Protein AF-A0A7D5UTD3-F1 (afdb_monomer_lite)

pLDDT: mean 70.59, std 23.89, range [20.5, 98.19]

Secondary structure (DSSP, 8-state):
-EEEEGGGS-HHHHHHHHHHHHTT-SS------HHHHHHHHHHTTB-TTT-EEEE-SS-SSSEEEEEEEEE-TT-TTEEEEEEEEE-GGGTTTTHHHHHHHHHHHHHHHTT-SEEEEEEETT-HHHHHHHHHTT-EEEEEEEEEEE-PPTTSS---SPPEE--HHHHHHHHHHHS-TT--GGGS-----TTTEEEEEETTEEEEEE-TT-SS-SEEEEEEEEE-GGGTTTTHHHHHHHHHHHHSTTSEEEEEEEEEHHHHHHHHTTTTPEEEEEEEEEEEEESS-----SS--------S----------S-----HHHHHHHHHHHHHHHTT------------------EEE-----SS----S------S--EEEEEEEEEEE-TTS-EEEEEEEEEEEEETTEEEEEEEEEEE--S--S--B---S-GGG-SSSS----HHHHHHHTTS-SSSEEEEEE----TT-S--EEEEETEEEGGGBBSB-EEEE----SSTT--S-S-EEEE-EEEESS----S-EEE-HHHHHHHHHHTT-EEETTEEEEEGGGGSSTTSS--EEEEETTEEEEE-SSSS-B--S-HHHHHTT----SSEEE-SEEEGGGGT-TT----B--TTGGGTEEEEEETTTTEEEEEEB-TT-----EEE--SSSPSP--B-B-TT-SS-PPPPP-------------EEEE-------PPP-

Foldseek 3Di:
DDKDQQVVDQLQLVLVQVLQQCVPPPDDRDRDDSVVSVVVCVQLQWDSRLKIFDADPVGRPRGQWIWTKHDDPVQNQEIEREDIGGGPVCPPVCPLLVVVVVSLVSSVVVQHFKYKYKFKPVPVVVVVSCVVSVKDQAAKQWKWKDQADAPNFDLPQDWAFDALCVVLVCLVVPNDPPAFSQLSHDDRPPVFKTKTAGVQKIWIWTDLVDPVALEIETSDIDGHQVCPPVCRSVNVVRNVCNVRNSHMYMYDRRGGCVPPVVSCVVNVIDIDPIIITIIMRGLFDDDDPQDDDDHAFDPPDFCQDDDDDGDDPPPPPVVVVVVVVVVVVPVPDDDDDDDDDDDDAALAAFKEDADPDDDDDDDDDDDDNDPPPFKAFDFFFFAWHAHLLRDIWTTTKIFGWTDHRNDIQGRAIHGYTHDPDHDDIDAGLWAQLRHRGPDGDDGPLRSCVVSSVAQASKKKWAAAADDPSHPDRIDIGRQWDWQLFFAFWWDKFAADADPDPPSGRNGLKGKFFAKDDDFFAFADAKEAACVRCVVVCVVQVWDAFLLFTKHAPVCQDDSVPDGFIWGGHVVDTQTFGRYVHWADPVCQVVVVVRVDPHDRITGTHYGHPVSSVPPPTREIEDEPGSSNQWIWMCGNRRNMIIIGGTPHPRSDTDMDGNHPDDPDDRDGHDHPPPDPDDDDDDDDDDDDDPDDGDIDMYGHRHDPDDDDDD

Structure (mmCIF, N/CA/C/O backbone):
data_AF-A0A7D5UTD3-F1
#
_entry.id   AF-A0A7D5UTD3-F1
#
loop_
_atom_site.group_PDB
_atom_site.id
_atom_site.type_symbol
_atom_site.label_atom_id
_atom_site.label_alt_id
_atom_site.label_comp_id
_atom_site.label_asym_id
_atom_site.label_entity_id
_atom_site.label_seq_id
_atom_site.pdbx_PDB_ins_code
_atom_site.Cartn_x
_atom_site.Cartn_y
_atom_site.Cartn_z
_atom_site.occupancy
_atom_site.B_iso_or_equiv
_atom_site.auth_seq_id
_atom_site.auth_comp_id
_atom_site.auth_asym_id
_atom_site.auth_atom_id
_atom_site.pdbx_PDB_model_num
ATOM 1 N N . MET A 1 1 ? 0.558 29.360 -10.095 1.00 90.25 1 MET A N 1
ATOM 2 C CA . MET A 1 1 ? 0.165 28.690 -8.842 1.00 90.25 1 MET A CA 1
ATOM 3 C C . MET A 1 1 ? 1.395 28.001 -8.309 1.00 90.25 1 MET A C 1
ATOM 5 O O . MET A 1 1 ? 2.032 27.272 -9.061 1.00 90.25 1 MET A O 1
ATOM 9 N N . GLU A 1 2 ? 1.733 28.279 -7.062 1.00 93.62 2 GLU A N 1
ATOM 10 C CA . GLU A 1 2 ? 2.981 27.867 -6.418 1.00 93.62 2 GLU A CA 1
ATOM 11 C C . GLU A 1 2 ? 2.680 27.017 -5.175 1.00 93.62 2 GLU A C 1
ATOM 13 O O . GLU A 1 2 ? 1.534 26.965 -4.721 1.00 93.62 2 GLU A O 1
ATOM 18 N N . SER A 1 3 ? 3.699 26.359 -4.626 1.00 95.38 3 SER A N 1
ATOM 19 C CA . SER A 1 3 ? 3.630 25.571 -3.394 1.00 95.38 3 SER A CA 1
ATOM 20 C C . SER A 1 3 ? 4.857 25.879 -2.544 1.00 95.38 3 SER A C 1
ATOM 22 O O . SER A 1 3 ? 5.957 25.487 -2.931 1.00 95.38 3 SER A O 1
ATOM 24 N N . ARG A 1 4 ? 4.667 26.492 -1.374 1.00 94.81 4 ARG A N 1
ATOM 25 C CA . ARG A 1 4 ? 5.738 26.772 -0.403 1.00 94.81 4 ARG A CA 1
ATOM 26 C C . ARG A 1 4 ? 5.556 25.927 0.869 1.00 94.81 4 ARG A C 1
ATOM 28 O O . ARG A 1 4 ? 4.415 25.571 1.182 1.00 94.81 4 ARG A O 1
ATOM 35 N N . PRO A 1 5 ? 6.624 25.561 1.599 1.00 95.00 5 PRO A N 1
ATOM 36 C CA . PRO A 1 5 ? 6.511 24.863 2.880 1.00 95.00 5 PRO A CA 1
ATOM 37 C C . PRO A 1 5 ? 5.674 25.644 3.903 1.00 95.00 5 PRO A C 1
ATOM 39 O O . PRO A 1 5 ? 5.921 26.824 4.146 1.00 95.00 5 PRO A O 1
ATOM 42 N N . ILE A 1 6 ? 4.724 24.994 4.586 1.00 96.12 6 ILE A N 1
ATOM 43 C CA . ILE A 1 6 ? 3.872 25.684 5.578 1.00 96.12 6 ILE A CA 1
ATOM 44 C C . ILE A 1 6 ? 4.652 26.140 6.829 1.00 96.12 6 ILE A C 1
ATOM 46 O O . ILE A 1 6 ? 4.125 26.878 7.659 1.00 96.12 6 ILE A O 1
ATOM 50 N N . SER A 1 7 ? 5.917 25.731 6.971 1.00 95.94 7 SER A N 1
ATOM 51 C CA . SER A 1 7 ? 6.870 26.282 7.944 1.00 95.94 7 SER A CA 1
ATOM 52 C C . SER A 1 7 ? 7.137 27.780 7.777 1.00 95.94 7 SER A C 1
ATOM 54 O O . SER A 1 7 ? 7.554 28.405 8.746 1.00 95.94 7 SER A O 1
ATOM 56 N N . GLU A 1 8 ? 6.857 28.362 6.608 1.00 94.94 8 GLU A N 1
ATOM 57 C CA . GLU A 1 8 ? 6.901 29.816 6.381 1.00 94.94 8 GLU A CA 1
ATOM 58 C C . GLU A 1 8 ? 5.750 30.565 7.084 1.00 94.94 8 GLU A C 1
ATOM 60 O O . GLU A 1 8 ? 5.822 31.778 7.263 1.00 94.94 8 GLU A O 1
ATOM 65 N N . LEU A 1 9 ? 4.697 29.856 7.521 1.00 96.12 9 LEU A N 1
ATOM 66 C CA . LEU A 1 9 ? 3.532 30.440 8.186 1.00 96.12 9 LEU A CA 1
ATOM 67 C C . LEU A 1 9 ? 3.548 30.225 9.711 1.00 96.12 9 LEU A C 1
ATOM 69 O O . LEU A 1 9 ? 3.771 29.121 10.236 1.00 96.12 9 LEU A O 1
ATOM 73 N N . SER A 1 10 ? 3.214 31.293 10.439 1.00 96.62 10 SER A N 1
ATOM 74 C CA . SER A 1 10 ? 2.925 31.237 11.875 1.00 96.62 10 SER A CA 1
ATOM 75 C C . SER A 1 10 ? 1.686 30.381 12.163 1.00 96.62 10 SER A C 1
ATOM 77 O O . SER A 1 10 ? 0.830 30.178 11.302 1.00 96.62 10 SER A O 1
ATOM 79 N N . ASN A 1 11 ? 1.542 29.891 13.398 1.00 96.12 11 ASN A N 1
ATOM 80 C CA . ASN A 1 11 ? 0.364 29.095 13.762 1.00 96.12 11 ASN A CA 1
ATOM 81 C C . ASN A 1 11 ? -0.954 29.886 13.657 1.00 96.12 11 ASN A C 1
ATOM 83 O O . ASN A 1 11 ? -1.991 29.262 13.448 1.00 96.12 11 ASN A O 1
ATOM 87 N N . SER A 1 12 ? -0.919 31.224 13.756 1.00 96.94 12 SER A N 1
ATOM 88 C CA . SER A 1 12 ? -2.099 32.070 13.521 1.00 96.94 12 SER A CA 1
ATOM 89 C C . SER A 1 12 ? -2.500 32.040 12.048 1.00 96.94 12 SER A C 1
ATOM 91 O O . SER A 1 12 ? -3.599 31.604 11.731 1.00 96.94 12 SER A O 1
ATOM 93 N N . GLN A 1 13 ? -1.566 32.329 11.135 1.00 96.62 13 GLN A N 1
ATOM 94 C CA . GLN A 1 13 ? -1.819 32.287 9.688 1.00 96.62 13 GLN A CA 1
ATOM 95 C C . GLN A 1 13 ? -2.272 30.896 9.210 1.00 96.62 13 GLN A C 1
ATOM 97 O O . GLN A 1 13 ? -3.138 30.797 8.344 1.00 96.62 13 GLN A O 1
ATOM 102 N N . ILE A 1 14 ? -1.734 29.813 9.788 1.00 96.69 14 ILE A N 1
ATOM 103 C CA . ILE A 1 14 ? -2.193 28.442 9.495 1.00 96.69 14 ILE A CA 1
ATOM 104 C C . ILE A 1 14 ? -3.623 28.220 10.010 1.00 96.69 14 ILE A C 1
ATOM 106 O O . ILE A 1 14 ? -4.432 27.637 9.293 1.00 96.69 14 ILE A O 1
ATOM 110 N N . ALA A 1 15 ? -3.956 28.685 11.219 1.00 96.31 15 ALA A N 1
ATOM 111 C CA . ALA A 1 15 ? -5.310 28.595 11.767 1.00 96.31 15 ALA A CA 1
ATOM 112 C C . ALA A 1 15 ? -6.318 29.413 10.940 1.00 96.31 15 ALA A C 1
ATOM 114 O O . ALA A 1 15 ? -7.350 28.887 10.536 1.00 96.31 15 ALA A O 1
ATOM 115 N N . GLU A 1 16 ? -5.992 30.661 10.605 1.00 95.62 16 GLU A N 1
ATOM 116 C CA . GLU A 1 16 ? -6.794 31.550 9.757 1.00 95.62 16 GLU A CA 1
ATOM 117 C C . GLU A 1 16 ? -7.046 30.935 8.372 1.00 95.62 16 GLU A C 1
ATOM 119 O O . GLU A 1 16 ? -8.191 30.871 7.920 1.00 95.62 16 GLU A O 1
ATOM 124 N N . LEU A 1 17 ? -6.001 30.408 7.723 1.00 95.50 17 LEU A N 1
ATOM 125 C CA . LEU A 1 17 ? -6.092 29.726 6.429 1.00 95.50 17 LEU A CA 1
ATOM 126 C C . LEU A 1 17 ? -6.899 28.420 6.510 1.00 95.50 17 LEU A C 1
ATOM 128 O O . LEU A 1 17 ? -7.644 28.106 5.575 1.00 95.50 17 LEU A O 1
ATOM 132 N N . PHE A 1 18 ? -6.796 27.677 7.618 1.00 95.31 18 PHE A N 1
ATOM 133 C CA . PHE A 1 18 ? -7.632 26.507 7.884 1.00 95.31 18 PHE A CA 1
ATOM 134 C C . PHE A 1 18 ? -9.104 26.922 7.971 1.00 95.31 18 PHE A C 1
ATOM 136 O O . PHE A 1 18 ? -9.921 26.457 7.176 1.00 95.31 18 PHE A O 1
ATOM 143 N N . ASN A 1 19 ? -9.429 27.858 8.862 1.00 94.12 19 ASN A N 1
ATOM 144 C CA . ASN A 1 19 ? -10.793 28.323 9.116 1.00 94.12 19 ASN A CA 1
ATOM 145 C C . ASN A 1 19 ? -11.432 28.886 7.824 1.00 94.12 19 ASN A C 1
ATOM 147 O O . ASN A 1 19 ? -12.512 28.452 7.428 1.00 94.12 19 ASN A O 1
ATOM 151 N N . LYS A 1 20 ? -10.714 29.746 7.084 1.00 93.38 20 LYS A N 1
ATOM 152 C CA . LYS A 1 20 ? -11.121 30.328 5.782 1.00 93.38 20 LYS A CA 1
ATOM 153 C C . LYS A 1 20 ? -11.277 29.297 4.652 1.00 93.38 20 LYS A C 1
ATOM 155 O O . LYS A 1 20 ? -11.948 29.549 3.651 1.00 93.38 20 LYS A O 1
ATOM 160 N N . SER A 1 21 ? -10.663 28.122 4.784 1.00 92.50 21 SER A N 1
ATOM 161 C CA . SER A 1 21 ? -10.836 27.013 3.836 1.00 92.50 21 SER A CA 1
ATOM 162 C C . SER A 1 21 ? -11.976 26.063 4.211 1.00 92.50 21 SER A C 1
ATOM 164 O O . SER A 1 21 ? -12.419 25.307 3.344 1.00 92.50 21 SER A O 1
ATOM 166 N N . PHE A 1 22 ? -12.452 26.102 5.462 1.00 90.19 22 PHE A N 1
ATOM 167 C CA . PHE A 1 22 ? -13.445 25.183 6.036 1.00 90.19 22 PHE A CA 1
ATOM 168 C C . PHE A 1 22 ? -14.748 25.870 6.512 1.00 90.19 22 PHE A C 1
ATOM 170 O O . PHE A 1 22 ? -15.621 25.193 7.050 1.00 90.19 22 PHE A O 1
ATOM 177 N N . GLU A 1 23 ? -14.920 27.175 6.257 1.00 87.06 23 GLU A N 1
ATOM 178 C CA . GLU A 1 23 ? -16.069 28.022 6.664 1.00 87.06 23 GLU A CA 1
ATOM 179 C C . GLU A 1 23 ? -17.476 27.497 6.300 1.00 87.06 23 GLU A C 1
ATOM 181 O O . GLU A 1 23 ? -18.473 27.916 6.879 1.00 87.06 23 GLU A O 1
ATOM 186 N N . ASP A 1 24 ? -17.563 26.594 5.329 1.00 84.62 24 ASP A N 1
ATOM 187 C CA . ASP A 1 24 ? -18.785 25.992 4.790 1.00 84.62 24 ASP A CA 1
ATOM 188 C C . ASP A 1 24 ? -18.613 24.478 4.549 1.00 84.62 24 ASP A C 1
ATOM 190 O O . ASP A 1 24 ? -19.266 23.882 3.688 1.00 84.62 24 ASP A O 1
ATOM 194 N N . TYR A 1 25 ? -17.688 23.851 5.281 1.00 81.56 25 TYR A N 1
ATOM 195 C CA . TYR A 1 25 ? -17.351 22.441 5.118 1.00 81.56 25 TYR A CA 1
ATOM 196 C C . TYR A 1 25 ? -18.382 21.508 5.766 1.00 81.56 25 TYR A C 1
ATOM 198 O O . TYR A 1 25 ? -18.918 21.785 6.838 1.00 81.56 25 TYR A O 1
ATOM 206 N N . ILE A 1 26 ? -18.626 20.352 5.142 1.00 72.31 26 ILE A N 1
ATOM 207 C CA . ILE A 1 26 ? -19.591 19.374 5.655 1.00 72.31 26 ILE A CA 1
ATOM 208 C C . ILE A 1 26 ? -19.012 18.577 6.835 1.00 72.31 26 ILE A C 1
ATOM 210 O O . ILE A 1 26 ? -18.121 17.743 6.684 1.00 72.31 26 ILE A O 1
ATOM 214 N N . GLY A 1 27 ? -19.530 18.838 8.033 1.00 68.88 27 GLY A N 1
ATOM 215 C CA . GLY A 1 27 ? -19.105 18.198 9.276 1.00 68.88 27 GLY A CA 1
ATOM 216 C C . GLY A 1 27 ? -19.218 19.153 10.462 1.00 68.88 27 GLY A C 1
ATOM 217 O O . GLY A 1 27 ? -19.963 20.128 10.423 1.00 68.88 27 GLY A O 1
ATOM 218 N N . THR A 1 28 ? -18.464 18.884 11.526 1.00 64.50 28 THR A N 1
ATOM 219 C CA . THR A 1 28 ? -18.290 19.845 12.620 1.00 64.50 28 THR A CA 1
ATOM 220 C C . THR A 1 28 ? -17.334 20.947 12.169 1.00 64.50 28 THR A C 1
ATOM 222 O O . THR A 1 28 ? -16.176 20.654 11.872 1.00 64.50 28 THR A O 1
ATOM 225 N N . LEU A 1 29 ? -17.788 22.204 12.147 1.00 67.25 29 LEU A N 1
ATOM 226 C CA . LEU A 1 29 ? -16.881 23.343 11.997 1.00 67.25 29 LEU A CA 1
ATOM 227 C C . LEU A 1 29 ? -15.911 23.385 13.183 1.00 67.25 29 LEU A C 1
ATOM 229 O O . LEU A 1 29 ? -16.330 23.411 14.340 1.00 67.25 29 LEU A O 1
ATOM 233 N N . VAL A 1 30 ? -14.616 23.412 12.880 1.00 69.38 30 VAL A N 1
ATOM 234 C CA . VAL A 1 30 ? -13.547 23.633 13.856 1.00 69.38 30 VAL A CA 1
ATOM 235 C C . VAL A 1 30 ? -12.960 25.008 13.573 1.00 69.38 30 VAL A C 1
ATOM 237 O O . VAL A 1 30 ? -12.442 25.241 12.485 1.00 69.38 30 VAL A O 1
ATOM 240 N N . ASN A 1 31 ? -13.064 25.912 14.545 1.00 86.00 31 ASN A N 1
ATOM 241 C CA . ASN A 1 31 ? -12.474 27.244 14.481 1.00 86.00 31 ASN A CA 1
ATOM 242 C C . ASN A 1 31 ? -11.183 27.245 15.306 1.00 86.00 31 ASN A C 1
ATOM 244 O O . ASN A 1 31 ? -11.232 27.314 16.535 1.00 86.00 31 ASN A O 1
ATOM 248 N N . PHE A 1 32 ? -10.037 27.112 14.642 1.00 90.12 32 PHE A N 1
ATOM 249 C CA . PHE A 1 32 ? -8.741 27.056 15.310 1.00 90.12 32 PHE A CA 1
ATOM 250 C C . PHE A 1 32 ? -8.257 28.435 15.768 1.00 90.12 32 PHE A C 1
ATOM 252 O O . PHE A 1 32 ? -8.382 29.431 15.058 1.00 90.12 32 PHE A O 1
ATOM 259 N N . THR A 1 33 ? -7.619 28.442 16.934 1.00 93.88 33 THR A N 1
ATOM 260 C CA . THR A 1 33 ? -6.698 29.480 17.418 1.00 93.88 33 THR A CA 1
ATOM 261 C C . THR A 1 33 ? -5.251 29.058 17.131 1.00 93.88 33 THR A C 1
ATOM 263 O O . THR A 1 33 ? -4.983 27.883 16.877 1.00 93.88 33 THR A O 1
ATOM 266 N N . ALA A 1 34 ? -4.286 29.977 17.229 1.00 92.69 34 ALA A N 1
ATOM 267 C CA . ALA A 1 34 ? -2.864 29.647 17.056 1.00 92.69 34 ALA A CA 1
ATOM 268 C C . ALA A 1 34 ? -2.359 28.566 18.045 1.00 92.69 34 ALA A C 1
ATOM 270 O O . ALA A 1 34 ? -1.518 27.738 17.693 1.00 92.69 34 ALA A O 1
ATOM 271 N N . GLU A 1 35 ? -2.899 28.546 19.267 1.00 91.12 35 GLU A N 1
ATOM 272 C CA . GLU A 1 35 ? -2.603 27.545 20.298 1.00 91.12 35 GLU A CA 1
ATOM 273 C C . GLU A 1 35 ? -3.209 26.177 19.957 1.00 91.12 35 GLU A C 1
ATOM 275 O O . GLU A 1 35 ? -2.493 25.179 19.868 1.00 91.12 35 GLU A O 1
ATOM 280 N N . SER A 1 36 ? -4.515 26.124 19.676 1.00 89.19 36 SER A N 1
ATOM 281 C CA . SER A 1 36 ? -5.188 24.866 19.324 1.00 89.19 36 SER A CA 1
ATOM 282 C C . SER A 1 36 ? -4.690 24.284 17.995 1.00 89.19 36 SER A C 1
ATOM 284 O O . SER A 1 36 ? -4.641 23.064 17.857 1.00 89.19 36 SER A O 1
ATOM 286 N N . MET A 1 37 ? -4.216 25.118 17.061 1.00 93.44 37 MET A N 1
ATOM 287 C CA . MET A 1 37 ? -3.475 24.678 15.872 1.00 93.44 37 MET A CA 1
ATOM 288 C C . MET A 1 37 ? -2.109 24.066 16.233 1.00 93.44 37 MET A C 1
ATOM 290 O O . MET A 1 37 ? -1.728 23.048 15.660 1.00 93.44 37 MET A O 1
ATOM 294 N N . SER A 1 38 ? -1.388 24.615 17.218 1.00 91.88 38 SER A N 1
ATOM 295 C CA . SER A 1 38 ? -0.137 24.025 17.732 1.00 91.88 38 SER A CA 1
ATOM 296 C C . SER A 1 38 ? -0.364 22.628 18.323 1.00 91.88 38 SER A C 1
ATOM 298 O O . SER A 1 38 ? 0.375 21.681 18.034 1.00 91.88 38 SER A O 1
ATOM 300 N N . ASN A 1 39 ? -1.439 22.480 19.100 1.00 86.62 39 ASN A N 1
ATOM 301 C CA . ASN A 1 39 ? -1.830 21.205 19.696 1.00 86.62 39 ASN A CA 1
ATOM 302 C C . ASN A 1 39 ? -2.300 20.219 18.614 1.00 86.62 39 ASN A C 1
ATOM 304 O O . ASN A 1 39 ? -1.893 19.060 18.624 1.00 86.62 39 ASN A O 1
ATOM 308 N N . TYR A 1 40 ? -3.069 20.681 17.622 1.00 88.62 40 TYR A N 1
ATOM 309 C CA . TYR A 1 40 ? -3.507 19.874 16.480 1.00 88.62 40 TYR A CA 1
ATOM 310 C C . TYR A 1 40 ? -2.331 19.337 15.651 1.00 88.62 40 TYR A C 1
ATOM 312 O O . TYR A 1 40 ? -2.304 18.141 15.354 1.00 88.62 40 TYR A O 1
ATOM 320 N N . ILE A 1 41 ? -1.340 20.186 15.345 1.00 90.12 41 ILE A N 1
ATOM 321 C CA . ILE A 1 41 ? -0.086 19.812 14.669 1.00 90.12 41 ILE A CA 1
ATOM 322 C C . ILE A 1 41 ? 0.635 18.701 15.437 1.00 90.12 41 ILE A C 1
ATOM 324 O O . ILE A 1 41 ? 0.997 17.683 14.847 1.00 90.12 41 ILE A O 1
ATOM 328 N N . THR A 1 42 ? 0.779 18.867 16.753 1.00 86.31 42 THR A N 1
ATOM 329 C CA . THR A 1 42 ? 1.487 17.918 17.623 1.00 86.31 42 THR A CA 1
ATOM 330 C C . THR A 1 42 ? 0.750 16.577 17.721 1.00 86.31 42 THR A C 1
ATOM 332 O O . THR A 1 42 ? 1.337 15.528 17.462 1.00 86.31 42 THR A O 1
ATOM 335 N N . LEU A 1 43 ? -0.553 16.599 18.023 1.00 81.81 43 LEU A N 1
ATOM 336 C CA . LEU A 1 43 ? -1.381 15.399 18.214 1.00 81.81 43 LEU A CA 1
ATOM 337 C C . LEU A 1 43 ? -1.595 14.589 16.925 1.00 81.81 43 LEU A C 1
ATOM 339 O O . LEU A 1 43 ? -1.797 13.379 16.993 1.00 81.81 43 LEU A O 1
ATOM 343 N N . ASN A 1 44 ? -1.551 15.231 15.752 1.00 86.88 44 ASN A N 1
ATOM 344 C CA . ASN A 1 44 ? -1.729 14.567 14.455 1.00 86.88 44 ASN A CA 1
ATOM 345 C C . ASN A 1 44 ? -0.398 14.241 13.751 1.00 86.88 44 ASN A C 1
ATOM 347 O O . ASN A 1 44 ? -0.434 13.811 12.600 1.00 86.88 44 ASN A O 1
ATOM 351 N N . TYR A 1 45 ? 0.753 14.424 14.414 1.00 89.88 45 TYR A N 1
ATOM 352 C CA . TYR A 1 45 ? 2.099 14.199 13.860 1.00 89.88 45 TYR A CA 1
ATOM 353 C C . TYR A 1 45 ? 2.397 15.007 12.573 1.00 89.88 45 TYR A C 1
ATOM 355 O O . TYR A 1 45 ? 3.061 14.515 11.656 1.00 89.88 45 TYR A O 1
ATOM 363 N N . LEU A 1 46 ? 1.882 16.239 12.469 1.00 93.75 46 LEU A N 1
ATOM 364 C CA . LEU A 1 46 ? 1.971 17.053 11.249 1.00 93.75 46 LEU A CA 1
ATOM 365 C C . LEU A 1 46 ? 3.358 17.693 11.100 1.00 93.75 46 LEU A C 1
ATOM 367 O O . LEU A 1 46 ? 3.794 18.491 11.929 1.00 93.75 46 LEU A O 1
ATOM 371 N N . SER A 1 47 ? 4.041 17.396 9.997 1.00 95.25 47 SER A N 1
ATOM 372 C CA . SER A 1 47 ? 5.332 17.990 9.658 1.00 95.25 47 SER A CA 1
ATOM 373 C C . SER A 1 47 ? 5.124 19.279 8.871 1.00 95.25 47 SER A C 1
ATOM 375 O O . SER A 1 47 ? 4.727 19.246 7.703 1.00 95.25 47 SER A O 1
ATOM 377 N N . LYS A 1 48 ? 5.434 20.437 9.474 1.00 94.88 48 LYS A N 1
ATOM 378 C CA . LYS A 1 48 ? 5.370 21.730 8.767 1.00 94.88 48 LYS A CA 1
ATOM 379 C C . LYS A 1 48 ? 6.276 21.786 7.527 1.00 94.88 48 LYS A C 1
ATOM 381 O O . LYS A 1 48 ? 5.921 22.448 6.561 1.00 94.88 48 LYS A O 1
ATOM 386 N N . ALA A 1 49 ? 7.409 21.080 7.547 1.00 93.06 49 ALA A N 1
ATOM 387 C CA . ALA A 1 49 ? 8.351 21.026 6.428 1.00 93.06 49 ALA A CA 1
ATOM 388 C C . ALA A 1 49 ? 7.854 20.151 5.259 1.00 93.06 49 ALA A C 1
ATOM 390 O O . ALA A 1 49 ? 8.234 20.386 4.112 1.00 93.06 49 ALA A O 1
ATOM 391 N N . HIS A 1 50 ? 7.003 19.150 5.528 1.00 94.31 50 HIS A N 1
ATOM 392 C CA . HIS A 1 50 ? 6.342 18.382 4.467 1.00 94.31 50 HIS A CA 1
ATOM 393 C C . HIS A 1 50 ? 5.026 19.007 4.005 1.00 94.31 50 HIS A C 1
ATOM 395 O O . HIS A 1 50 ? 4.637 18.807 2.862 1.00 94.31 50 HIS A O 1
ATOM 401 N N . SER A 1 51 ? 4.366 19.770 4.874 1.00 98.00 51 SER A N 1
ATOM 402 C CA . SER A 1 51 ? 3.106 20.461 4.599 1.00 98.00 51 SER A CA 1
ATOM 403 C C . SER A 1 51 ? 3.279 21.653 3.650 1.00 98.00 51 SER A C 1
ATOM 405 O O . SER A 1 51 ? 4.323 22.299 3.623 1.00 98.00 51 SER A O 1
ATOM 407 N N . HIS A 1 52 ? 2.223 21.977 2.907 1.00 98.19 52 HIS A N 1
ATOM 408 C CA . HIS A 1 52 ? 2.224 22.938 1.806 1.00 98.19 52 HIS A CA 1
ATOM 409 C C . HIS A 1 52 ? 1.243 24.096 2.056 1.00 98.19 52 HIS A C 1
ATOM 411 O O . HIS A 1 52 ? 0.105 23.861 2.469 1.00 98.19 52 HIS A O 1
ATOM 417 N N . ALA A 1 53 ? 1.646 25.318 1.708 1.00 97.94 53 ALA A N 1
ATOM 418 C CA . ALA A 1 53 ? 0.769 26.447 1.397 1.00 97.94 53 ALA A CA 1
ATOM 419 C C . ALA A 1 53 ? 0.766 26.682 -0.123 1.00 97.94 53 ALA A C 1
ATOM 421 O O . ALA A 1 53 ? 1.823 26.680 -0.757 1.00 97.94 53 ALA A O 1
ATOM 422 N N . PHE A 1 54 ? -0.413 26.881 -0.715 1.00 97.44 54 PHE A N 1
ATOM 423 C CA . PHE A 1 54 ? -0.577 27.076 -2.159 1.00 97.44 54 PHE A CA 1
ATOM 424 C C . PHE A 1 54 ? -0.897 28.532 -2.481 1.00 97.44 54 PHE A C 1
ATOM 426 O O . PHE A 1 54 ? -1.822 29.094 -1.899 1.00 97.44 54 PHE A O 1
ATOM 433 N N . TYR A 1 55 ? -0.193 29.118 -3.449 1.00 96.00 55 TYR A N 1
ATOM 434 C CA . TYR A 1 55 ? -0.323 30.537 -3.813 1.00 96.00 55 TYR A CA 1
ATOM 435 C C . TYR A 1 55 ? -0.882 30.719 -5.224 1.00 96.00 55 TYR A C 1
ATOM 437 O O . TYR A 1 55 ? -0.643 29.897 -6.119 1.00 96.00 55 TYR A O 1
ATOM 445 N N . GLY A 1 56 ? -1.652 31.792 -5.425 1.00 90.81 56 GLY A N 1
ATOM 446 C CA . GLY A 1 56 ? -2.200 32.162 -6.728 1.00 90.81 56 GLY A CA 1
ATOM 447 C C . GLY A 1 56 ? -1.111 32.624 -7.698 1.00 90.81 56 GLY A C 1
ATOM 448 O O . GLY A 1 56 ? 0.003 32.937 -7.299 1.00 90.81 56 GLY A O 1
ATOM 449 N N . SER A 1 57 ? -1.421 32.661 -8.997 1.00 85.25 57 SER A N 1
ATOM 450 C CA . SER A 1 57 ? -0.596 33.442 -9.940 1.00 85.25 57 SER A CA 1
ATOM 451 C C . SER A 1 57 ? -0.949 34.932 -9.895 1.00 85.25 57 SER A C 1
ATOM 453 O O . SER A 1 57 ? -0.103 35.762 -10.195 1.00 85.25 57 SER A O 1
ATOM 455 N N . ASP A 1 58 ? -2.181 35.250 -9.492 1.00 82.88 58 ASP A N 1
ATOM 456 C CA . ASP A 1 58 ? -2.748 36.605 -9.487 1.00 82.88 58 ASP A CA 1
ATOM 457 C C . ASP A 1 58 ? -2.586 37.306 -8.120 1.00 82.88 58 ASP A C 1
ATOM 459 O O . ASP A 1 58 ? -2.818 38.503 -7.995 1.00 82.88 58 ASP A O 1
ATOM 463 N N . ASN A 1 59 ? -2.196 36.544 -7.092 1.00 80.88 59 ASN A N 1
ATOM 464 C CA . ASN A 1 59 ? -1.833 37.007 -5.754 1.00 80.88 59 ASN A CA 1
ATOM 465 C C . ASN A 1 59 ? -0.764 36.035 -5.197 1.00 80.88 59 ASN A C 1
ATOM 467 O O . ASN A 1 59 ? -1.118 34.909 -4.825 1.00 80.88 59 ASN A O 1
ATOM 471 N N . PRO A 1 60 ? 0.531 36.410 -5.220 1.00 85.06 60 PRO A N 1
ATOM 472 C CA . PRO A 1 60 ? 1.641 35.547 -4.808 1.00 85.06 60 PRO A CA 1
ATOM 473 C C . PRO A 1 60 ? 1.927 35.587 -3.296 1.00 85.06 60 PRO A C 1
ATOM 475 O O . PRO A 1 60 ? 2.758 34.803 -2.828 1.00 85.06 60 PRO A O 1
ATOM 478 N N . ASP A 1 61 ? 1.250 36.467 -2.551 1.00 87.88 61 ASP A N 1
ATOM 479 C CA . ASP A 1 61 ? 1.518 36.755 -1.136 1.00 87.88 61 ASP A CA 1
ATOM 480 C C . ASP A 1 61 ? 0.420 36.216 -0.203 1.00 87.88 61 ASP A C 1
ATOM 482 O O . ASP A 1 61 ? 0.702 35.848 0.938 1.00 87.88 61 ASP A O 1
ATOM 486 N N . GLU A 1 62 ? -0.825 36.086 -0.683 1.00 92.56 62 GLU A N 1
ATOM 487 C CA . GLU A 1 62 ? -1.911 35.430 0.058 1.00 92.56 62 GLU A CA 1
ATOM 488 C C . GLU A 1 62 ? -2.054 33.941 -0.331 1.00 92.56 62 GLU A C 1
ATOM 490 O O . GLU A 1 62 ? -2.265 33.622 -1.508 1.00 92.56 62 GLU A O 1
ATOM 495 N N . PRO A 1 63 ? -2.003 33.000 0.632 1.00 96.31 63 PRO A N 1
ATOM 496 C CA . PRO A 1 63 ? -2.224 31.589 0.346 1.00 96.31 63 PRO A CA 1
ATOM 497 C C . PRO A 1 63 ? -3.704 31.301 0.039 1.00 96.31 63 PRO A C 1
ATOM 499 O O . PRO A 1 63 ? -4.605 31.578 0.828 1.00 96.31 63 PRO A O 1
ATOM 502 N N . ILE A 1 64 ? -3.956 30.662 -1.104 1.00 96.19 64 ILE A N 1
ATOM 503 C CA . ILE A 1 64 ? -5.288 30.259 -1.585 1.00 96.19 64 ILE A CA 1
ATOM 504 C C . ILE A 1 64 ? -5.710 28.851 -1.128 1.00 96.19 64 ILE A C 1
ATOM 506 O O . ILE A 1 64 ? -6.789 28.370 -1.488 1.00 96.19 64 ILE A O 1
ATOM 510 N N . GLY A 1 65 ? -4.871 28.169 -0.353 1.00 96.06 65 GLY A N 1
ATOM 511 C CA . GLY A 1 65 ? -5.151 26.854 0.213 1.00 96.06 65 GLY A CA 1
ATOM 512 C C . GLY A 1 65 ? -3.919 26.215 0.846 1.00 96.06 65 GLY A C 1
ATOM 513 O O . GLY A 1 65 ? -2.830 26.786 0.825 1.00 96.06 65 GLY A O 1
ATOM 514 N N . PHE A 1 66 ? -4.089 25.012 1.388 1.00 97.75 66 PHE A N 1
ATOM 515 C CA . PHE A 1 66 ? -3.042 24.267 2.084 1.00 97.75 66 PHE A CA 1
ATOM 516 C C . PHE A 1 66 ? -3.231 22.745 1.993 1.00 97.75 66 PHE A C 1
ATOM 518 O O . PHE A 1 66 ? -4.325 22.248 1.705 1.00 97.75 66 PHE A O 1
ATOM 525 N N . ALA A 1 67 ? -2.165 22.008 2.308 1.00 97.94 67 ALA A N 1
ATOM 526 C CA . ALA A 1 67 ? -2.179 20.572 2.580 1.00 97.94 67 ALA A CA 1
ATOM 527 C C . ALA A 1 67 ? -1.260 20.266 3.773 1.00 97.94 67 ALA A C 1
ATOM 529 O O . ALA A 1 67 ? -0.073 20.587 3.731 1.00 97.94 67 ALA A O 1
ATOM 530 N N . LEU A 1 68 ? -1.789 19.657 4.836 1.00 97.75 68 LEU A N 1
ATOM 531 C CA . LEU A 1 68 ? -1.011 19.248 6.009 1.00 97.75 68 LEU A CA 1
ATOM 532 C C . LEU A 1 68 ? -0.611 17.779 5.884 1.00 97.75 68 LEU A C 1
ATOM 534 O O . LEU A 1 68 ? -1.477 16.913 5.751 1.00 97.75 68 LEU A O 1
ATOM 538 N N . ILE A 1 69 ? 0.690 17.505 5.956 1.00 97.19 69 ILE A N 1
ATOM 539 C CA . ILE A 1 69 ? 1.267 16.165 5.821 1.00 97.19 69 ILE A CA 1
ATOM 540 C C . ILE A 1 69 ? 1.739 15.663 7.186 1.00 97.19 69 ILE A C 1
ATOM 542 O O . ILE A 1 69 ? 2.508 16.344 7.866 1.00 97.19 69 ILE A O 1
ATOM 546 N N . ALA A 1 70 ? 1.295 14.470 7.581 1.00 94.81 70 ALA A N 1
ATOM 547 C CA . ALA A 1 70 ? 1.762 13.782 8.780 1.00 94.81 70 ALA A CA 1
ATOM 548 C C . ALA A 1 70 ? 2.841 12.745 8.459 1.00 94.81 70 ALA A C 1
ATOM 550 O O . ALA A 1 70 ? 2.774 12.073 7.428 1.00 94.81 70 ALA A O 1
ATOM 551 N N . ILE A 1 71 ? 3.791 12.580 9.381 1.00 91.00 71 ILE A N 1
ATOM 552 C CA . ILE A 1 71 ? 4.883 11.600 9.297 1.00 91.00 71 ILE A CA 1
ATOM 553 C C . ILE A 1 71 ? 4.926 10.815 10.606 1.00 91.00 71 ILE A C 1
ATOM 555 O O . ILE A 1 71 ? 4.815 11.400 11.682 1.00 91.00 71 ILE A O 1
ATOM 559 N N . ARG A 1 72 ? 5.120 9.497 10.532 1.00 83.00 72 ARG A N 1
ATOM 560 C CA . ARG A 1 72 ? 5.212 8.620 11.705 1.00 83.00 72 ARG A CA 1
ATOM 561 C C . ARG A 1 72 ? 6.557 7.890 11.729 1.00 83.00 72 ARG A C 1
ATOM 563 O O . ARG A 1 72 ? 6.873 7.224 10.745 1.00 83.00 72 ARG A O 1
ATOM 570 N N . PRO A 1 73 ? 7.336 7.943 12.829 1.00 77.06 73 PRO A N 1
ATOM 571 C CA . PRO A 1 73 ? 8.595 7.198 12.936 1.00 77.06 73 PRO A CA 1
ATOM 572 C C . PRO A 1 73 ? 8.433 5.680 12.761 1.00 77.06 73 PRO A C 1
ATOM 574 O O . PRO A 1 73 ? 9.349 5.016 12.289 1.00 77.06 73 PRO A O 1
ATOM 577 N N . ASP A 1 74 ? 7.261 5.135 13.103 1.00 73.19 74 ASP A N 1
ATOM 578 C CA . ASP A 1 74 ? 6.906 3.722 12.929 1.00 73.19 74 ASP A CA 1
ATOM 579 C C . ASP A 1 74 ? 6.384 3.372 11.518 1.00 73.19 74 ASP A C 1
ATOM 581 O O . ASP A 1 74 ? 6.121 2.205 11.234 1.00 73.19 74 ASP A O 1
ATOM 585 N N . LYS A 1 75 ? 6.273 4.358 10.617 1.00 76.94 75 LYS A N 1
ATOM 586 C CA . LYS A 1 75 ? 5.908 4.201 9.198 1.00 76.94 75 LYS A CA 1
ATOM 587 C C . LYS A 1 75 ? 6.851 5.023 8.293 1.00 76.94 75 LYS A C 1
ATOM 589 O O . LYS A 1 75 ? 6.409 5.957 7.630 1.00 76.94 75 LYS A O 1
ATOM 594 N N . PRO A 1 76 ? 8.156 4.690 8.216 1.00 78.12 76 PRO A N 1
ATOM 595 C CA . PRO A 1 76 ? 9.176 5.521 7.556 1.00 78.12 76 PRO A CA 1
ATOM 596 C C . PRO A 1 76 ? 9.049 5.650 6.024 1.00 78.12 76 PRO A C 1
ATOM 598 O O . PRO A 1 76 ? 9.837 6.365 5.412 1.00 78.12 76 PRO A O 1
ATOM 601 N N . THR A 1 77 ? 8.091 4.962 5.394 1.00 77.81 77 THR A N 1
ATOM 602 C CA . THR A 1 77 ? 7.811 5.046 3.948 1.00 77.81 77 THR A CA 1
ATOM 603 C C . THR A 1 77 ? 6.348 5.369 3.629 1.00 77.81 77 THR A C 1
ATOM 605 O O . THR A 1 77 ? 5.944 5.250 2.470 1.00 77.81 77 THR A O 1
ATOM 608 N N . GLU A 1 78 ? 5.539 5.751 4.618 1.00 85.31 78 GLU A N 1
ATOM 609 C CA . GLU A 1 78 ? 4.165 6.228 4.424 1.00 85.31 78 GLU A CA 1
ATOM 610 C C . GLU A 1 78 ? 4.012 7.611 5.054 1.00 85.31 78 GLU A C 1
ATOM 612 O O . GLU A 1 78 ? 4.440 7.842 6.186 1.00 85.31 78 GLU A O 1
ATOM 617 N N . THR A 1 79 ? 3.306 8.503 4.373 1.00 93.00 79 THR A N 1
ATOM 618 C CA . THR A 1 79 ? 2.833 9.754 4.972 1.00 93.00 79 THR A CA 1
ATOM 619 C C . THR A 1 79 ? 1.329 9.874 4.833 1.00 93.00 79 THR A C 1
ATOM 621 O O . THR A 1 79 ? 0.678 9.105 4.118 1.00 93.00 79 THR A O 1
ATOM 624 N N . ARG A 1 80 ? 0.749 10.818 5.575 1.00 95.25 80 ARG A N 1
ATOM 625 C CA . ARG A 1 80 ? -0.696 11.035 5.595 1.00 95.25 80 ARG A CA 1
ATOM 626 C C . ARG A 1 80 ? -1.048 12.441 5.151 1.00 95.25 80 ARG A C 1
ATOM 628 O O . ARG A 1 80 ? -0.560 13.395 5.752 1.00 95.25 80 ARG A O 1
ATOM 635 N N . LEU A 1 81 ? -1.970 12.587 4.201 1.00 96.25 81 LEU A N 1
ATOM 636 C CA . LEU A 1 81 ? -2.615 13.876 3.929 1.00 96.25 81 LEU A CA 1
ATOM 637 C C . LEU A 1 81 ? -3.648 14.149 5.037 1.00 96.25 81 LEU A C 1
ATOM 639 O O . LEU A 1 81 ? -4.820 13.801 4.929 1.00 96.25 81 LEU A O 1
ATOM 643 N N . GLY A 1 82 ? -3.184 14.708 6.156 1.00 92.81 82 GLY A N 1
ATOM 644 C CA . GLY A 1 82 ? -3.958 14.829 7.392 1.00 92.81 82 GLY A CA 1
ATOM 645 C C . GLY A 1 82 ? -5.104 15.839 7.328 1.00 92.81 82 GLY A C 1
ATOM 646 O O . GLY A 1 82 ? -6.121 15.640 7.995 1.00 92.81 82 GLY A O 1
ATOM 647 N N . ALA A 1 83 ? -4.944 16.886 6.514 1.00 92.88 83 ALA A N 1
ATOM 648 C CA . ALA A 1 83 ? -5.988 17.833 6.128 1.00 92.88 83 ALA A CA 1
ATOM 649 C C . ALA A 1 83 ? -5.615 18.532 4.808 1.00 92.88 83 ALA A C 1
ATOM 651 O O . ALA A 1 83 ? -4.438 18.756 4.533 1.00 92.88 83 ALA A O 1
ATOM 652 N N . MET A 1 84 ? -6.610 18.931 4.014 1.00 94.44 84 MET A N 1
ATOM 653 C CA . MET A 1 84 ? -6.422 19.732 2.799 1.00 94.44 84 MET A CA 1
ATOM 654 C C . MET A 1 84 ? -7.584 20.713 2.652 1.00 94.44 84 MET A C 1
ATOM 656 O O . MET A 1 84 ? -8.740 20.313 2.788 1.00 94.44 84 MET A O 1
ATOM 660 N N . GLY A 1 85 ? -7.296 21.980 2.355 1.00 93.94 85 GLY A N 1
ATOM 661 C CA . GLY A 1 85 ? -8.309 23.027 2.225 1.00 93.94 85 GLY A CA 1
ATOM 662 C C . GLY A 1 85 ? -7.970 24.032 1.132 1.00 93.94 85 GLY A C 1
ATOM 663 O O . GLY A 1 85 ? -6.809 24.381 0.949 1.00 93.94 85 GLY A O 1
ATOM 664 N N . ILE A 1 86 ? -8.987 24.497 0.406 1.00 94.50 86 ILE A N 1
ATOM 665 C CA . ILE A 1 86 ? -8.886 25.562 -0.603 1.00 94.50 86 ILE A CA 1
ATOM 666 C C . ILE A 1 86 ? -9.875 26.663 -0.214 1.00 94.50 86 ILE A C 1
ATOM 668 O O . ILE A 1 86 ? -11.061 26.368 -0.011 1.00 94.50 86 ILE A O 1
ATOM 672 N N . VAL A 1 87 ? -9.415 27.917 -0.150 1.00 93.81 87 VAL A N 1
ATOM 673 C CA . VAL A 1 87 ? -10.272 29.059 0.210 1.00 93.81 87 VAL A CA 1
ATOM 674 C C . VAL A 1 87 ? -11.392 29.224 -0.814 1.00 93.81 87 VAL A C 1
ATOM 676 O O . VAL A 1 87 ? -11.197 29.028 -2.017 1.00 93.81 87 VAL A O 1
ATOM 679 N N . LYS A 1 88 ? -12.586 29.588 -0.347 1.00 91.50 88 LYS A N 1
ATOM 680 C CA . LYS A 1 88 ? -13.834 29.565 -1.129 1.00 91.50 88 LYS A CA 1
ATOM 681 C C . LYS A 1 88 ? -13.751 30.279 -2.481 1.00 91.50 88 LYS A C 1
ATOM 683 O O . LYS A 1 88 ? -14.140 29.703 -3.494 1.00 91.50 88 LYS A O 1
ATOM 688 N N . ALA A 1 89 ? -13.142 31.467 -2.515 1.00 90.69 89 ALA A N 1
ATOM 689 C CA . ALA A 1 89 ? -12.929 32.268 -3.727 1.00 90.69 89 ALA A CA 1
ATOM 690 C C . ALA A 1 89 ? -12.025 31.604 -4.795 1.00 90.69 89 ALA A C 1
ATOM 692 O O . ALA A 1 89 ? -12.006 32.039 -5.951 1.00 90.69 89 ALA A O 1
ATOM 693 N N . SER A 1 90 ? -11.293 30.547 -4.431 1.00 91.56 90 SER A N 1
ATOM 694 C CA . SER A 1 90 ? -10.365 29.801 -5.294 1.00 91.56 90 SER A CA 1
ATOM 695 C C . SER A 1 90 ? -10.853 28.389 -5.649 1.00 91.56 90 SER A C 1
ATOM 697 O O . SER A 1 90 ? -10.223 27.692 -6.449 1.00 91.56 90 SER A O 1
ATOM 699 N N . ARG A 1 91 ? -12.001 27.958 -5.110 1.00 89.75 91 ARG A N 1
ATOM 700 C CA . ARG A 1 91 ? -12.652 26.691 -5.482 1.00 89.75 91 ARG A CA 1
ATOM 701 C C . ARG A 1 91 ? -13.241 26.771 -6.899 1.00 89.75 91 ARG A C 1
ATOM 703 O O . ARG A 1 91 ? -13.337 27.840 -7.495 1.00 89.75 91 ARG A O 1
ATOM 710 N N . GLY A 1 92 ? -13.568 25.620 -7.491 1.00 86.19 92 GLY A N 1
ATOM 711 C CA . GLY A 1 92 ? -14.054 25.508 -8.879 1.00 86.19 92 GLY A CA 1
ATOM 712 C C . GLY A 1 92 ? -12.982 25.729 -9.963 1.00 86.19 92 GLY A C 1
ATOM 713 O O . GLY A 1 92 ? -12.981 25.027 -10.968 1.00 86.19 92 GLY A O 1
ATOM 714 N N . LYS A 1 93 ? -11.995 26.603 -9.727 1.00 89.75 93 LYS A N 1
ATOM 715 C CA . LYS A 1 93 ? -10.909 26.995 -10.657 1.00 89.75 93 LYS A CA 1
ATOM 716 C C . LYS A 1 93 ? -9.818 25.923 -10.885 1.00 89.75 93 LYS A C 1
ATOM 718 O O . LYS A 1 93 ? -8.690 26.237 -11.259 1.00 89.75 93 LYS A O 1
ATOM 723 N N . GLY A 1 94 ? -10.106 24.649 -10.607 1.00 90.25 94 GLY A N 1
ATOM 724 C CA . GLY A 1 94 ? -9.153 23.537 -10.758 1.00 90.25 94 GLY A CA 1
ATOM 725 C C . GLY A 1 94 ? -7.953 23.548 -9.794 1.00 90.25 94 GLY A C 1
ATOM 726 O O . GLY A 1 94 ? -6.997 22.810 -10.020 1.00 90.25 94 GLY A O 1
ATOM 727 N N . VAL A 1 95 ? -7.985 24.358 -8.727 1.00 93.00 95 VAL A N 1
ATOM 728 C CA . VAL A 1 95 ? -6.885 24.488 -7.748 1.00 93.00 95 VAL A CA 1
ATOM 729 C C . VAL A 1 95 ? -6.656 23.184 -6.974 1.00 93.00 95 VAL A C 1
ATOM 731 O O . VAL A 1 95 ? -5.525 22.717 -6.906 1.00 93.00 95 VAL A O 1
ATOM 734 N N . GLY A 1 96 ? -7.720 22.553 -6.460 1.00 93.06 96 GLY A N 1
ATOM 735 C CA . GLY A 1 96 ? -7.639 21.304 -5.684 1.00 93.06 96 GLY A CA 1
ATOM 736 C C . GLY A 1 96 ? -6.874 20.170 -6.390 1.00 93.06 96 GLY A C 1
ATOM 737 O O . GLY A 1 96 ? -5.883 19.702 -5.838 1.00 93.06 96 GLY A O 1
ATOM 738 N N . PRO A 1 97 ? -7.240 19.773 -7.627 1.00 91.12 97 PRO A N 1
ATOM 739 C CA . PRO A 1 97 ? -6.501 18.759 -8.385 1.00 91.12 97 PRO A CA 1
ATOM 740 C C . PRO A 1 97 ? -5.020 19.099 -8.616 1.00 91.12 97 PRO A C 1
ATOM 742 O O . PRO A 1 97 ? -4.171 18.214 -8.534 1.00 91.12 97 PRO A O 1
ATOM 745 N N . LYS A 1 98 ? -4.690 20.375 -8.872 1.00 93.62 98 LYS A N 1
ATOM 746 C CA . LYS A 1 98 ? -3.297 20.827 -9.044 1.00 93.62 98 LYS A CA 1
ATOM 747 C C . LYS A 1 98 ? -2.514 20.701 -7.737 1.00 93.62 98 LYS A C 1
ATOM 749 O O . LYS A 1 98 ? -1.431 20.128 -7.730 1.00 93.62 98 LYS A O 1
ATOM 754 N N . ALA A 1 99 ? -3.088 21.189 -6.640 1.00 95.62 99 ALA A N 1
ATOM 755 C CA . ALA A 1 99 ? -2.501 21.137 -5.306 1.00 95.62 99 ALA A CA 1
ATOM 756 C C . ALA A 1 99 ? -2.268 19.688 -4.842 1.00 95.62 99 ALA A C 1
ATOM 758 O O . ALA A 1 99 ? -1.189 19.360 -4.358 1.00 95.62 99 ALA A O 1
ATOM 759 N N . LEU A 1 100 ? -3.239 18.801 -5.079 1.00 93.88 100 LEU A N 1
ATOM 760 C CA . LEU A 1 100 ? -3.133 17.376 -4.771 1.00 93.88 100 LEU A CA 1
ATOM 761 C C . LEU A 1 100 ? -2.014 16.691 -5.574 1.00 93.88 100 LEU A C 1
ATOM 763 O O . LEU A 1 100 ? -1.242 15.922 -5.006 1.00 93.88 100 LEU A O 1
ATOM 767 N N . LYS A 1 101 ? -1.866 17.016 -6.869 1.00 89.19 101 LYS A N 1
ATOM 768 C CA . LYS A 1 101 ? -0.737 16.517 -7.669 1.00 89.19 101 LYS A CA 1
ATOM 769 C C . LYS A 1 101 ? 0.605 16.987 -7.097 1.00 89.19 101 LYS A C 1
ATOM 771 O O . LYS A 1 101 ? 1.508 16.173 -6.968 1.00 89.19 101 LYS A O 1
ATOM 776 N N . MET A 1 102 ? 0.725 18.260 -6.711 1.00 93.38 102 MET A N 1
ATOM 777 C CA . MET A 1 102 ? 1.964 18.803 -6.130 1.00 93.38 102 MET A CA 1
ATOM 778 C C . MET A 1 102 ? 2.343 18.126 -4.803 1.00 93.38 102 MET A C 1
ATOM 780 O O . MET A 1 102 ? 3.529 17.931 -4.551 1.00 93.38 102 MET A O 1
ATOM 784 N N . VAL A 1 103 ? 1.361 17.717 -3.988 1.00 94.94 103 VAL A N 1
ATOM 785 C CA . VAL A 1 103 ? 1.593 16.886 -2.791 1.00 94.94 103 VAL A CA 1
ATOM 786 C C . VAL A 1 103 ? 2.147 15.514 -3.178 1.00 94.94 103 VAL A C 1
ATOM 788 O O . VAL A 1 103 ? 3.198 15.118 -2.681 1.00 94.94 103 VAL A O 1
ATOM 791 N N . PHE A 1 104 ? 1.478 14.789 -4.080 1.00 88.62 104 PHE A N 1
ATOM 792 C CA . PHE A 1 104 ? 1.913 13.442 -4.469 1.00 88.62 104 PHE A CA 1
ATOM 793 C C . PHE A 1 104 ? 3.267 13.446 -5.193 1.00 88.62 104 PHE A C 1
ATOM 795 O O . PHE A 1 104 ? 4.088 12.569 -4.940 1.00 88.62 104 PHE A O 1
ATOM 802 N N . ASP A 1 105 ? 3.540 14.449 -6.033 1.00 84.25 105 ASP A N 1
ATOM 803 C CA . ASP A 1 105 ? 4.850 14.651 -6.661 1.00 84.25 105 ASP A CA 1
ATOM 804 C C . ASP A 1 105 ? 5.949 14.866 -5.601 1.00 84.25 105 ASP A C 1
ATOM 806 O O . ASP A 1 105 ? 7.027 14.279 -5.706 1.00 84.25 105 ASP A O 1
ATOM 810 N N . ALA A 1 106 ? 5.679 15.669 -4.563 1.00 86.94 106 ALA A N 1
ATOM 811 C CA . ALA A 1 106 ? 6.639 15.976 -3.502 1.00 86.94 106 ALA A CA 1
ATOM 812 C C . ALA A 1 106 ? 6.912 14.779 -2.577 1.00 86.94 106 ALA A C 1
ATOM 814 O O . ALA A 1 106 ? 8.073 14.469 -2.309 1.00 86.94 106 ALA A O 1
ATOM 815 N N . GLU A 1 107 ? 5.879 14.067 -2.120 1.00 85.88 107 GLU A N 1
ATOM 816 C CA . GLU A 1 107 ? 6.049 12.881 -1.266 1.00 85.88 107 GLU A CA 1
ATOM 817 C C . GLU A 1 107 ? 6.743 11.735 -2.018 1.00 85.88 107 GLU A C 1
ATOM 819 O O . GLU A 1 107 ? 7.624 11.066 -1.474 1.00 85.88 107 GLU A O 1
ATOM 824 N N . LYS A 1 108 ? 6.449 11.579 -3.312 1.00 79.12 108 LYS A N 1
ATOM 825 C CA . LYS A 1 108 ? 7.162 10.660 -4.206 1.00 79.12 108 LYS A CA 1
ATOM 826 C C . LYS A 1 108 ? 8.629 11.055 -4.403 1.00 79.12 108 LYS A C 1
ATOM 828 O O . LYS A 1 108 ? 9.496 10.185 -4.378 1.00 79.12 108 LYS A O 1
ATOM 833 N N . ALA A 1 109 ? 8.933 12.348 -4.544 1.00 77.50 109 ALA A N 1
ATOM 834 C CA . ALA A 1 109 ? 10.311 12.850 -4.598 1.00 77.50 109 ALA A CA 1
ATOM 835 C C . ALA A 1 109 ? 11.068 12.668 -3.265 1.00 77.50 109 ALA A C 1
ATOM 837 O O . ALA A 1 109 ? 12.283 12.489 -3.268 1.00 77.50 109 ALA A O 1
ATOM 838 N N . ARG A 1 110 ? 10.348 12.639 -2.135 1.00 79.75 110 ARG A N 1
ATOM 839 C CA . ARG A 1 110 ? 10.854 12.276 -0.797 1.00 79.75 110 ARG A CA 1
ATOM 840 C C . ARG A 1 110 ? 11.024 10.759 -0.598 1.00 79.75 110 ARG A C 1
ATOM 842 O O . ARG A 1 110 ? 11.442 10.336 0.474 1.00 79.75 110 ARG A O 1
ATOM 849 N N . GLY A 1 111 ? 10.725 9.940 -1.611 1.00 71.44 111 GLY A N 1
ATOM 850 C CA . GLY A 1 111 ? 10.872 8.483 -1.570 1.00 71.44 111 GLY A CA 1
ATOM 851 C C . GLY A 1 111 ? 9.745 7.743 -0.844 1.00 71.44 111 GLY A C 1
ATOM 852 O O . GLY A 1 111 ? 9.905 6.564 -0.529 1.00 71.44 111 GLY A O 1
ATOM 853 N N . MET A 1 112 ? 8.615 8.402 -0.563 1.00 78.19 112 MET A N 1
ATOM 854 C CA . MET A 1 112 ? 7.474 7.747 0.079 1.00 78.19 112 MET A CA 1
ATOM 855 C C . MET A 1 112 ? 6.821 6.734 -0.868 1.00 78.19 112 MET A C 1
ATOM 857 O O . MET A 1 112 ? 6.760 6.926 -2.082 1.00 78.19 112 MET A O 1
ATOM 861 N N . SER A 1 113 ? 6.329 5.636 -0.295 1.00 68.31 113 SER A N 1
ATOM 862 C CA . SER A 1 113 ? 5.639 4.560 -1.018 1.00 68.31 113 SER A CA 1
ATOM 863 C C . SER A 1 113 ? 4.147 4.840 -1.205 1.00 68.31 113 SER A C 1
ATOM 865 O O . SER A 1 113 ? 3.569 4.460 -2.224 1.00 68.31 113 SER A O 1
ATOM 867 N N . THR A 1 114 ? 3.533 5.499 -0.218 1.00 78.75 114 THR A N 1
ATOM 868 C CA . THR A 1 114 ? 2.084 5.685 -0.098 1.00 78.75 114 THR A CA 1
ATOM 869 C C . THR A 1 114 ? 1.781 7.003 0.612 1.00 78.75 114 THR A C 1
ATOM 871 O O . THR A 1 114 ? 2.401 7.302 1.635 1.00 78.75 114 THR A O 1
ATOM 874 N N . VAL A 1 115 ? 0.794 7.747 0.108 1.00 89.94 115 VAL A N 1
ATOM 875 C CA . VAL A 1 115 ? 0.148 8.869 0.805 1.00 89.94 115 VAL A CA 1
ATOM 876 C C . VAL A 1 115 ? -1.285 8.459 1.153 1.00 89.94 115 VAL A C 1
ATOM 878 O O . VAL A 1 115 ? -2.159 8.431 0.282 1.00 89.94 115 VAL A O 1
ATOM 881 N N . GLY A 1 116 ? -1.518 8.107 2.418 1.00 91.12 116 GLY A N 1
ATOM 882 C CA . GLY A 1 116 ? -2.825 7.680 2.936 1.00 91.12 116 GLY A CA 1
ATOM 883 C C . GLY A 1 116 ? -3.635 8.835 3.531 1.00 91.12 116 GLY A C 1
ATOM 884 O O . GLY A 1 116 ? -3.071 9.834 3.972 1.00 91.12 116 GLY A O 1
ATOM 885 N N . PHE A 1 117 ? -4.962 8.748 3.554 1.00 93.94 117 PHE A N 1
ATOM 886 C CA . PHE A 1 117 ? -5.823 9.742 4.207 1.00 93.94 117 PHE A CA 1
ATOM 887 C C . PHE A 1 117 ? -7.256 9.251 4.418 1.00 93.94 117 PHE A C 1
ATOM 889 O O . PHE A 1 117 ? -7.727 8.294 3.807 1.00 93.94 117 PHE A O 1
ATOM 896 N N . GLU A 1 118 ? -7.977 9.940 5.294 1.00 93.12 118 GLU A N 1
ATOM 897 C CA . GLU A 1 118 ? -9.391 9.717 5.568 1.00 93.12 118 GLU A CA 1
ATOM 898 C C . GLU A 1 118 ? -10.238 10.820 4.904 1.00 93.12 118 GLU A C 1
ATOM 900 O O . GLU A 1 118 ? -9.923 12.007 5.003 1.00 93.12 118 GLU A O 1
ATOM 905 N N . CYS A 1 119 ? -11.314 10.451 4.201 1.00 93.31 119 CYS A N 1
ATOM 906 C CA . CYS A 1 119 ? -12.210 11.401 3.534 1.00 93.31 119 CYS A CA 1
ATOM 907 C C . CYS A 1 119 ? -13.681 11.068 3.794 1.00 93.31 119 CYS A C 1
ATOM 909 O O . CYS A 1 119 ? -14.112 9.933 3.608 1.00 93.31 119 CYS A O 1
ATOM 911 N N . ILE A 1 120 ? -14.471 12.072 4.178 1.00 93.31 120 ILE A N 1
ATOM 912 C CA . ILE A 1 120 ? -15.914 11.954 4.424 1.00 93.31 120 ILE A CA 1
ATOM 913 C C . ILE A 1 120 ? -16.638 11.423 3.176 1.00 93.31 120 ILE A C 1
ATOM 915 O O . ILE A 1 120 ? -16.562 12.036 2.112 1.00 93.31 120 ILE A O 1
ATOM 919 N N . GLN A 1 121 ? -17.380 10.314 3.304 1.00 92.31 121 GLN A N 1
ATOM 920 C CA . GLN A 1 121 ? -18.066 9.655 2.177 1.00 92.31 121 GLN A CA 1
ATOM 921 C C . GLN A 1 121 ? -19.093 10.584 1.515 1.00 92.31 121 GLN A C 1
ATOM 923 O O . GLN A 1 121 ? -19.275 10.562 0.300 1.00 92.31 121 GLN A O 1
ATOM 928 N N . GLN A 1 122 ? -19.737 11.430 2.323 1.00 93.06 122 GLN A N 1
ATOM 929 C CA . GLN A 1 122 ? -20.702 12.441 1.897 1.00 93.06 122 GLN A CA 1
ATOM 930 C C . GLN A 1 122 ? -20.049 13.579 1.086 1.00 93.06 122 GLN A C 1
ATOM 932 O O . GLN A 1 122 ? -20.750 14.307 0.386 1.00 93.06 122 GLN A O 1
ATOM 937 N N . ASN A 1 123 ? -18.716 13.727 1.112 1.00 91.12 123 ASN A N 1
ATOM 938 C CA . ASN A 1 123 ? -17.996 14.734 0.330 1.00 91.12 123 ASN A CA 1
ATOM 939 C C . ASN A 1 123 ? -17.749 14.234 -1.100 1.00 91.12 123 ASN A C 1
ATOM 941 O O . ASN A 1 123 ? -16.611 14.084 -1.544 1.00 91.12 123 ASN A O 1
ATOM 945 N N . ALA A 1 124 ? -18.833 13.966 -1.834 1.00 90.25 124 ALA A N 1
ATOM 946 C CA . ALA A 1 124 ? -18.777 13.457 -3.203 1.00 90.25 124 ALA A CA 1
ATOM 947 C C . ALA A 1 124 ? -17.868 14.281 -4.151 1.00 90.25 124 ALA A C 1
ATOM 949 O O . ALA A 1 124 ? -17.166 13.660 -4.954 1.00 90.25 124 ALA A O 1
ATOM 950 N N . PRO A 1 125 ? -17.784 15.631 -4.062 1.00 90.06 125 PRO A N 1
ATOM 951 C CA . PRO A 1 125 ? -16.807 16.407 -4.828 1.00 90.06 125 PRO A CA 1
ATOM 952 C C . PRO A 1 125 ? -15.349 16.059 -4.494 1.00 90.06 125 PRO A C 1
ATOM 954 O O . PRO A 1 125 ? -14.547 15.881 -5.411 1.00 90.06 125 PRO A O 1
ATOM 957 N N . ALA A 1 126 ? -15.001 15.926 -3.208 1.00 90.19 126 ALA A N 1
ATOM 958 C CA . ALA A 1 126 ? -13.646 15.567 -2.793 1.00 90.19 126 ALA A CA 1
ATOM 959 C C . ALA A 1 126 ? -13.322 14.102 -3.112 1.00 90.19 126 ALA A C 1
ATOM 961 O O . ALA A 1 126 ? -12.282 13.837 -3.704 1.00 90.19 126 ALA A O 1
ATOM 962 N N . VAL A 1 127 ? -14.228 13.158 -2.826 1.00 87.44 127 VAL A N 1
ATOM 963 C CA . VAL A 1 127 ? -14.058 11.738 -3.187 1.00 87.44 127 VAL A CA 1
ATOM 964 C C . VAL A 1 127 ? -13.791 11.599 -4.690 1.00 87.44 127 VAL A C 1
ATOM 966 O O . VAL A 1 127 ? -12.815 10.958 -5.069 1.00 87.44 127 VAL A O 1
ATOM 969 N N . LYS A 1 128 ? -14.570 12.285 -5.543 1.00 85.38 128 LYS A N 1
ATOM 970 C CA . LYS A 1 128 ? -14.349 12.311 -6.999 1.00 85.38 128 LYS A CA 1
ATOM 971 C C . LYS A 1 128 ? -13.007 12.945 -7.387 1.00 85.38 128 LYS A C 1
ATOM 973 O O . LYS A 1 128 ? -12.364 12.466 -8.317 1.00 85.38 128 LYS A O 1
ATOM 978 N N . MET A 1 129 ? -12.569 14.002 -6.698 1.00 88.81 129 MET A N 1
ATOM 979 C CA . MET A 1 129 ? -11.249 14.610 -6.914 1.00 88.81 129 MET A CA 1
ATOM 980 C C . MET A 1 129 ? -10.118 13.623 -6.599 1.00 88.81 129 MET A C 1
ATOM 982 O O . MET A 1 129 ? -9.210 13.469 -7.413 1.00 88.81 129 MET A O 1
ATOM 986 N N . TYR A 1 130 ? -10.192 12.932 -5.460 1.00 86.88 130 TYR A N 1
ATOM 987 C CA . TYR A 1 130 ? -9.183 11.965 -5.034 1.00 86.88 130 TYR A CA 1
ATOM 988 C C . TYR A 1 130 ? -9.134 10.739 -5.958 1.00 86.88 130 TYR A C 1
ATOM 990 O O . TYR A 1 130 ? -8.053 10.370 -6.417 1.00 86.88 130 TYR A O 1
ATOM 998 N N . THR A 1 131 ? -10.277 10.147 -6.324 1.00 79.25 131 THR A N 1
ATOM 999 C CA . THR A 1 131 ? -10.295 9.007 -7.261 1.00 79.25 131 THR A CA 1
ATOM 1000 C C . THR A 1 131 ? -9.803 9.397 -8.655 1.00 79.25 131 THR A C 1
ATOM 1002 O O . THR A 1 131 ? -9.063 8.638 -9.274 1.00 79.25 131 THR A O 1
ATOM 1005 N N . ASN A 1 132 ? -10.129 10.605 -9.137 1.00 77.81 132 ASN A N 1
ATOM 1006 C CA . ASN A 1 132 ? -9.598 11.123 -10.405 1.00 77.81 132 ASN A CA 1
ATOM 1007 C C . ASN A 1 132 ? -8.077 11.370 -10.365 1.00 77.81 132 ASN A C 1
ATOM 1009 O O . ASN A 1 132 ? -7.440 11.379 -11.414 1.00 77.81 132 ASN A O 1
ATOM 1013 N N . ALA A 1 133 ? -7.497 11.564 -9.177 1.00 76.06 133 ALA A N 1
ATOM 1014 C CA . ALA A 1 133 ? -6.055 11.665 -8.954 1.00 76.06 133 ALA A CA 1
ATOM 1015 C C . ALA A 1 133 ? -5.385 10.302 -8.666 1.00 76.06 133 ALA A C 1
ATOM 1017 O O . ALA A 1 133 ? -4.245 10.265 -8.208 1.00 76.06 133 ALA A O 1
ATOM 1018 N N . GLY A 1 134 ? -6.079 9.183 -8.910 1.00 71.81 134 GLY A N 1
ATOM 1019 C CA . GLY A 1 134 ? -5.536 7.834 -8.728 1.00 71.81 134 GLY A CA 1
ATOM 1020 C C . GLY A 1 134 ? -5.491 7.348 -7.276 1.00 71.81 134 GLY A C 1
ATOM 1021 O O . GLY A 1 134 ? -4.686 6.482 -6.956 1.00 71.81 134 GLY A O 1
ATOM 1022 N N . CYS A 1 135 ? -6.311 7.902 -6.377 1.00 78.19 135 CYS A N 1
ATOM 1023 C CA . CYS A 1 135 ? -6.420 7.399 -5.002 1.00 78.19 135 CYS A CA 1
ATOM 1024 C C . CYS A 1 135 ? -7.419 6.235 -4.931 1.00 78.19 135 CYS A C 1
ATOM 1026 O O . CYS A 1 135 ? -8.545 6.345 -5.426 1.00 78.19 135 CYS A O 1
ATOM 1028 N N . ILE A 1 136 ? -7.034 5.143 -4.272 1.00 76.38 136 ILE A N 1
ATOM 1029 C CA . ILE A 1 136 ? -7.859 3.942 -4.094 1.00 76.38 136 ILE A CA 1
ATOM 1030 C C . ILE A 1 136 ? -8.695 4.106 -2.826 1.00 76.38 136 ILE A C 1
ATOM 1032 O O . ILE A 1 136 ? -8.125 4.376 -1.777 1.00 76.38 136 ILE A O 1
ATOM 1036 N N . ILE A 1 137 ? -10.011 3.869 -2.872 1.00 80.12 137 ILE A N 1
ATOM 1037 C CA . ILE A 1 137 ? -10.799 3.647 -1.645 1.00 80.12 137 ILE A CA 1
ATOM 1038 C C . ILE A 1 137 ? -10.459 2.254 -1.113 1.00 80.12 137 ILE A C 1
ATOM 1040 O O . ILE A 1 137 ? -10.833 1.249 -1.724 1.00 80.12 137 ILE A O 1
ATOM 1044 N N . THR A 1 138 ? -9.764 2.187 0.019 1.00 77.88 138 THR A N 1
ATOM 1045 C CA . THR A 1 138 ? -9.295 0.922 0.591 1.00 77.88 138 THR A CA 1
ATOM 1046 C C . THR A 1 138 ? -10.334 0.308 1.533 1.00 77.88 138 THR A C 1
ATOM 1048 O O . THR A 1 138 ? -10.674 -0.869 1.371 1.00 77.88 138 THR A O 1
ATOM 1051 N N . ARG A 1 139 ? -10.944 1.087 2.441 1.00 83.44 139 ARG A N 1
ATOM 1052 C CA . ARG A 1 139 ? -12.027 0.601 3.328 1.00 83.44 139 ARG A CA 1
ATOM 1053 C C . ARG A 1 139 ? -13.023 1.671 3.787 1.00 83.44 139 ARG A C 1
ATOM 1055 O O . ARG A 1 139 ? -12.771 2.870 3.695 1.00 83.44 139 ARG A O 1
ATOM 1062 N N . GLU A 1 140 ? -14.164 1.221 4.318 1.00 90.75 140 GLU A N 1
ATOM 1063 C CA . GLU A 1 140 ? -15.117 2.070 5.046 1.00 90.75 140 GLU A CA 1
ATOM 1064 C C . GLU A 1 140 ? -14.662 2.291 6.495 1.00 90.75 140 GLU A C 1
ATOM 1066 O O . GLU A 1 140 ? -14.455 1.327 7.239 1.00 90.75 140 GLU A O 1
ATOM 1071 N N . LEU A 1 141 ? -14.617 3.554 6.921 1.00 95.00 141 LEU A N 1
ATOM 1072 C CA . LEU A 1 141 ? -14.498 3.942 8.323 1.00 95.00 141 LEU A CA 1
ATOM 1073 C C . LEU A 1 141 ? -15.870 4.399 8.826 1.00 95.00 141 LEU A C 1
ATOM 1075 O O . LEU A 1 141 ? -16.508 5.285 8.244 1.00 95.00 141 LEU A O 1
ATOM 1079 N N . LEU A 1 142 ? -16.350 3.759 9.888 1.00 95.25 142 LEU A N 1
ATOM 1080 C CA . LEU A 1 142 ? -17.709 3.933 10.390 1.00 95.25 142 LEU A CA 1
ATOM 1081 C C . LEU A 1 142 ? -17.705 4.549 11.782 1.00 95.25 142 LEU A C 1
ATOM 1083 O O . LEU A 1 142 ? -16.858 4.234 12.615 1.00 95.25 142 LEU A O 1
ATOM 1087 N N . GLY A 1 143 ? -18.677 5.428 12.016 1.00 95.12 143 GLY A N 1
ATOM 1088 C CA . GLY A 1 143 ? -19.029 5.903 13.344 1.00 95.12 143 GLY A CA 1
ATOM 1089 C C . GLY A 1 143 ? -20.288 5.197 13.827 1.00 95.12 143 GLY A C 1
ATOM 1090 O O . GLY A 1 143 ? -21.075 4.657 13.037 1.00 95.12 143 GLY A O 1
ATOM 1091 N N . TRP A 1 144 ? -20.476 5.200 15.139 1.00 97.25 144 TRP A N 1
ATOM 1092 C CA . TRP A 1 144 ? -21.606 4.550 15.787 1.00 97.25 144 TRP A CA 1
ATOM 1093 C C . TRP A 1 144 ? -22.142 5.404 16.930 1.00 97.25 144 TRP A C 1
ATOM 1095 O O . TRP A 1 144 ? -21.372 6.072 17.611 1.00 97.25 144 TRP A O 1
ATOM 1105 N N . GLN A 1 145 ? -23.449 5.362 17.173 1.00 97.25 145 GLN A N 1
ATOM 1106 C CA . GLN A 1 145 ? -24.088 6.050 18.295 1.00 97.25 145 GLN A CA 1
ATOM 1107 C C . GLN A 1 145 ? -25.126 5.162 18.993 1.00 97.25 145 GLN A C 1
ATOM 1109 O O . GLN A 1 145 ? -25.785 4.346 18.346 1.00 97.25 145 GLN A O 1
ATOM 1114 N N . HIS A 1 146 ? -25.279 5.344 20.301 1.00 96.62 146 HIS A N 1
ATOM 1115 C CA . HIS A 1 146 ? -26.347 4.760 21.113 1.00 96.62 146 HIS A CA 1
ATOM 1116 C C . HIS A 1 146 ? -26.733 5.726 22.234 1.00 96.62 146 HIS A C 1
ATOM 1118 O O . HIS A 1 146 ? -25.873 6.430 22.751 1.00 96.62 146 HIS A O 1
ATOM 1124 N N . THR A 1 147 ? -27.995 5.730 22.644 1.00 95.88 147 THR A N 1
ATOM 1125 C CA . THR A 1 147 ? -28.419 6.334 23.914 1.00 95.88 147 THR A CA 1
ATOM 1126 C C . THR A 1 147 ? -29.071 5.210 24.711 1.00 95.88 147 THR A C 1
ATOM 1128 O O . THR A 1 147 ? -30.141 4.745 24.305 1.00 95.88 147 THR A O 1
ATOM 1131 N N . PRO A 1 148 ? -28.421 4.704 25.775 1.00 93.94 148 PRO A N 1
ATOM 1132 C CA . PRO A 1 148 ? -28.993 3.659 26.610 1.00 93.94 148 PRO A CA 1
ATOM 1133 C C . PRO A 1 148 ? -30.328 4.099 27.216 1.00 93.94 148 PRO A C 1
ATOM 1135 O O . PRO A 1 148 ? -30.617 5.284 27.366 1.00 93.94 148 PRO A O 1
ATOM 1138 N N . ARG A 1 149 ? -31.144 3.132 27.629 1.00 92.06 149 ARG A N 1
ATOM 1139 C CA . ARG A 1 149 ? -32.236 3.394 28.573 1.00 92.06 149 ARG A CA 1
ATOM 1140 C C . ARG A 1 149 ? -31.763 3.075 29.985 1.00 92.06 149 ARG A C 1
ATOM 1142 O O . ARG A 1 149 ? -30.893 2.225 30.180 1.00 92.06 149 ARG A O 1
ATOM 1149 N N . GLN A 1 150 ? -32.358 3.728 30.978 1.00 89.75 150 GLN A N 1
ATOM 1150 C CA . GLN A 1 150 ? -32.093 3.425 32.383 1.00 89.75 150 GLN A CA 1
ATOM 1151 C C . GLN A 1 150 ? -32.361 1.932 32.653 1.00 89.75 150 GLN A C 1
ATOM 1153 O O . GLN A 1 150 ? -33.428 1.419 32.318 1.00 89.75 150 GLN A O 1
ATOM 1158 N N . GLY A 1 151 ? -31.369 1.223 33.200 1.00 88.31 151 GLY A N 1
ATOM 1159 C CA . GLY A 1 151 ? -31.432 -0.226 33.431 1.00 88.31 151 GLY A CA 1
ATOM 1160 C C . GLY A 1 151 ? -31.184 -1.122 32.204 1.00 88.31 151 GLY A C 1
ATOM 1161 O O . GLY A 1 151 ? -31.281 -2.339 32.329 1.00 88.31 151 GLY A O 1
ATOM 1162 N N . GLU A 1 152 ? -30.845 -0.582 31.026 1.00 92.69 152 GLU A N 1
ATOM 1163 C CA . GLU A 1 152 ? -30.547 -1.400 29.832 1.00 92.69 152 GLU A CA 1
ATOM 1164 C C . GLU A 1 152 ? -29.221 -2.178 29.946 1.00 92.69 152 GLU A C 1
ATOM 1166 O O . GLU A 1 152 ? -29.062 -3.253 29.357 1.00 92.69 152 GLU A O 1
ATOM 1171 N N . PHE A 1 153 ? -28.276 -1.659 30.734 1.00 92.12 153 PHE A N 1
ATOM 1172 C CA . PHE A 1 153 ? -26.993 -2.292 31.024 1.00 92.12 153 PHE A CA 1
ATOM 1173 C C . PHE A 1 153 ? -26.717 -2.297 32.537 1.00 92.12 153 PHE A C 1
ATOM 1175 O O . PHE A 1 153 ? -27.095 -1.342 33.216 1.00 92.12 153 PHE A O 1
ATOM 1182 N N . PRO A 1 154 ? -26.064 -3.347 33.073 1.00 80.81 154 PRO A N 1
ATOM 1183 C CA . PRO A 1 154 ? -25.749 -3.438 34.497 1.00 80.81 154 PRO A CA 1
ATOM 1184 C C . PRO A 1 154 ? -24.697 -2.401 34.902 1.00 80.81 154 PRO A C 1
ATOM 1186 O O . PRO A 1 154 ? -23.674 -2.255 34.228 1.00 80.81 154 PRO A O 1
ATOM 1189 N N . ALA A 1 155 ? -24.931 -1.726 36.027 1.00 71.81 155 ALA A N 1
ATOM 1190 C CA . ALA A 1 155 ? -23.976 -0.804 36.650 1.00 71.81 155 ALA A CA 1
ATOM 1191 C C . ALA A 1 155 ? -23.025 -1.521 37.637 1.00 71.81 155 ALA A C 1
ATOM 1193 O O . ALA A 1 155 ? -22.004 -0.976 38.043 1.00 71.81 155 ALA A O 1
ATOM 1194 N N . ASP A 1 156 ? -23.347 -2.765 37.991 1.00 70.31 156 ASP A N 1
ATOM 1195 C CA . ASP A 1 156 ? -22.781 -3.567 39.085 1.00 70.31 156 ASP A CA 1
ATOM 1196 C C . ASP A 1 156 ? -21.309 -3.995 38.891 1.00 70.31 156 ASP A C 1
ATOM 1198 O O . ASP A 1 156 ? -20.679 -4.509 39.813 1.00 70.31 156 ASP A O 1
ATOM 1202 N N . SER A 1 157 ? -20.726 -3.768 37.709 1.00 77.56 157 SER A N 1
ATOM 1203 C CA . SER A 1 157 ? -19.296 -3.978 37.440 1.00 77.56 157 SER A CA 1
ATOM 1204 C C . SER A 1 157 ? -18.561 -2.643 37.331 1.00 77.56 157 SER A C 1
ATOM 1206 O O . SER A 1 157 ? -18.470 -2.098 36.238 1.00 77.56 157 SER A O 1
ATOM 1208 N N . GLU A 1 158 ? -18.000 -2.126 38.426 1.00 85.25 158 GLU A N 1
ATOM 1209 C CA . GLU A 1 158 ? -17.348 -0.808 38.424 1.00 85.25 158 GLU A CA 1
ATOM 1210 C C . GLU A 1 158 ? -16.035 -0.770 37.599 1.00 85.25 158 GLU A C 1
ATOM 1212 O O . GLU A 1 158 ? -15.067 -1.463 37.945 1.00 85.25 158 GLU A O 1
ATOM 1217 N N . PRO A 1 159 ? -15.945 0.064 36.540 1.00 93.62 159 PRO A N 1
ATOM 1218 C CA . PRO A 1 159 ? -14.694 0.343 35.839 1.00 93.62 159 PRO A CA 1
ATOM 1219 C C . PRO A 1 159 ? -13.800 1.251 36.686 1.00 93.62 159 PRO A C 1
ATOM 1221 O O . PRO A 1 159 ? -14.236 2.290 37.178 1.00 93.62 159 PRO A O 1
ATOM 1224 N N . LYS A 1 160 ? -12.526 0.887 36.832 1.00 95.38 160 LYS A N 1
ATOM 1225 C CA . LYS A 1 160 ? -11.559 1.647 37.634 1.00 95.38 160 LYS A CA 1
ATOM 1226 C C . LYS A 1 160 ? -10.813 2.653 36.756 1.00 95.38 160 LYS A C 1
ATOM 1228 O O . LYS A 1 160 ? -10.422 2.269 35.653 1.00 95.38 160 LYS A O 1
ATOM 1233 N N . PRO A 1 161 ? -10.565 3.893 37.213 1.00 96.50 161 PRO A N 1
ATOM 1234 C CA . PRO A 1 161 ? -9.679 4.816 36.509 1.00 96.50 161 PRO A CA 1
ATOM 1235 C C . PRO A 1 161 ? -8.283 4.217 36.268 1.00 96.50 161 PRO A C 1
ATOM 1237 O O . PRO A 1 161 ? -7.787 3.425 37.075 1.00 96.50 161 PRO A O 1
ATOM 1240 N N . CYS A 1 162 ? -7.651 4.605 35.164 1.00 97.38 162 CYS A N 1
ATOM 1241 C CA . CYS A 1 162 ? -6.268 4.266 34.816 1.00 97.38 162 CYS A CA 1
ATOM 1242 C C . CYS A 1 162 ? -5.565 5.476 34.175 1.00 97.38 162 CYS A C 1
ATOM 1244 O O . CYS A 1 162 ? -6.206 6.498 33.931 1.00 97.38 162 CYS A O 1
ATOM 1246 N N . SER A 1 163 ? -4.258 5.393 33.906 1.00 97.62 163 SER A N 1
ATOM 1247 C CA . SER A 1 163 ? -3.553 6.472 33.196 1.00 97.62 163 SER A CA 1
ATOM 1248 C C . SER A 1 163 ? -3.763 6.388 31.681 1.00 97.62 163 SER A C 1
ATOM 1250 O O . SER A 1 163 ? -4.089 5.328 31.137 1.00 97.62 163 SER A O 1
ATOM 1252 N N . PHE A 1 164 ? -3.547 7.501 30.977 1.00 96.81 164 PHE A N 1
ATOM 1253 C CA . PHE A 1 164 ? -3.538 7.510 29.512 1.00 96.81 164 PHE A CA 1
ATOM 1254 C C . PHE A 1 164 ? -2.325 6.752 28.951 1.00 96.81 164 PHE A C 1
ATOM 1256 O O . PHE A 1 164 ? -2.391 6.190 27.860 1.00 96.81 164 PHE A O 1
ATOM 1263 N N . GLU A 1 165 ? -1.236 6.697 29.713 1.00 96.00 165 GLU A N 1
ATOM 1264 C CA . GLU A 1 165 ? 0.032 6.042 29.384 1.00 96.00 165 GLU A CA 1
ATOM 1265 C C . GLU A 1 165 ? -0.122 4.519 29.384 1.00 96.00 165 GLU A C 1
ATOM 1267 O O . GLU A 1 165 ? 0.414 3.861 28.497 1.00 96.00 165 GLU A O 1
ATOM 1272 N N . GLU A 1 166 ? -0.902 3.961 30.320 1.00 95.19 166 GLU A N 1
ATOM 1273 C CA . GLU A 1 166 ? -1.229 2.529 30.352 1.00 95.19 166 GLU A CA 1
ATOM 1274 C C . GLU A 1 166 ? -2.010 2.126 29.088 1.00 95.19 166 GLU A C 1
ATOM 1276 O O . GLU A 1 166 ? -1.660 1.148 28.424 1.00 95.19 166 GLU A O 1
ATOM 1281 N N . VAL A 1 167 ? -3.013 2.919 28.688 1.00 96.81 167 VAL A N 1
ATOM 1282 C CA . VAL A 1 167 ? -3.803 2.636 27.476 1.00 96.81 167 VAL A CA 1
ATOM 1283 C C . VAL A 1 167 ? -2.993 2.863 26.196 1.00 96.81 167 VAL A C 1
ATOM 1285 O O . VAL A 1 167 ? -3.082 2.060 25.269 1.00 96.81 167 VAL A O 1
ATOM 1288 N N . ASP A 1 168 ? -2.174 3.915 26.128 1.00 91.81 168 ASP A N 1
ATOM 1289 C CA . ASP A 1 168 ? -1.357 4.211 24.945 1.00 91.81 168 ASP A CA 1
ATOM 1290 C C . ASP A 1 168 ? -0.252 3.161 24.756 1.00 91.81 168 ASP A C 1
ATOM 1292 O O . ASP A 1 168 ? -0.064 2.672 23.645 1.00 91.81 168 ASP A O 1
ATOM 1296 N N . ALA A 1 169 ? 0.399 2.704 25.832 1.00 91.31 169 ALA A N 1
ATOM 1297 C CA . ALA A 1 169 ? 1.342 1.587 25.771 1.00 91.31 169 ALA A CA 1
ATOM 1298 C C . ALA A 1 169 ? 0.678 0.305 25.233 1.00 91.31 169 ALA A C 1
ATOM 1300 O O . ALA A 1 169 ? 1.253 -0.380 24.381 1.00 91.31 169 ALA A O 1
ATOM 1301 N N . LEU A 1 170 ? -0.556 0.002 25.655 1.00 91.50 170 LEU A N 1
ATOM 1302 C CA . LEU A 1 170 ? -1.330 -1.116 25.107 1.00 91.50 170 LEU A CA 1
ATOM 1303 C C . LEU A 1 170 ? -1.683 -0.914 23.626 1.00 91.50 170 LEU A C 1
ATOM 1305 O O . LEU A 1 170 ? -1.624 -1.878 22.862 1.00 91.50 170 LEU A O 1
ATOM 1309 N N . VAL A 1 171 ? -2.013 0.309 23.197 1.00 89.88 171 VAL A N 1
ATOM 1310 C CA . VAL A 1 171 ? -2.272 0.630 21.782 1.00 89.88 171 VAL A CA 1
ATOM 1311 C C . VAL A 1 171 ? -1.005 0.450 20.947 1.00 89.88 171 VAL A C 1
ATOM 1313 O O . VAL A 1 171 ? -1.019 -0.335 20.001 1.00 89.88 171 VAL A O 1
ATOM 1316 N N . LYS A 1 172 ? 0.109 1.087 21.319 1.00 85.94 172 LYS A N 1
ATOM 1317 C CA . LYS A 1 172 ? 1.372 1.011 20.566 1.00 85.94 172 LYS A CA 1
ATOM 1318 C C . LYS A 1 172 ? 1.969 -0.404 20.527 1.00 85.94 172 LYS A C 1
ATOM 1320 O O . LYS A 1 172 ? 2.648 -0.735 19.561 1.00 85.94 172 LYS A O 1
ATOM 1325 N N . THR A 1 173 ? 1.687 -1.250 21.524 1.00 87.44 173 THR A N 1
ATOM 1326 C CA . THR A 1 173 ? 2.187 -2.640 21.575 1.00 87.44 173 THR A CA 1
ATOM 1327 C C . THR A 1 173 ? 1.245 -3.659 20.916 1.00 87.44 173 THR A C 1
ATOM 1329 O O . THR A 1 173 ? 1.714 -4.647 20.353 1.00 87.44 173 THR A O 1
ATOM 1332 N N . TYR A 1 174 ? -0.081 -3.473 21.001 1.00 86.69 174 TYR A N 1
ATOM 1333 C CA . TYR A 1 174 ? -1.057 -4.533 20.689 1.00 86.69 174 TYR A CA 1
ATOM 1334 C C . TYR A 1 174 ? -2.240 -4.126 19.797 1.00 86.69 174 TYR A C 1
ATOM 1336 O O . TYR A 1 174 ? -3.111 -4.975 19.547 1.00 86.69 174 TYR A O 1
ATOM 1344 N N . ALA A 1 175 ? -2.337 -2.876 19.342 1.00 83.12 175 ALA A N 1
ATOM 1345 C CA . ALA A 1 175 ? -3.317 -2.499 18.325 1.00 83.12 175 ALA A CA 1
ATOM 1346 C C . ALA A 1 175 ? -2.954 -3.088 16.947 1.00 83.12 175 ALA A C 1
ATOM 1348 O O . ALA A 1 175 ? -1.865 -3.625 16.743 1.00 83.12 175 ALA A O 1
ATOM 1349 N N . ALA A 1 176 ? -3.881 -3.020 15.992 1.00 78.56 176 ALA A N 1
ATOM 1350 C CA . ALA A 1 176 ? -3.609 -3.462 14.628 1.00 78.56 176 ALA A CA 1
ATOM 1351 C C . ALA A 1 176 ? -2.747 -2.415 13.895 1.00 78.56 176 ALA A C 1
ATOM 1353 O O . ALA A 1 176 ? -3.084 -1.231 13.886 1.00 78.56 176 ALA A O 1
ATOM 1354 N N . GLY A 1 177 ? -1.632 -2.839 13.292 1.00 75.88 177 GLY A N 1
ATOM 1355 C CA . GLY A 1 177 ? -0.680 -1.936 12.622 1.00 75.88 177 GLY A CA 1
ATOM 1356 C C . GLY A 1 177 ? -1.215 -1.260 11.351 1.00 75.88 177 GLY A C 1
ATOM 1357 O O . GLY A 1 177 ? -0.608 -0.312 10.855 1.00 75.88 177 GLY A O 1
ATOM 1358 N N . ASP A 1 178 ? -2.360 -1.718 10.840 1.00 78.81 178 ASP A N 1
ATOM 1359 C CA . ASP A 1 178 ? -3.095 -1.143 9.711 1.00 78.81 178 ASP A CA 1
ATOM 1360 C C . ASP A 1 178 ? -4.227 -0.188 10.142 1.00 78.81 178 ASP A C 1
ATOM 1362 O O . ASP A 1 178 ? -5.021 0.229 9.295 1.00 78.81 178 ASP A O 1
ATOM 1366 N N . LEU A 1 179 ? -4.322 0.166 11.433 1.00 84.56 179 LEU A N 1
ATOM 1367 C CA . LEU A 1 179 ? -5.277 1.172 11.903 1.00 84.56 179 LEU A CA 1
ATOM 1368 C C . LEU A 1 179 ? -5.123 2.498 11.125 1.00 84.56 179 LEU A C 1
ATOM 1370 O O . LEU A 1 179 ? -3.992 2.959 10.930 1.00 84.56 179 LEU A O 1
ATOM 1374 N N . PRO A 1 180 ? -6.244 3.154 10.755 1.00 87.38 180 PRO A N 1
ATOM 1375 C CA . PRO A 1 180 ? -6.243 4.510 10.215 1.00 87.38 180 PRO A CA 1
ATOM 1376 C C . PRO A 1 180 ? -5.463 5.466 11.112 1.00 87.38 180 PRO A C 1
ATOM 1378 O O . PRO A 1 180 ? -5.440 5.313 12.337 1.00 87.38 180 PRO A O 1
ATOM 1381 N N . TRP A 1 181 ? -4.843 6.482 10.520 1.00 87.31 181 TRP A N 1
ATOM 1382 C CA . TRP A 1 181 ? -3.959 7.379 11.259 1.00 87.31 181 TRP A CA 1
ATOM 1383 C C . TRP A 1 181 ? -4.728 8.181 12.313 1.00 87.31 181 TRP A C 1
ATOM 1385 O O . TRP A 1 181 ? -4.210 8.382 13.410 1.00 87.31 181 TRP A O 1
ATOM 1395 N N . GLN A 1 182 ? -5.986 8.546 12.037 1.00 86.25 182 GLN A N 1
ATOM 1396 C CA . GLN A 1 182 ? -6.888 9.146 13.033 1.00 86.25 182 GLN A CA 1
ATOM 1397 C C . GLN A 1 182 ? -7.164 8.245 14.250 1.00 86.25 182 GLN A C 1
ATOM 1399 O O . GLN A 1 182 ? -7.470 8.762 15.319 1.00 86.25 182 GLN A O 1
ATOM 1404 N N . ALA A 1 183 ? -7.060 6.920 14.107 1.00 87.75 183 ALA A N 1
ATOM 1405 C CA . ALA A 1 183 ? -7.340 5.937 15.156 1.00 87.75 183 ALA A CA 1
ATOM 1406 C C . ALA A 1 183 ? -6.075 5.424 15.881 1.00 87.75 183 ALA A C 1
ATOM 1408 O O . ALA A 1 183 ? -6.174 4.552 16.744 1.00 87.75 183 ALA A O 1
ATOM 1409 N N . TRP A 1 184 ? -4.881 5.938 15.548 1.00 83.69 184 TRP A N 1
ATOM 1410 C CA . TRP A 1 184 ? -3.606 5.515 16.155 1.00 83.69 184 TRP A CA 1
ATOM 1411 C C . TRP A 1 184 ? -3.310 6.156 17.525 1.00 83.69 184 TRP A C 1
ATOM 1413 O O . TRP A 1 184 ? -2.359 5.778 18.220 1.00 83.69 184 TRP A O 1
ATOM 1423 N N . GLY A 1 185 ? -4.117 7.136 17.925 1.00 84.00 185 GLY A N 1
ATOM 1424 C CA . GLY A 1 185 ? -3.998 7.854 19.187 1.00 84.00 185 GLY A CA 1
ATOM 1425 C C . GLY A 1 185 ? -5.337 8.429 19.634 1.00 84.00 185 GLY A C 1
ATOM 1426 O O . GLY A 1 185 ? -6.361 8.261 18.975 1.00 84.00 185 GLY A O 1
ATOM 1427 N N . PHE A 1 186 ? -5.313 9.098 20.778 1.00 89.25 186 PHE A N 1
ATOM 1428 C CA . PHE A 1 186 ? -6.459 9.740 21.409 1.00 89.25 186 PHE A CA 1
ATOM 1429 C C . PHE A 1 186 ? -5.971 10.968 22.184 1.00 89.25 186 PHE A C 1
ATOM 1431 O O . PHE A 1 186 ? -4.783 11.085 22.490 1.00 89.25 186 PHE A O 1
ATOM 1438 N N . ASP A 1 187 ? -6.889 11.879 22.493 1.00 87.88 187 ASP A N 1
ATOM 1439 C CA . ASP A 1 187 ? -6.600 13.023 23.355 1.00 87.88 187 ASP A CA 1
ATOM 1440 C C . ASP A 1 187 ? -6.318 12.547 24.793 1.00 87.88 187 ASP A C 1
ATOM 1442 O O . ASP A 1 187 ? -7.026 11.689 25.327 1.00 87.88 187 ASP A O 1
ATOM 1446 N N . LYS A 1 188 ? -5.251 13.083 25.393 1.00 91.19 188 LYS A N 1
ATOM 1447 C CA . LYS A 1 188 ? -4.784 12.769 26.754 1.00 91.19 188 LYS A CA 1
ATOM 1448 C C . LYS A 1 188 ? -5.014 13.920 27.739 1.00 91.19 188 LYS A C 1
ATOM 1450 O O . LYS A 1 188 ? -4.559 13.840 28.873 1.00 91.19 188 LYS A O 1
ATOM 1455 N N . THR A 1 189 ? -5.685 14.989 27.310 1.00 89.88 189 THR A N 1
ATOM 1456 C CA . THR A 1 189 ? -6.004 16.164 28.134 1.00 89.88 189 THR A CA 1
ATOM 1457 C C . THR A 1 189 ? -6.932 15.744 29.288 1.00 89.88 189 THR A C 1
ATOM 1459 O O . THR A 1 189 ? -8.082 15.367 29.017 1.00 89.88 189 THR A O 1
ATOM 1462 N N . PRO A 1 190 ? -6.470 15.737 30.559 1.00 92.31 190 PRO A N 1
ATOM 1463 C CA . PRO A 1 190 ? -7.246 15.212 31.686 1.00 92.31 190 PRO A CA 1
ATOM 1464 C C . PRO A 1 190 ? -8.452 16.086 32.052 1.00 92.31 190 PRO A C 1
ATOM 1466 O O . PRO A 1 190 ? -9.394 15.586 32.659 1.00 92.31 190 PRO A O 1
ATOM 1469 N N . GLU A 1 191 ? -8.469 17.356 31.648 1.00 91.56 191 GLU A N 1
ATOM 1470 C CA . GLU A 1 191 ? -9.585 18.287 31.851 1.00 91.56 191 GLU A CA 1
ATOM 1471 C C . GLU A 1 191 ? -10.819 17.914 31.012 1.00 91.56 191 GLU A C 1
ATOM 1473 O O . GLU A 1 191 ? -11.938 18.273 31.366 1.00 91.56 191 GLU A O 1
ATOM 1478 N N . THR A 1 192 ? -10.634 17.195 29.899 1.00 92.06 192 THR A N 1
ATOM 1479 C CA . THR A 1 192 ? -11.689 16.905 28.908 1.00 92.06 192 THR A CA 1
ATOM 1480 C C . THR A 1 192 ? -11.886 15.416 28.621 1.00 92.06 192 THR A C 1
ATOM 1482 O O . THR A 1 192 ? -12.887 15.046 28.001 1.00 92.06 192 THR A O 1
ATOM 1485 N N . ASN A 1 193 ? -10.975 14.549 29.076 1.00 96.19 193 ASN A N 1
ATOM 1486 C CA . ASN A 1 193 ? -11.011 13.102 28.859 1.00 96.19 193 ASN A CA 1
ATOM 1487 C C . ASN A 1 193 ? -10.772 12.325 30.161 1.00 96.19 193 ASN A C 1
ATOM 1489 O O . ASN A 1 193 ? -10.263 12.857 31.148 1.00 96.19 193 ASN A O 1
ATOM 1493 N N . ARG A 1 194 ? -11.114 11.033 30.151 1.00 97.69 194 ARG A N 1
ATOM 1494 C CA . ARG A 1 194 ? -10.843 10.059 31.219 1.00 97.69 194 ARG A CA 1
ATOM 1495 C C . ARG A 1 194 ? -10.465 8.704 30.620 1.00 97.69 194 ARG A C 1
ATOM 1497 O O . ARG A 1 194 ? -10.985 8.315 29.572 1.00 97.69 194 ARG A O 1
ATOM 1504 N N . ALA A 1 195 ? -9.605 7.963 31.313 1.00 98.19 195 ALA A N 1
ATOM 1505 C CA . ALA A 1 195 ? -9.255 6.586 30.979 1.00 98.19 195 ALA A CA 1
ATOM 1506 C C . ALA A 1 195 ? -9.745 5.625 32.077 1.00 98.19 195 ALA A C 1
ATOM 1508 O O . ALA A 1 195 ? -9.595 5.902 33.269 1.00 98.19 195 ALA A O 1
ATOM 1509 N N . PHE A 1 196 ? -10.337 4.500 31.673 1.00 97.75 196 PHE A N 1
ATOM 1510 C CA . PHE A 1 196 ? -10.898 3.485 32.572 1.00 97.75 196 PHE A CA 1
ATOM 1511 C C . PHE A 1 196 ? -10.513 2.072 32.133 1.00 97.75 196 PHE A C 1
ATOM 1513 O O . PHE A 1 196 ? -10.338 1.802 30.943 1.00 97.75 196 PHE A O 1
ATOM 1520 N N . ARG A 1 197 ? -10.472 1.141 33.090 1.00 97.31 197 ARG A N 1
ATOM 1521 C CA . ARG A 1 197 ? -10.244 -0.287 32.859 1.00 97.31 197 ARG A CA 1
ATOM 1522 C C . ARG A 1 197 ? -11.186 -1.179 33.663 1.00 97.31 197 ARG A C 1
ATOM 1524 O O . ARG A 1 197 ? -11.571 -0.855 34.786 1.00 97.31 197 ARG A O 1
ATOM 1531 N N . LEU A 1 198 ? -11.509 -2.347 33.115 1.00 96.12 198 LEU A N 1
ATOM 1532 C CA . LEU A 1 198 ? -12.268 -3.401 33.789 1.00 96.12 198 LEU A CA 1
ATOM 1533 C C . LEU A 1 198 ? -11.673 -4.762 33.413 1.00 96.12 198 LEU A C 1
ATOM 1535 O O . LEU A 1 198 ? -11.804 -5.223 32.280 1.00 96.12 198 LEU A O 1
ATOM 1539 N N . GLY A 1 199 ? -10.978 -5.389 34.366 1.00 93.62 199 GLY A N 1
ATOM 1540 C CA . GLY A 1 199 ? -10.120 -6.539 34.074 1.00 93.62 199 GLY A CA 1
ATOM 1541 C C . GLY A 1 199 ? -9.012 -6.157 33.086 1.00 93.62 199 GLY A C 1
ATOM 1542 O O . GLY A 1 199 ? -8.286 -5.194 33.326 1.00 93.62 199 GLY A O 1
ATOM 1543 N N . ASP A 1 200 ? -8.942 -6.900 31.979 1.00 95.44 200 ASP A N 1
ATOM 1544 C CA . ASP A 1 200 ? -7.985 -6.731 30.874 1.00 95.44 200 ASP A CA 1
ATOM 1545 C C . ASP A 1 200 ? -8.503 -5.823 29.730 1.00 95.44 200 ASP A C 1
ATOM 1547 O O . ASP A 1 200 ? -7.846 -5.701 28.689 1.00 95.44 200 ASP A O 1
ATOM 1551 N N . ALA A 1 201 ? -9.695 -5.230 29.871 1.00 97.00 201 ALA A N 1
ATOM 1552 C CA . ALA A 1 201 ? -10.236 -4.242 28.935 1.00 97.00 201 ALA A CA 1
ATOM 1553 C C . ALA A 1 201 ? -9.993 -2.812 29.427 1.00 97.00 201 ALA A C 1
ATOM 1555 O O . ALA A 1 201 ? -10.107 -2.535 30.619 1.00 97.00 201 ALA A O 1
ATOM 1556 N N . TYR A 1 202 ? -9.727 -1.913 28.481 1.00 98.19 202 TYR A N 1
ATOM 1557 C CA . TYR A 1 202 ? -9.337 -0.521 28.695 1.00 98.19 202 TYR A CA 1
ATOM 1558 C C . TYR A 1 202 ? -10.052 0.391 27.697 1.00 98.19 202 TYR A C 1
ATOM 1560 O O . TYR A 1 202 ? -10.195 0.028 26.528 1.00 98.19 202 TYR A O 1
ATOM 1568 N N . CYS A 1 203 ? -10.464 1.584 28.118 1.00 97.44 203 CYS A N 1
ATOM 1569 C CA . CYS A 1 203 ? -11.055 2.587 27.238 1.00 97.44 203 CYS A CA 1
ATOM 1570 C C . CYS A 1 203 ? -10.636 4.015 27.590 1.00 97.44 203 CYS A C 1
ATOM 1572 O O . CYS A 1 203 ? -10.384 4.327 28.753 1.00 97.44 203 CYS A O 1
ATOM 1574 N N . VAL A 1 204 ? -10.652 4.890 26.583 1.00 98.19 204 VAL A N 1
ATOM 1575 C CA . VAL A 1 204 ? -10.553 6.347 26.749 1.00 98.19 204 VAL A CA 1
ATOM 1576 C C . VAL A 1 204 ? -11.835 6.978 26.234 1.00 98.19 204 VAL A C 1
ATOM 1578 O O . VAL A 1 204 ? -12.297 6.653 25.134 1.00 98.19 204 VAL A O 1
ATOM 1581 N N . VAL A 1 205 ? -12.401 7.867 27.041 1.00 97.88 205 VAL A N 1
ATOM 1582 C CA . VAL A 1 205 ? -13.635 8.600 26.762 1.00 97.88 205 VAL A CA 1
ATOM 1583 C C . VAL A 1 205 ? -13.420 10.096 26.980 1.00 97.88 205 VAL A C 1
ATOM 1585 O O . VAL A 1 205 ? -12.587 10.476 27.801 1.00 97.88 205 VAL A O 1
ATOM 1588 N N . THR A 1 206 ? -14.200 10.949 26.313 1.00 97.50 206 THR A N 1
ATOM 1589 C CA . THR A 1 206 ? -14.411 12.313 26.834 1.00 97.50 206 THR A CA 1
ATOM 1590 C C . THR A 1 206 ? -15.067 12.227 28.210 1.00 97.50 206 THR A C 1
ATOM 1592 O O . THR A 1 206 ? -15.824 11.287 28.453 1.00 97.50 206 THR A O 1
ATOM 1595 N N . ASP A 1 207 ? -14.806 13.195 29.083 1.00 96.25 207 ASP A N 1
ATOM 1596 C CA . ASP A 1 207 ? -15.297 13.203 30.463 1.00 96.25 207 ASP A CA 1
ATOM 1597 C C . ASP A 1 207 ? -16.819 12.934 30.551 1.00 96.25 207 ASP A C 1
ATOM 1599 O O . ASP A 1 207 ? -17.606 13.732 30.036 1.00 96.25 207 ASP A O 1
ATOM 1603 N N . PRO A 1 208 ? -17.257 11.807 31.149 1.00 94.19 208 PRO A N 1
ATOM 1604 C CA . PRO A 1 208 ? -18.674 11.469 31.239 1.00 94.19 208 PRO A CA 1
ATOM 1605 C C . PRO A 1 208 ? -19.404 12.224 32.356 1.00 94.19 208 PRO A C 1
ATOM 1607 O O . PRO A 1 208 ? -20.633 12.273 32.342 1.00 94.19 208 PRO A O 1
ATOM 1610 N N . GLU A 1 209 ? -18.673 12.821 33.302 1.00 93.69 209 GLU A N 1
ATOM 1611 C CA . GLU A 1 209 ? -19.237 13.580 34.427 1.00 93.69 209 GLU A CA 1
ATOM 1612 C C . GLU A 1 209 ? -19.408 15.081 34.086 1.00 93.69 209 GLU A C 1
ATOM 1614 O O . GLU A 1 209 ? -19.999 15.839 34.860 1.00 93.69 209 GLU A O 1
ATOM 1619 N N . ASP A 1 210 ? -18.983 15.494 32.884 1.00 93.88 210 ASP A N 1
ATOM 1620 C CA . ASP A 1 210 ? -19.224 16.815 32.298 1.00 93.88 210 ASP A CA 1
ATOM 1621 C C . ASP A 1 210 ? -20.730 17.068 32.092 1.00 93.88 210 ASP A C 1
ATOM 1623 O O . ASP A 1 210 ? -21.433 16.311 31.413 1.00 93.88 210 ASP A O 1
ATOM 1627 N N . LYS A 1 211 ? -21.241 18.147 32.690 1.00 89.44 211 LYS A N 1
ATOM 1628 C CA . LYS A 1 211 ? -22.667 18.511 32.665 1.00 89.44 211 LYS A CA 1
ATOM 1629 C C . LYS A 1 211 ? -23.061 19.358 31.458 1.00 89.44 211 LYS A C 1
ATOM 1631 O O . LYS A 1 211 ? -24.232 19.358 31.102 1.00 89.44 211 LYS A O 1
ATOM 1636 N N . GLU A 1 212 ? -22.100 19.990 30.788 1.00 91.69 212 GLU A N 1
ATOM 1637 C CA . GLU A 1 212 ? -22.330 20.814 29.594 1.00 91.69 212 GLU A CA 1
ATOM 1638 C C . GLU A 1 212 ? -22.340 19.969 28.303 1.00 91.69 212 GLU A C 1
ATOM 1640 O O . GLU A 1 212 ? -22.522 20.490 27.201 1.00 91.69 212 GLU A O 1
ATOM 1645 N N . LYS A 1 213 ? -22.099 18.651 28.409 1.00 91.06 213 LYS A N 1
ATOM 1646 C CA . LYS A 1 213 ? -22.010 17.724 27.271 1.00 91.06 213 LYS A CA 1
ATOM 1647 C C . LYS A 1 213 ? -22.899 16.494 27.454 1.00 91.06 213 LYS A C 1
ATOM 1649 O O . LYS A 1 213 ? -22.558 15.554 28.170 1.00 91.06 213 LYS A O 1
ATOM 1654 N N . ASP A 1 214 ? -23.984 16.423 26.688 1.00 94.00 214 ASP A N 1
ATOM 1655 C CA . ASP A 1 214 ? -24.859 15.239 26.628 1.00 94.00 214 ASP A CA 1
ATOM 1656 C C . ASP A 1 214 ? -24.254 14.054 25.856 1.00 94.00 214 ASP A C 1
ATOM 1658 O O . ASP A 1 214 ? -24.836 12.972 25.827 1.00 94.00 214 ASP A O 1
ATOM 1662 N N . THR A 1 215 ? -23.104 14.233 25.191 1.00 96.12 215 THR A N 1
ATOM 1663 C CA . THR A 1 215 ? -22.482 13.200 24.346 1.00 96.12 215 THR A CA 1
ATOM 1664 C C . THR A 1 215 ? -21.101 12.784 24.844 1.00 96.12 215 THR A C 1
ATOM 1666 O O . THR A 1 215 ? -20.156 13.570 24.786 1.00 96.12 215 THR A O 1
ATOM 1669 N N . VAL A 1 216 ? -20.966 11.511 25.221 1.00 97.56 216 VAL A N 1
ATOM 1670 C CA . VAL A 1 216 ? -19.695 10.871 25.580 1.00 97.56 216 VAL A CA 1
ATOM 1671 C C . VAL A 1 216 ? -19.094 10.200 24.348 1.00 97.56 216 VAL A C 1
ATOM 1673 O O . VAL A 1 216 ? -19.678 9.283 23.764 1.00 97.56 216 VAL A O 1
ATOM 1676 N N . LYS A 1 217 ? -17.906 10.653 23.935 1.00 96.75 217 LYS A N 1
ATOM 1677 C CA . LYS A 1 217 ? -17.156 10.061 22.823 1.00 96.75 217 LYS A CA 1
ATOM 1678 C C . LYS A 1 217 ? -16.257 8.946 23.344 1.00 96.75 217 LYS A C 1
ATOM 1680 O O . LYS A 1 217 ? -15.371 9.211 24.148 1.00 96.75 217 LYS A O 1
ATOM 1685 N N . LEU A 1 218 ? -16.431 7.727 22.845 1.00 96.69 218 LEU A N 1
ATOM 1686 C CA . LEU A 1 218 ? -15.524 6.602 23.071 1.00 96.69 218 LEU A CA 1
ATOM 1687 C C . LEU A 1 218 ? -14.373 6.682 22.056 1.00 96.69 218 LEU A C 1
ATOM 1689 O O . LEU A 1 218 ? -14.519 6.272 20.904 1.00 96.69 218 LEU A O 1
ATOM 1693 N N . ALA A 1 219 ? -13.250 7.262 22.483 1.00 94.50 219 ALA A N 1
ATOM 1694 C CA . ALA A 1 219 ? -12.080 7.535 21.647 1.00 94.50 219 ALA A CA 1
ATOM 1695 C C . ALA A 1 219 ? -11.130 6.330 21.523 1.00 94.50 219 ALA A C 1
ATOM 1697 O O . ALA A 1 219 ? -10.447 6.190 20.515 1.00 94.50 219 ALA A O 1
ATOM 1698 N N . CYS A 1 220 ? -11.101 5.440 22.519 1.00 95.38 220 CYS A N 1
ATOM 1699 C CA . CYS A 1 220 ? -10.347 4.188 22.467 1.00 95.38 220 CYS A CA 1
ATOM 1700 C C . CYS A 1 220 ? -11.094 3.076 23.213 1.00 95.38 220 CYS A C 1
ATOM 1702 O O . CYS A 1 220 ? -11.684 3.330 24.262 1.00 95.38 220 CYS A O 1
ATOM 1704 N N . LEU A 1 221 ? -11.029 1.841 22.707 1.00 95.44 221 LEU A N 1
ATOM 1705 C CA . LEU A 1 221 ? -11.430 0.624 23.416 1.00 95.44 221 LEU A CA 1
ATOM 1706 C C . LEU A 1 221 ? -10.504 -0.524 22.991 1.00 95.44 221 LEU A C 1
ATOM 1708 O O . LEU A 1 221 ? -10.548 -0.969 21.844 1.00 95.44 221 LEU A O 1
ATOM 1712 N N . ILE A 1 222 ? -9.670 -1.007 23.909 1.00 94.94 222 ILE A N 1
ATOM 1713 C CA . ILE A 1 222 ? -8.678 -2.061 23.666 1.00 94.94 222 ILE A CA 1
ATOM 1714 C C . ILE A 1 222 ? -8.769 -3.151 24.740 1.00 94.94 222 ILE A C 1
ATOM 1716 O O . ILE A 1 222 ? -9.192 -2.915 25.868 1.00 94.94 222 ILE A O 1
ATOM 1720 N N . VAL A 1 223 ? -8.391 -4.377 24.376 1.00 95.00 223 VAL A N 1
ATOM 1721 C CA . VAL A 1 223 ? -8.289 -5.514 25.301 1.00 95.00 223 VAL A CA 1
ATOM 1722 C C . VAL A 1 223 ? -6.912 -6.144 25.145 1.00 95.00 223 VAL A C 1
ATOM 1724 O O . VAL A 1 223 ? -6.459 -6.372 24.011 1.00 95.00 223 VAL A O 1
ATOM 1727 N N . ALA A 1 224 ? -6.255 -6.428 26.269 1.00 90.69 224 ALA A N 1
ATOM 1728 C CA . ALA A 1 224 ? -4.957 -7.092 26.287 1.00 90.69 224 ALA A CA 1
ATOM 1729 C C . ALA A 1 224 ? -5.046 -8.494 25.631 1.00 90.69 224 ALA A C 1
ATOM 1731 O O . ALA A 1 224 ? -6.079 -9.163 25.769 1.00 90.69 224 ALA A O 1
ATOM 1732 N N . PRO A 1 225 ? -4.020 -8.947 24.877 1.00 88.81 225 PRO A N 1
ATOM 1733 C CA . PRO A 1 225 ? -4.130 -10.110 23.991 1.00 88.81 225 PRO A CA 1
ATOM 1734 C C . PRO A 1 225 ? -4.689 -11.376 24.646 1.00 88.81 225 PRO A C 1
ATOM 1736 O O . PRO A 1 225 ? -5.564 -12.023 24.075 1.00 88.81 225 PRO A O 1
ATOM 1739 N N . GLN A 1 226 ? -4.260 -11.681 25.871 1.00 89.62 226 GLN A N 1
ATOM 1740 C CA . GLN A 1 226 ? -4.646 -12.881 26.614 1.00 89.62 226 GLN A CA 1
ATOM 1741 C C . GLN A 1 226 ? -6.146 -12.980 26.937 1.00 89.62 226 GLN A C 1
ATOM 1743 O O . GLN A 1 226 ? -6.615 -14.069 27.275 1.00 89.62 226 GLN A O 1
ATOM 1748 N N . SER A 1 227 ? -6.900 -11.878 26.847 1.00 91.56 227 SER A N 1
ATOM 1749 C CA . SER A 1 227 ? -8.330 -11.810 27.192 1.00 91.56 227 SER A CA 1
ATOM 1750 C C . SER A 1 227 ? -9.220 -11.256 26.079 1.00 91.56 227 SER A C 1
ATOM 1752 O O . SER A 1 227 ? -10.406 -10.980 26.286 1.00 91.56 227 SER A O 1
ATOM 1754 N N . ARG A 1 228 ? -8.686 -11.189 24.855 1.00 89.44 228 ARG A N 1
ATOM 1755 C CA . ARG A 1 228 ? -9.483 -10.984 23.640 1.00 89.44 228 ARG A CA 1
ATOM 1756 C C . ARG A 1 228 ? -10.521 -12.099 23.479 1.00 89.44 228 ARG A C 1
ATOM 1758 O O . ARG A 1 228 ? -10.423 -13.171 24.068 1.00 89.44 228 ARG A O 1
ATOM 1765 N N . ARG A 1 229 ? -11.587 -11.794 22.731 1.00 87.00 229 ARG A N 1
ATOM 1766 C CA . ARG A 1 229 ? -12.738 -12.674 22.418 1.00 87.00 229 ARG A CA 1
ATOM 1767 C C . ARG A 1 229 ? -13.585 -13.173 23.608 1.00 87.00 229 ARG A C 1
ATOM 1769 O O . ARG A 1 229 ? -14.746 -13.495 23.372 1.00 87.00 229 ARG A O 1
ATOM 1776 N N . LYS A 1 230 ? -13.107 -13.115 24.859 1.00 92.81 230 LYS A N 1
ATOM 1777 C CA . LYS A 1 230 ? -13.829 -13.494 26.100 1.00 92.81 230 LYS A CA 1
ATOM 1778 C C . LYS A 1 230 ? -15.001 -12.571 26.491 1.00 92.81 230 LYS A C 1
ATOM 1780 O O . LYS A 1 230 ? -15.658 -12.805 27.495 1.00 92.81 230 LYS A O 1
ATOM 1785 N N . GLY A 1 231 ? -15.270 -11.521 25.712 1.00 92.00 231 GLY A N 1
ATOM 1786 C CA . GLY A 1 231 ? -16.363 -10.569 25.955 1.00 92.00 231 GLY A CA 1
ATOM 1787 C C . GLY A 1 231 ? -15.978 -9.314 26.745 1.00 92.00 231 GLY A C 1
ATOM 1788 O O . GLY A 1 231 ? -16.829 -8.450 26.926 1.00 92.00 231 GLY A O 1
ATOM 1789 N N . GLU A 1 232 ? -14.715 -9.160 27.150 1.00 93.75 232 GLU A N 1
ATOM 1790 C CA . GLU A 1 232 ? -14.270 -8.069 28.035 1.00 93.75 232 GLU A CA 1
ATOM 1791 C C . GLU A 1 232 ? -14.545 -6.655 27.494 1.00 93.75 232 GLU A C 1
ATOM 1793 O O . GLU A 1 232 ? -15.056 -5.809 28.222 1.00 93.75 232 GLU A O 1
ATOM 1798 N N . ALA A 1 233 ? -14.334 -6.414 26.194 1.00 93.62 233 ALA A N 1
ATOM 1799 C CA . ALA A 1 233 ? -14.709 -5.148 25.548 1.00 93.62 233 ALA A CA 1
ATOM 1800 C C . ALA A 1 233 ? -16.213 -4.835 25.686 1.00 93.62 233 ALA A C 1
ATOM 1802 O O . ALA A 1 233 ? -16.599 -3.695 25.929 1.00 93.62 233 ALA A O 1
ATOM 1803 N N . THR A 1 234 ? -17.067 -5.858 25.567 1.00 94.12 234 THR A N 1
ATOM 1804 C CA . THR A 1 234 ? -18.517 -5.738 25.773 1.00 94.12 234 THR A CA 1
ATOM 1805 C C . THR A 1 234 ? -18.840 -5.483 27.245 1.00 94.12 234 THR A C 1
ATOM 1807 O O . THR A 1 234 ? -19.747 -4.708 27.530 1.00 94.12 234 THR A O 1
ATOM 1810 N N . ARG A 1 235 ? -18.112 -6.112 28.180 1.00 94.31 235 ARG A N 1
ATOM 1811 C CA . ARG A 1 235 ? -18.307 -5.939 29.627 1.00 94.31 235 ARG A CA 1
ATOM 1812 C C . ARG A 1 235 ? -17.983 -4.509 30.065 1.00 94.31 235 ARG A C 1
ATOM 1814 O O . ARG A 1 235 ? -18.833 -3.874 30.679 1.00 94.31 235 ARG A O 1
ATOM 1821 N N . LEU A 1 236 ? -16.820 -3.982 29.672 1.00 95.94 236 LEU A N 1
ATOM 1822 C CA . LEU A 1 236 ? -16.422 -2.597 29.952 1.00 95.94 236 LEU A CA 1
ATOM 1823 C C . LEU A 1 236 ? -17.384 -1.584 29.317 1.00 95.94 236 LEU A C 1
ATOM 1825 O O . LEU A 1 236 ? -17.869 -0.694 30.008 1.00 95.94 236 LEU A O 1
ATOM 1829 N N . ALA A 1 237 ? -17.720 -1.742 28.032 1.00 95.44 237 ALA A N 1
ATOM 1830 C CA . ALA A 1 237 ? -18.636 -0.821 27.360 1.00 95.44 237 ALA A CA 1
ATOM 1831 C C . ALA A 1 237 ? -20.038 -0.814 27.999 1.00 95.44 237 ALA A C 1
ATOM 1833 O O . ALA A 1 237 ? -20.626 0.252 28.165 1.00 95.44 237 ALA A O 1
ATOM 1834 N N . LYS A 1 238 ? -20.564 -1.979 28.408 1.00 95.06 238 LYS A N 1
ATOM 1835 C CA . LYS A 1 238 ? -21.839 -2.062 29.139 1.00 95.06 238 LYS A CA 1
ATOM 1836 C C . LYS A 1 238 ? -21.769 -1.409 30.516 1.00 95.06 238 LYS A C 1
ATOM 1838 O O . LYS A 1 238 ? -22.682 -0.667 30.846 1.00 95.06 238 LYS A O 1
ATOM 1843 N N . ALA A 1 239 ? -20.703 -1.640 31.280 1.00 95.19 239 ALA A N 1
ATOM 1844 C CA . ALA A 1 239 ? -20.518 -1.023 32.592 1.00 95.19 239 ALA A CA 1
ATOM 1845 C C . ALA A 1 239 ? -20.457 0.513 32.512 1.00 95.19 239 ALA A C 1
ATOM 1847 O O . ALA A 1 239 ? -21.147 1.202 33.259 1.00 95.19 239 ALA A O 1
ATOM 1848 N N . MET A 1 240 ? -19.694 1.053 31.554 1.00 95.12 240 MET A N 1
ATOM 1849 C CA . MET A 1 240 ? -19.625 2.498 31.310 1.00 95.12 240 MET A CA 1
ATOM 1850 C C . MET A 1 240 ? -20.996 3.081 30.922 1.00 95.12 240 MET A C 1
ATOM 1852 O O . MET A 1 240 ? -21.425 4.074 31.503 1.00 95.12 240 MET A O 1
ATOM 1856 N N . MET A 1 241 ? -21.723 2.438 30.001 1.00 95.12 241 MET A N 1
ATOM 1857 C CA . MET A 1 241 ? -23.070 2.874 29.603 1.00 95.12 241 MET A CA 1
ATOM 1858 C C . MET A 1 241 ? -24.132 2.690 30.699 1.00 95.12 241 MET A C 1
ATOM 1860 O O . MET A 1 241 ? -25.098 3.442 30.733 1.00 95.12 241 MET A O 1
ATOM 1864 N N . GLY A 1 242 ? -23.977 1.704 31.587 1.00 94.00 242 GLY A N 1
ATOM 1865 C CA . GLY A 1 242 ? -24.866 1.477 32.731 1.00 94.00 242 GLY A CA 1
ATOM 1866 C C . GLY A 1 242 ? -24.671 2.494 33.859 1.00 94.00 242 GLY A C 1
ATOM 1867 O O . GLY A 1 242 ? -25.627 2.798 34.568 1.00 94.00 242 GLY A O 1
ATOM 1868 N N . ARG A 1 243 ? -23.459 3.054 33.995 1.00 92.00 243 ARG A N 1
ATOM 1869 C CA . ARG A 1 243 ? -23.137 4.144 34.936 1.00 92.00 243 ARG A CA 1
ATOM 1870 C C . ARG A 1 243 ? -23.611 5.520 34.449 1.00 92.00 243 ARG A C 1
ATOM 1872 O O . ARG A 1 243 ? -23.947 6.349 35.285 1.00 92.00 243 ARG A O 1
ATOM 1879 N N . PHE A 1 244 ? -23.664 5.737 33.132 1.00 92.69 244 PHE A N 1
ATOM 1880 C CA . PHE A 1 244 ? -24.103 6.994 32.504 1.00 92.69 244 PHE A CA 1
ATOM 1881 C C . PHE A 1 244 ? -25.166 6.737 31.410 1.00 92.69 244 PHE A C 1
ATOM 1883 O O . PHE A 1 244 ? -24.884 6.921 30.216 1.00 92.69 244 PHE A O 1
ATOM 1890 N N . PRO A 1 245 ? -26.363 6.229 31.776 1.00 92.25 245 PRO A N 1
ATOM 1891 C CA . PRO A 1 245 ? -27.403 5.852 30.818 1.00 92.25 245 PRO A CA 1
ATOM 1892 C C . PRO A 1 245 ? -28.093 7.052 30.158 1.00 92.25 245 PRO A C 1
ATOM 1894 O O . PRO A 1 245 ? -28.647 6.908 29.075 1.00 92.25 245 PRO A O 1
ATOM 1897 N N . GLU A 1 246 ? -28.068 8.229 30.784 1.00 90.94 246 GLU A N 1
ATOM 1898 C CA . GLU A 1 246 ? -28.634 9.474 30.256 1.00 90.94 246 GLU A CA 1
ATOM 1899 C C . GLU A 1 246 ? -27.800 10.081 29.117 1.00 90.94 246 GLU A C 1
ATOM 1901 O O . GLU A 1 246 ? -28.322 10.842 28.302 1.00 90.94 246 GLU A O 1
ATOM 1906 N N . LYS A 1 247 ? -26.511 9.729 29.029 1.00 95.25 247 LYS A N 1
ATOM 1907 C CA . LYS A 1 247 ? -25.606 10.238 27.996 1.00 95.25 247 LYS A CA 1
ATOM 1908 C C . LYS A 1 247 ? -25.821 9.537 26.658 1.00 95.25 247 LYS A C 1
ATOM 1910 O O . LYS A 1 247 ? -25.964 8.317 26.568 1.00 95.25 247 LYS A O 1
ATOM 1915 N N . LYS A 1 248 ? -25.707 10.303 25.575 1.00 96.88 248 LYS A N 1
ATOM 1916 C CA . LYS A 1 248 ? -25.511 9.770 24.226 1.00 96.88 248 LYS A CA 1
ATOM 1917 C C . LYS A 1 248 ? -24.073 9.270 24.082 1.00 96.88 248 LYS A C 1
ATOM 1919 O O . LYS A 1 248 ? -23.124 10.047 24.121 1.00 96.88 248 LYS A O 1
ATOM 1924 N N . TRP A 1 249 ? -23.897 7.982 23.849 1.00 97.56 249 TRP A N 1
ATOM 1925 C CA . TRP A 1 249 ? -22.603 7.365 23.582 1.00 97.56 249 TRP A CA 1
ATOM 1926 C C . TRP A 1 249 ? -22.290 7.388 22.085 1.00 97.56 249 TRP A C 1
ATOM 1928 O O . TRP A 1 249 ? -23.133 7.035 21.260 1.00 97.56 249 TRP A O 1
ATOM 1938 N N . MET A 1 250 ? -21.072 7.791 21.713 1.00 96.88 250 MET A N 1
ATOM 1939 C CA . MET A 1 250 ? -20.655 7.910 20.311 1.00 96.88 250 MET A CA 1
ATOM 1940 C C . MET A 1 250 ? -19.230 7.397 20.073 1.00 96.88 250 MET A C 1
ATOM 1942 O O . MET A 1 250 ? -18.286 7.821 20.729 1.00 96.88 250 MET A O 1
ATOM 1946 N N . VAL A 1 251 ? -19.056 6.541 19.070 1.00 96.19 251 VAL A N 1
ATOM 1947 C CA . VAL A 1 251 ? -17.757 6.168 18.496 1.00 96.19 251 VAL A CA 1
ATOM 1948 C C . VAL A 1 251 ? -17.542 7.014 17.230 1.00 96.19 251 VAL A C 1
ATOM 1950 O O . VAL A 1 251 ? -18.406 6.985 16.348 1.00 96.19 251 VAL A O 1
ATOM 1953 N N . PRO A 1 252 ? -16.440 7.781 17.111 1.00 93.62 252 PRO A N 1
ATOM 1954 C CA . PRO A 1 252 ? -16.197 8.648 15.956 1.00 93.62 252 PRO A CA 1
ATOM 1955 C C . PRO A 1 252 ? -15.968 7.854 14.650 1.00 93.62 252 PRO A C 1
ATOM 1957 O O . PRO A 1 252 ? -15.488 6.720 14.707 1.00 93.62 252 PRO A O 1
ATOM 1960 N N . PRO A 1 253 ? -16.256 8.435 13.463 1.00 93.69 253 PRO A N 1
ATOM 1961 C CA . PRO A 1 253 ? -16.193 7.752 12.164 1.00 93.69 253 PRO A CA 1
ATOM 1962 C C . PRO A 1 253 ? -14.773 7.577 11.599 1.00 93.69 253 PRO A C 1
ATOM 1964 O O . PRO A 1 253 ? -14.487 7.915 10.452 1.00 93.69 253 PRO A O 1
ATOM 1967 N N . ILE A 1 254 ? -13.876 7.045 12.427 1.00 92.31 254 ILE A N 1
ATOM 1968 C CA . ILE A 1 254 ? -12.437 6.877 12.166 1.00 92.31 254 ILE A CA 1
ATOM 1969 C C . ILE A 1 254 ? -11.991 5.408 12.241 1.00 92.31 254 ILE A C 1
ATOM 1971 O O . ILE A 1 254 ? -10.846 5.094 11.933 1.00 92.31 254 ILE A O 1
ATOM 1975 N N . PHE A 1 255 ? -12.879 4.500 12.658 1.00 92.81 255 PHE A N 1
ATOM 1976 C CA . PHE A 1 255 ? -12.554 3.093 12.885 1.00 92.81 255 PHE A CA 1
ATOM 1977 C C . PHE A 1 255 ? -12.990 2.206 11.711 1.00 92.81 255 PHE A C 1
ATOM 1979 O O . PHE A 1 255 ? -14.108 2.373 11.212 1.00 92.81 255 PHE A O 1
ATOM 1986 N N . PRO A 1 256 ? -12.170 1.217 11.302 1.00 92.06 256 PRO A N 1
ATOM 1987 C CA . PRO A 1 256 ? -12.552 0.258 10.274 1.00 92.06 256 PRO A CA 1
ATOM 1988 C C . PRO A 1 256 ? -13.842 -0.490 10.622 1.00 92.06 256 PRO A C 1
ATOM 1990 O O . PRO A 1 256 ? -14.028 -0.980 11.745 1.00 92.06 256 PRO A O 1
ATOM 1993 N N . LYS A 1 257 ? -14.731 -0.605 9.632 1.00 90.88 257 LYS A N 1
ATOM 1994 C CA . LYS A 1 257 ? -16.004 -1.339 9.704 1.00 90.88 257 LYS A CA 1
ATOM 1995 C C . LYS A 1 257 ? -15.839 -2.733 10.315 1.00 90.88 257 LYS A C 1
ATOM 1997 O O . LYS A 1 257 ? -16.579 -3.105 11.224 1.00 90.88 257 LYS A O 1
ATOM 2002 N N . GLU A 1 258 ? -14.841 -3.470 9.848 1.00 87.94 258 GLU A N 1
ATOM 2003 C CA . GLU A 1 258 ? -14.488 -4.828 10.258 1.00 87.94 258 GLU A CA 1
ATOM 2004 C C . GLU A 1 258 ? -14.073 -4.949 11.735 1.00 87.94 258 GLU A C 1
ATOM 2006 O O . GLU A 1 258 ? -14.228 -6.022 12.320 1.00 87.94 258 GLU A O 1
ATOM 2011 N N . TYR A 1 259 ? -13.601 -3.865 12.361 1.00 87.38 259 TYR A N 1
ATOM 2012 C CA . TYR A 1 259 ? -13.191 -3.856 13.769 1.00 87.38 259 TYR A CA 1
ATOM 2013 C C . TYR A 1 259 ? -14.342 -3.466 14.702 1.00 87.38 259 TYR A C 1
ATOM 2015 O O . TYR A 1 259 ? -14.552 -4.124 15.723 1.00 87.38 259 TYR A O 1
ATOM 2023 N N . GLY A 1 260 ? -15.127 -2.442 14.351 1.00 87.75 260 GLY A N 1
ATOM 2024 C CA . GLY A 1 260 ? -16.197 -1.944 15.224 1.00 87.75 260 GLY A CA 1
ATOM 2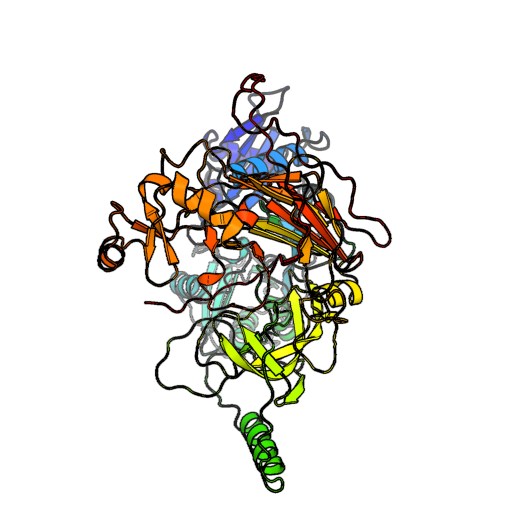025 C C . GLY A 1 260 ? -17.571 -2.601 15.032 1.00 87.75 260 GLY A C 1
ATOM 2026 O O . GLY A 1 260 ? -18.275 -2.839 16.017 1.00 87.75 260 GLY A O 1
ATOM 2027 N N . GLN A 1 261 ? -17.973 -2.956 13.802 1.00 92.69 261 GLN A N 1
ATOM 2028 C CA . GLN A 1 261 ? -19.377 -3.292 13.488 1.00 92.69 261 GLN A CA 1
ATOM 2029 C C . GLN A 1 261 ? -19.905 -4.503 14.279 1.00 92.69 261 GLN A C 1
ATOM 2031 O O . GLN A 1 261 ? -21.062 -4.517 14.710 1.00 92.69 261 GLN A O 1
ATOM 2036 N N . GLY A 1 262 ? -19.057 -5.512 14.503 1.00 91.56 262 GLY A N 1
ATOM 2037 C CA . GLY A 1 262 ? -19.410 -6.719 15.257 1.00 91.56 262 GLY A CA 1
ATOM 2038 C C . GLY A 1 262 ? -19.595 -6.495 16.764 1.00 91.56 262 GLY A C 1
ATOM 2039 O O . GLY A 1 262 ? -20.301 -7.276 17.406 1.00 91.56 262 GLY A O 1
ATOM 2040 N N . LEU A 1 263 ? -18.992 -5.442 17.327 1.00 91.88 263 LEU A N 1
ATOM 2041 C CA . LEU A 1 263 ? -19.195 -5.025 18.716 1.00 91.88 263 LEU A CA 1
ATOM 2042 C C . LEU A 1 263 ? -20.378 -4.057 18.826 1.00 91.88 263 LEU A C 1
ATOM 2044 O O . LEU A 1 263 ? -21.254 -4.279 19.658 1.00 91.88 263 LEU A O 1
ATOM 2048 N N . ALA A 1 264 ? -20.461 -3.065 17.935 1.00 95.00 264 ALA A N 1
ATOM 2049 C CA . ALA A 1 264 ? -21.568 -2.111 17.865 1.00 95.00 264 ALA A CA 1
ATOM 2050 C C . ALA A 1 264 ? -22.935 -2.822 17.832 1.00 95.00 264 ALA A C 1
ATOM 2052 O O . ALA A 1 264 ? -23.785 -2.575 18.687 1.00 95.00 264 ALA A O 1
ATOM 2053 N N . LYS A 1 265 ? -23.101 -3.821 16.946 1.00 94.12 265 LYS A N 1
ATOM 2054 C CA . LYS A 1 265 ? -24.333 -4.629 16.854 1.00 94.12 265 LYS A CA 1
ATOM 2055 C C . LYS A 1 265 ? -24.677 -5.385 18.151 1.00 94.12 265 LYS A C 1
ATOM 2057 O O . LYS A 1 265 ? -25.852 -5.614 18.417 1.00 94.12 265 LYS A O 1
ATOM 2062 N N . LYS A 1 266 ? -23.687 -5.777 18.964 1.00 92.50 266 LYS A N 1
ATOM 2063 C CA . LYS A 1 266 ? -23.899 -6.455 20.264 1.00 92.50 266 LYS A CA 1
ATOM 2064 C C . LYS A 1 266 ? -24.246 -5.496 21.408 1.00 92.50 266 LYS A C 1
ATOM 2066 O O . LYS A 1 266 ? -24.684 -5.953 22.462 1.00 92.50 266 LYS A O 1
ATOM 2071 N N . LEU A 1 267 ? -24.015 -4.201 21.212 1.00 93.81 267 LEU A N 1
ATOM 2072 C CA . LEU A 1 267 ? -24.233 -3.136 22.190 1.00 93.81 267 LEU A CA 1
ATOM 2073 C C . LEU A 1 267 ? -25.435 -2.238 21.838 1.00 93.81 267 LEU A C 1
ATOM 2075 O O . LEU A 1 267 ? -25.634 -1.228 22.495 1.00 93.81 267 LEU A O 1
ATOM 2079 N N . GLY A 1 268 ? -26.217 -2.576 20.804 1.00 94.50 268 GLY A N 1
ATOM 2080 C CA . GLY A 1 268 ? -27.380 -1.790 20.362 1.00 94.50 268 GLY A CA 1
ATOM 2081 C C . GLY A 1 268 ? -27.052 -0.573 19.485 1.00 94.50 268 GLY A C 1
ATOM 2082 O O . GLY A 1 268 ? -27.965 0.041 18.938 1.00 94.50 268 GLY A O 1
ATOM 2083 N N . PHE A 1 269 ? -25.768 -0.258 19.289 1.00 96.75 269 PHE A N 1
ATOM 2084 C CA . PHE A 1 269 ? -25.327 0.928 18.557 1.00 96.75 269 PHE A CA 1
ATOM 2085 C C . PHE A 1 269 ? -25.775 0.929 17.090 1.00 96.75 269 PHE A C 1
ATOM 2087 O O . PHE A 1 269 ? -25.568 -0.032 16.341 1.00 96.75 269 PHE A O 1
ATOM 2094 N N . GLN A 1 270 ? -26.287 2.078 16.661 1.00 96.38 270 GLN A N 1
ATOM 2095 C CA . GLN A 1 270 ? -26.650 2.382 15.281 1.00 96.38 270 GLN A CA 1
ATOM 2096 C C . GLN A 1 270 ? -25.476 3.062 14.559 1.00 96.38 270 GLN A C 1
ATOM 2098 O O . GLN A 1 270 ? -24.632 3.693 15.192 1.00 96.38 270 GLN A O 1
ATOM 2103 N N . LYS A 1 271 ? -25.394 2.930 13.230 1.00 95.12 271 LYS A N 1
ATOM 2104 C CA . LYS A 1 271 ? -24.391 3.629 12.400 1.00 95.12 271 LYS A CA 1
ATOM 2105 C C . LYS A 1 271 ? -24.696 5.137 12.383 1.00 95.12 271 LYS A C 1
ATOM 2107 O O . LYS A 1 271 ? -25.857 5.512 12.251 1.00 95.12 271 LYS A O 1
ATOM 2112 N N . THR A 1 272 ? -23.679 5.992 12.499 1.00 94.19 272 THR A N 1
ATOM 2113 C CA . THR A 1 272 ? -23.837 7.449 12.316 1.00 94.19 272 THR A CA 1
ATOM 2114 C C . THR A 1 272 ? -24.056 7.807 10.848 1.00 94.19 272 THR A C 1
ATOM 2116 O O . THR A 1 272 ? -23.565 7.114 9.957 1.00 94.19 272 THR A O 1
ATOM 2119 N N . GLU A 1 273 ? -24.743 8.923 10.591 1.00 90.75 273 GLU A N 1
ATOM 2120 C CA . GLU A 1 273 ? -24.891 9.469 9.234 1.00 90.75 273 GLU A CA 1
ATOM 2121 C C . GLU A 1 273 ? -23.530 9.794 8.614 1.00 90.75 273 GLU A C 1
ATOM 2123 O O . GLU A 1 273 ? -23.241 9.365 7.499 1.00 90.75 273 GLU A O 1
ATOM 2128 N N . LEU A 1 274 ? -22.671 10.495 9.364 1.00 90.81 274 LEU A N 1
ATOM 2129 C CA . LEU A 1 274 ? -21.310 10.804 8.943 1.00 90.81 274 LEU A CA 1
ATOM 2130 C C . LEU A 1 274 ? -20.445 9.536 8.932 1.00 90.81 274 LEU A C 1
ATOM 2132 O O . LEU A 1 274 ? -20.382 8.799 9.921 1.00 90.81 274 LEU A O 1
ATOM 2136 N N . THR A 1 275 ? -19.742 9.323 7.823 1.00 94.06 275 THR A N 1
ATOM 2137 C CA . THR A 1 275 ? -18.811 8.211 7.596 1.00 94.06 275 THR A CA 1
ATOM 2138 C C . THR A 1 275 ? -17.617 8.668 6.782 1.00 94.06 275 THR A C 1
ATOM 2140 O O . THR A 1 275 ? -17.688 9.682 6.092 1.00 94.06 275 THR A O 1
ATOM 2143 N N . GLN A 1 276 ? -16.528 7.898 6.801 1.00 95.31 276 GLN A N 1
ATOM 2144 C CA . GLN A 1 276 ? -15.371 8.158 5.944 1.00 95.31 276 GLN A CA 1
ATOM 2145 C C . GLN A 1 276 ? -15.011 6.938 5.085 1.00 95.31 276 GLN A C 1
ATOM 2147 O O . GLN A 1 276 ? -15.393 5.798 5.359 1.00 95.31 276 GLN A O 1
ATOM 2152 N N . TYR A 1 277 ? -14.294 7.191 4.003 1.00 92.44 277 TYR A N 1
ATOM 2153 C CA . TYR A 1 277 ? -13.434 6.220 3.349 1.00 92.44 277 TYR A CA 1
ATOM 2154 C C . TYR A 1 277 ? -12.012 6.431 3.865 1.00 92.44 277 TYR A C 1
ATOM 2156 O O . TYR A 1 277 ? -11.587 7.574 4.037 1.00 92.44 277 TYR A O 1
ATOM 2164 N N . GLN A 1 278 ? -11.271 5.346 4.065 1.00 90.88 278 GLN A N 1
ATOM 2165 C CA . GLN A 1 278 ? -9.818 5.411 3.959 1.00 90.88 278 GLN A CA 1
ATOM 2166 C C . GLN A 1 278 ? -9.476 5.387 2.466 1.00 90.88 278 GLN A C 1
ATOM 2168 O O . GLN A 1 278 ? -10.034 4.572 1.720 1.00 90.88 278 GLN A O 1
ATOM 2173 N N . LEU A 1 279 ? -8.605 6.295 2.033 1.00 88.06 279 LEU A N 1
ATOM 2174 C CA . LEU A 1 279 ? -8.032 6.301 0.698 1.00 88.06 279 LEU A CA 1
ATOM 2175 C C . LEU A 1 279 ? -6.515 6.289 0.771 1.00 88.06 279 LEU A C 1
ATOM 2177 O O . LEU A 1 279 ? -5.927 6.959 1.614 1.00 88.06 279 LEU A O 1
ATOM 2181 N N . ASP A 1 280 ? -5.898 5.592 -0.172 1.00 82.88 280 ASP A N 1
ATOM 2182 C CA . ASP A 1 280 ? -4.449 5.524 -0.296 1.00 82.88 280 ASP A CA 1
ATOM 2183 C C . ASP A 1 280 ? -4.055 5.845 -1.748 1.00 82.88 280 ASP A C 1
ATOM 2185 O O . ASP A 1 280 ? -4.570 5.246 -2.698 1.00 82.88 280 ASP A O 1
ATOM 2189 N N . ASN A 1 281 ? -3.162 6.819 -1.938 1.00 81.00 281 ASN A N 1
ATOM 2190 C CA . ASN A 1 281 ? -2.442 7.010 -3.196 1.00 81.00 281 ASN A CA 1
ATOM 2191 C C . ASN A 1 281 ? -1.114 6.261 -3.086 1.00 81.00 281 ASN A C 1
ATOM 2193 O O . ASN A 1 281 ? -0.254 6.651 -2.298 1.00 81.00 281 ASN A O 1
ATOM 2197 N N . GLN A 1 282 ? -0.933 5.190 -3.858 1.00 65.38 282 GLN A N 1
ATOM 2198 C CA . GLN A 1 282 ? 0.389 4.584 -3.969 1.00 65.38 282 GLN A CA 1
ATOM 2199 C C . GLN A 1 282 ? 1.246 5.428 -4.914 1.00 65.38 282 GLN A C 1
ATOM 2201 O O . GLN A 1 282 ? 0.905 5.643 -6.076 1.00 65.38 282 GLN A O 1
ATOM 2206 N N . CYS A 1 283 ? 2.408 5.859 -4.428 1.00 53.72 283 CYS A N 1
ATOM 2207 C CA . CYS A 1 283 ? 3.450 6.481 -5.247 1.00 53.72 283 CYS A CA 1
ATOM 2208 C C . CYS A 1 283 ? 4.132 5.453 -6.182 1.00 53.72 283 CYS A C 1
ATOM 2210 O O . CYS A 1 283 ? 4.974 5.813 -7.011 1.00 53.72 283 CYS A O 1
ATOM 2212 N N . ILE A 1 284 ? 3.743 4.181 -6.036 1.00 47.59 284 ILE A N 1
ATOM 2213 C CA . ILE A 1 284 ? 4.155 2.980 -6.758 1.00 47.59 284 ILE A CA 1
ATOM 2214 C C . ILE A 1 284 ? 2.986 2.515 -7.647 1.00 47.59 284 ILE A C 1
ATOM 2216 O O . ILE A 1 284 ? 1.820 2.657 -7.295 1.00 47.59 284 ILE A O 1
ATOM 2220 N N . CYS A 1 285 ? 3.299 1.956 -8.814 1.00 42.09 285 CYS A N 1
ATOM 2221 C CA . CYS A 1 285 ? 2.327 1.554 -9.830 1.00 42.09 285 CYS A CA 1
ATOM 2222 C C . CYS A 1 285 ? 1.296 0.499 -9.395 1.00 42.09 285 CYS A C 1
ATOM 2224 O O . CYS A 1 285 ? 1.666 -0.635 -9.090 1.00 42.09 285 CYS A O 1
ATOM 2226 N N . VAL A 1 286 ? 0.005 0.815 -9.557 1.00 37.94 286 VAL A N 1
ATOM 2227 C CA . VAL A 1 286 ? -1.104 -0.157 -9.552 1.00 37.94 286 VAL A CA 1
ATOM 2228 C C . VAL A 1 286 ? -2.063 0.138 -10.709 1.00 37.94 286 VAL A C 1
ATOM 2230 O O . VAL A 1 286 ? -2.358 1.290 -11.019 1.00 37.94 286 VAL A O 1
ATOM 2233 N N . ALA A 1 287 ? -2.572 -0.909 -11.362 1.00 34.94 287 ALA A N 1
ATOM 2234 C CA . ALA A 1 287 ? -3.575 -0.782 -12.417 1.00 34.94 287 ALA A CA 1
ATOM 2235 C C . ALA A 1 287 ? -4.970 -0.509 -11.825 1.00 34.94 287 ALA A C 1
ATOM 2237 O O . ALA A 1 287 ? -5.447 -1.279 -10.990 1.00 34.94 287 ALA A O 1
ATOM 2238 N N . HIS A 1 288 ? -5.656 0.546 -12.275 1.00 35.91 288 HIS A N 1
ATOM 2239 C CA . HIS A 1 288 ? -7.019 0.875 -11.808 1.00 35.91 288 HIS A CA 1
ATOM 2240 C C . HIS A 1 288 ? -8.119 0.688 -12.863 1.00 35.91 288 HIS A C 1
ATOM 2242 O O . HIS A 1 288 ? -9.300 0.716 -12.527 1.00 35.91 288 HIS A O 1
ATOM 2248 N N . ASN A 1 289 ? -7.751 0.401 -14.115 1.00 27.66 289 ASN A N 1
ATOM 2249 C CA . ASN A 1 289 ? -8.691 0.236 -15.227 1.00 27.66 289 ASN A CA 1
ATOM 2250 C C . ASN A 1 289 ? -9.004 -1.238 -15.548 1.00 27.66 289 ASN A C 1
ATOM 2252 O O . ASN A 1 289 ? -8.853 -1.670 -16.685 1.00 27.66 289 ASN A O 1
ATOM 2256 N N . PHE A 1 290 ? -9.499 -1.986 -14.556 1.00 29.97 290 PHE A N 1
ATOM 2257 C CA . PHE A 1 290 ? -10.316 -3.187 -14.788 1.00 29.97 290 PHE A CA 1
ATOM 2258 C C . PHE A 1 290 ? -11.540 -3.162 -13.860 1.00 29.97 290 PHE A C 1
ATOM 2260 O O . PHE A 1 290 ? -11.435 -2.954 -12.648 1.00 29.97 290 PHE A O 1
ATOM 2267 N N . THR A 1 291 ? -12.730 -3.293 -14.445 1.00 25.20 291 THR A N 1
ATOM 2268 C CA . THR A 1 291 ? -13.991 -2.833 -13.848 1.00 25.20 291 THR A CA 1
ATOM 2269 C C . THR A 1 291 ? -14.577 -3.789 -12.807 1.00 25.20 291 THR A C 1
ATOM 2271 O O . THR A 1 291 ? -15.417 -4.622 -13.134 1.00 25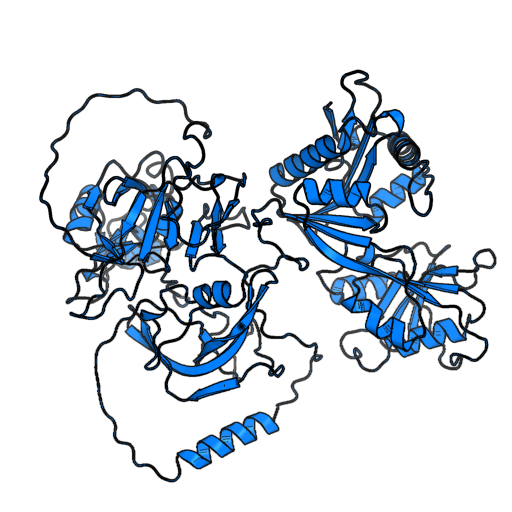.20 291 THR A O 1
ATOM 2274 N N . SER A 1 292 ? -14.219 -3.605 -11.531 1.00 22.97 292 SER A N 1
ATOM 2275 C CA . SER A 1 292 ? -15.178 -3.707 -10.408 1.00 22.97 292 SER A CA 1
ATOM 2276 C C . SER A 1 292 ? -14.574 -3.328 -9.045 1.00 22.97 292 SER A C 1
ATOM 2278 O O . SER A 1 292 ? -13.580 -3.895 -8.600 1.00 22.97 292 SER A O 1
ATOM 2280 N N . VAL A 1 293 ? -15.226 -2.348 -8.414 1.00 24.72 293 VAL A N 1
ATOM 2281 C CA . VAL A 1 293 ? -15.433 -2.073 -6.973 1.00 24.72 293 VAL A CA 1
ATOM 2282 C C . VAL A 1 293 ? -14.658 -2.917 -5.927 1.00 24.72 293 VAL A C 1
ATOM 2284 O O . VAL A 1 293 ? -14.779 -4.136 -5.899 1.00 24.72 293 VAL A O 1
ATOM 2287 N N . LEU A 1 294 ? -14.017 -2.204 -4.980 1.00 24.34 294 LEU A N 1
ATOM 2288 C CA . LEU A 1 294 ? -13.525 -2.612 -3.640 1.00 24.34 294 LEU A CA 1
ATOM 2289 C C . LEU A 1 294 ? -12.495 -3.760 -3.528 1.00 24.34 294 LEU A C 1
ATOM 2291 O O . LEU A 1 294 ? -12.864 -4.930 -3.537 1.00 24.34 294 LEU A O 1
ATOM 2295 N N . HIS A 1 295 ? -11.232 -3.410 -3.232 1.00 23.70 295 HIS A N 1
ATOM 2296 C CA . HIS A 1 295 ? -10.554 -3.676 -1.938 1.00 23.70 295 HIS A CA 1
ATOM 2297 C C . HIS A 1 295 ? -9.090 -3.154 -1.932 1.00 23.70 295 HIS A C 1
ATOM 2299 O O . HIS A 1 295 ? -8.618 -2.725 -2.987 1.00 23.70 295 HIS A O 1
ATOM 2305 N N . PRO A 1 296 ? -8.391 -3.095 -0.771 1.00 24.19 296 PRO A N 1
ATOM 2306 C CA . PRO A 1 296 ? -7.059 -2.492 -0.672 1.00 24.19 296 PRO A CA 1
ATOM 2307 C C . PRO A 1 296 ? -5.980 -3.232 -1.472 1.00 24.19 296 PRO A C 1
ATOM 2309 O O . PRO A 1 296 ? -6.076 -4.455 -1.631 1.00 24.19 296 PRO A O 1
ATOM 2312 N N . PRO A 1 297 ? -4.899 -2.535 -1.870 1.00 26.23 297 PRO A N 1
ATOM 2313 C CA . PRO A 1 297 ? -3.672 -3.209 -2.238 1.00 26.23 297 PRO A CA 1
ATOM 2314 C C . PRO A 1 297 ? -3.039 -3.871 -1.012 1.00 26.23 297 PRO A C 1
ATOM 2316 O O . PRO A 1 297 ? -3.035 -3.327 0.092 1.00 26.23 297 PRO A O 1
ATOM 2319 N N . ALA A 1 298 ? -2.472 -5.047 -1.236 1.00 22.89 298 ALA A N 1
ATOM 2320 C CA . ALA A 1 298 ? -1.559 -5.710 -0.320 1.00 22.89 298 ALA A CA 1
ATOM 2321 C C . ALA A 1 298 ? -0.343 -6.159 -1.131 1.00 22.89 298 ALA A C 1
ATOM 2323 O O . ALA A 1 298 ? -0.472 -6.439 -2.328 1.00 22.89 298 ALA A O 1
ATOM 2324 N N . ASP A 1 299 ? 0.810 -6.275 -0.474 1.00 22.70 299 ASP A N 1
ATOM 2325 C CA . ASP A 1 299 ? 1.981 -6.952 -1.030 1.00 22.70 299 ASP A CA 1
ATOM 2326 C C . ASP A 1 299 ? 1.638 -8.373 -1.512 1.00 22.70 299 ASP A C 1
ATOM 2328 O O . ASP A 1 299 ? 0.560 -8.912 -1.237 1.00 22.70 299 ASP A O 1
ATOM 2332 N N . ILE A 1 300 ? 2.577 -9.031 -2.203 1.00 26.84 300 ILE A N 1
ATOM 2333 C CA . ILE A 1 300 ? 2.421 -10.431 -2.633 1.00 26.84 300 ILE A CA 1
ATOM 2334 C C . ILE A 1 300 ? 2.555 -11.371 -1.418 1.00 26.84 300 ILE A C 1
ATOM 2336 O O . ILE A 1 300 ? 3.521 -12.111 -1.235 1.00 26.84 300 ILE A O 1
ATOM 2340 N N . HIS A 1 301 ? 1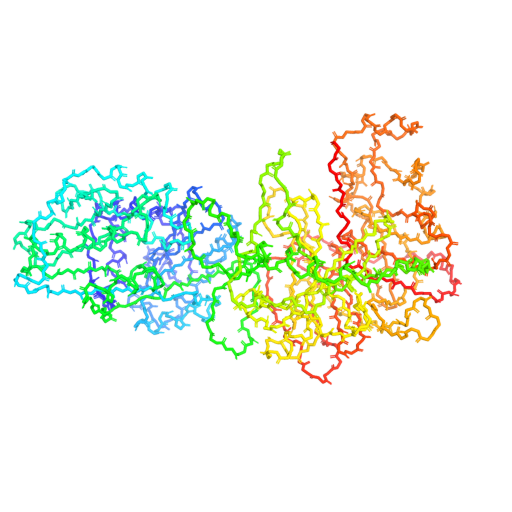.539 -11.331 -0.565 1.00 27.53 301 HIS A N 1
ATOM 2341 C CA . HIS A 1 301 ? 1.279 -12.240 0.531 1.00 27.53 301 HIS A CA 1
ATOM 2342 C C . HIS A 1 301 ? 0.210 -13.237 0.090 1.00 27.53 301 HIS A C 1
ATOM 2344 O O . HIS A 1 301 ? -0.916 -12.863 -0.236 1.00 27.53 301 HIS A O 1
ATOM 2350 N N . LEU A 1 302 ? 0.545 -14.528 0.126 1.00 26.31 302 LEU A N 1
ATOM 2351 C CA . LEU A 1 302 ? -0.404 -15.616 -0.114 1.00 26.31 302 LEU A CA 1
ATOM 2352 C C . LEU A 1 302 ? -1.383 -15.714 1.069 1.00 26.31 302 LEU A C 1
ATOM 2354 O O . LEU A 1 302 ? -1.205 -16.508 1.995 1.00 26.31 302 LEU A O 1
ATOM 2358 N N . HIS A 1 303 ? -2.409 -14.861 1.042 1.00 28.09 303 HIS A N 1
ATOM 2359 C CA . HIS A 1 303 ? -3.493 -14.813 2.020 1.00 28.09 303 HIS A CA 1
ATOM 2360 C C . HIS A 1 303 ? -4.444 -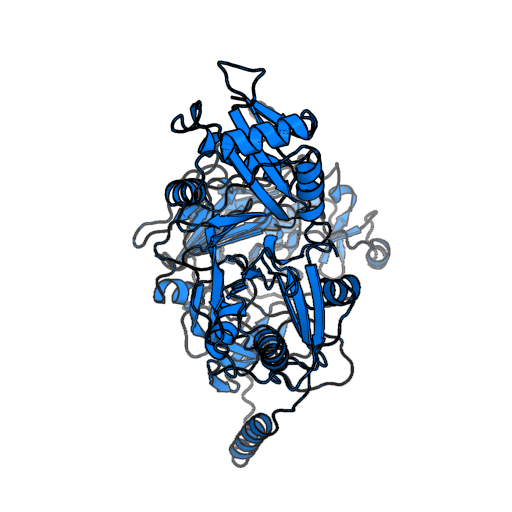16.003 1.849 1.00 28.09 303 HIS A C 1
ATOM 2362 O O . HIS A 1 303 ? -5.536 -15.887 1.295 1.00 28.09 303 HIS A O 1
ATOM 2368 N N . LEU A 1 304 ? -4.022 -17.145 2.388 1.00 26.41 304 LEU A N 1
ATOM 2369 C CA . LEU A 1 304 ? -4.923 -18.204 2.834 1.00 26.41 304 LEU A CA 1
ATOM 2370 C C . LEU A 1 304 ? -5.687 -17.694 4.075 1.00 26.41 304 LEU A C 1
ATOM 2372 O O . LEU A 1 304 ? -5.142 -16.927 4.876 1.00 26.41 304 LEU A O 1
ATOM 2376 N N . ASN A 1 305 ? -6.967 -18.054 4.201 1.00 23.73 305 ASN A N 1
ATOM 2377 C CA . ASN A 1 305 ? -7.943 -17.350 5.048 1.00 23.73 305 ASN A CA 1
ATOM 2378 C C . ASN A 1 305 ? -7.526 -17.191 6.530 1.00 23.73 305 ASN A C 1
ATOM 2380 O O . ASN A 1 305 ? -7.667 -18.109 7.341 1.00 23.73 305 ASN A O 1
ATOM 2384 N N . ARG A 1 306 ? -7.102 -15.979 6.925 1.00 26.42 306 ARG A N 1
ATOM 2385 C CA . ARG A 1 306 ? -6.889 -15.615 8.336 1.00 26.42 306 ARG A CA 1
ATOM 2386 C C . ARG A 1 306 ? -8.216 -15.294 9.027 1.00 26.42 306 ARG A C 1
ATOM 2388 O O . ARG A 1 306 ? -8.649 -14.143 9.050 1.00 26.42 306 ARG A O 1
ATOM 2395 N N . HIS A 1 307 ? -8.808 -16.283 9.690 1.00 24.39 307 HIS A N 1
ATOM 2396 C CA . HIS A 1 307 ? -9.674 -16.003 10.837 1.00 24.39 307 HIS A CA 1
ATOM 2397 C C . HIS A 1 307 ? -8.835 -15.869 12.121 1.00 24.39 307 HIS A C 1
ATOM 2399 O O . HIS A 1 307 ? -7.896 -16.644 12.311 1.00 24.39 307 HIS A O 1
ATOM 2405 N N . PRO A 1 308 ? -9.141 -14.903 13.009 1.00 25.80 308 PRO A N 1
ATOM 2406 C CA . PRO A 1 308 ? -8.384 -14.704 14.237 1.00 25.80 308 PRO A CA 1
ATOM 2407 C C . PRO A 1 308 ? -8.736 -15.774 15.278 1.00 25.80 308 PRO A C 1
ATOM 2409 O O . PRO A 1 308 ? -9.845 -15.789 15.819 1.00 25.80 308 PRO A O 1
ATOM 2412 N N . LEU A 1 309 ? -7.763 -16.633 15.576 1.00 24.86 309 LEU A N 1
ATOM 2413 C CA . LEU A 1 309 ? -7.709 -17.454 16.783 1.00 24.86 309 LEU A CA 1
ATOM 2414 C C . LEU A 1 309 ? -6.545 -16.942 17.639 1.00 24.86 309 LEU A C 1
ATOM 2416 O O . LEU A 1 309 ? -5.434 -16.782 17.132 1.00 24.86 309 LEU A O 1
ATOM 2420 N N . ASP A 1 310 ? -6.819 -16.634 18.906 1.00 25.83 310 ASP A N 1
ATOM 2421 C CA . ASP A 1 310 ? -5.829 -16.070 19.828 1.00 25.83 310 ASP A CA 1
ATOM 2422 C C . ASP A 1 310 ? -4.778 -17.109 20.269 1.00 25.83 310 ASP A C 1
ATOM 2424 O O . ASP A 1 310 ? -4.956 -18.321 20.130 1.00 25.83 310 ASP A O 1
ATOM 2428 N N . GLY A 1 311 ? -3.650 -16.622 20.790 1.00 28.31 311 GLY A N 1
ATOM 2429 C CA . GLY A 1 311 ? -2.464 -17.431 21.067 1.00 28.31 311 GLY A CA 1
ATOM 2430 C C . GLY A 1 311 ? -2.660 -18.509 22.139 1.00 28.31 311 GLY A C 1
ATOM 2431 O O . GLY A 1 311 ? -2.688 -18.216 23.331 1.00 28.31 311 GLY A O 1
ATOM 2432 N N . GLY A 1 312 ? -2.687 -19.770 21.709 1.00 23.86 312 GLY A N 1
ATOM 2433 C CA . GLY A 1 312 ? -2.615 -20.953 22.565 1.00 23.86 312 GLY A CA 1
ATOM 2434 C C . GLY A 1 312 ? -2.584 -22.219 21.712 1.00 23.86 312 GLY A C 1
ATOM 2435 O O . GLY A 1 312 ? -3.461 -22.416 20.875 1.00 23.86 312 GLY A O 1
ATOM 2436 N N . LEU A 1 313 ? -1.570 -23.075 21.888 1.00 28.05 313 LEU A N 1
ATOM 2437 C CA . LEU A 1 313 ? -1.385 -24.290 21.080 1.00 28.05 313 LEU A CA 1
ATOM 2438 C C . LEU A 1 313 ? -2.377 -25.401 21.466 1.00 28.05 313 LEU A C 1
ATOM 2440 O O . LEU A 1 313 ? -2.011 -26.427 22.041 1.00 28.05 313 LEU A O 1
ATOM 2444 N N . VAL A 1 314 ? -3.644 -25.219 21.092 1.00 27.30 314 VAL A N 1
ATOM 2445 C CA . VAL A 1 314 ? -4.589 -26.329 20.966 1.00 27.30 314 VAL A CA 1
ATOM 2446 C C . VAL A 1 314 ? -4.138 -27.170 19.775 1.00 27.30 314 VAL A C 1
ATOM 2448 O O . VAL A 1 314 ? -4.370 -26.819 18.621 1.00 27.30 314 VAL A O 1
ATOM 2451 N N . GLN A 1 315 ? -3.459 -28.283 20.056 1.00 33.53 315 GLN A N 1
ATOM 2452 C CA . GLN A 1 315 ? -3.230 -29.324 19.058 1.00 33.53 315 GLN A CA 1
ATOM 2453 C C . GLN A 1 315 ? -4.588 -29.786 18.524 1.00 33.53 315 GLN A C 1
ATOM 2455 O O . GLN A 1 315 ? -5.385 -30.325 19.298 1.00 33.53 315 GLN A O 1
ATOM 2460 N N . ASP A 1 316 ? -4.837 -29.645 17.220 1.00 37.78 316 ASP A N 1
ATOM 2461 C CA . ASP A 1 316 ? -6.008 -30.260 16.597 1.00 37.78 316 ASP A CA 1
ATOM 2462 C C . ASP A 1 316 ? -5.798 -31.780 16.482 1.00 37.78 316 ASP A C 1
ATOM 2464 O O . ASP A 1 316 ? -5.422 -32.351 15.454 1.00 37.78 316 ASP A O 1
ATOM 2468 N N . ARG A 1 317 ? -6.041 -32.449 17.612 1.00 37.00 317 ARG A N 1
ATOM 2469 C CA . ARG A 1 317 ? -6.013 -33.904 17.750 1.00 37.00 317 ARG A CA 1
ATOM 2470 C C . ARG A 1 317 ? -7.113 -34.585 16.940 1.00 37.00 317 ARG A C 1
ATOM 2472 O O . ARG A 1 317 ? -7.120 -35.811 16.903 1.00 37.00 317 ARG A O 1
ATOM 2479 N N . GLU A 1 318 ? -8.074 -33.857 16.377 1.00 36.38 318 GLU A N 1
ATOM 2480 C CA . GLU A 1 318 ? -9.138 -34.384 15.521 1.00 36.38 318 GLU A CA 1
ATOM 2481 C C . GLU A 1 318 ? -8.642 -34.480 14.071 1.00 36.38 318 GLU A C 1
ATOM 2483 O O . GLU A 1 318 ? -8.744 -35.545 13.461 1.00 36.38 318 GLU A O 1
ATOM 2488 N N . LEU A 1 319 ? -8.003 -33.424 13.557 1.00 37.97 319 LEU A N 1
ATOM 2489 C CA . LEU A 1 319 ? -7.389 -33.405 12.226 1.00 37.97 319 LEU A CA 1
ATOM 2490 C C . LEU A 1 319 ? -6.256 -34.438 12.101 1.00 37.97 319 LEU A C 1
ATOM 2492 O O . LEU A 1 319 ? -6.235 -35.209 11.141 1.00 37.97 319 LEU A O 1
ATOM 2496 N N . ILE A 1 320 ? -5.374 -34.520 13.106 1.00 41.41 320 ILE A N 1
ATOM 2497 C CA . ILE A 1 320 ? -4.289 -35.517 13.145 1.00 41.41 320 ILE A CA 1
ATOM 2498 C C . ILE A 1 320 ? -4.865 -36.941 13.160 1.00 41.41 320 ILE A C 1
ATOM 2500 O O . ILE A 1 320 ? -4.442 -37.774 12.366 1.00 41.41 320 ILE A O 1
ATOM 2504 N N . ARG A 1 321 ? -5.895 -37.222 13.979 1.00 39.66 321 ARG A N 1
ATOM 2505 C CA . ARG A 1 321 ? -6.555 -38.545 13.991 1.00 39.66 321 ARG A CA 1
ATOM 2506 C C . ARG A 1 321 ? -7.178 -38.910 12.643 1.00 39.66 321 ARG A C 1
ATOM 2508 O O . ARG A 1 321 ? -7.167 -40.086 12.295 1.00 39.66 321 ARG A O 1
ATOM 2515 N N . ARG A 1 322 ? -7.703 -37.943 11.882 1.00 42.16 322 ARG A N 1
ATOM 2516 C CA . ARG A 1 322 ? -8.250 -38.189 10.534 1.00 42.16 322 ARG A CA 1
ATOM 2517 C C . ARG A 1 322 ? -7.153 -38.507 9.519 1.00 42.16 322 ARG A C 1
ATOM 2519 O O . ARG A 1 322 ? -7.348 -39.411 8.714 1.00 42.16 322 ARG A O 1
ATOM 2526 N N . TYR A 1 323 ? -6.008 -37.827 9.591 1.00 40.84 323 TYR A N 1
ATOM 2527 C CA . TYR A 1 323 ? -4.843 -38.136 8.756 1.00 40.84 323 TYR A CA 1
ATOM 2528 C C . TYR A 1 323 ? -4.301 -39.541 9.066 1.00 40.84 323 TYR A C 1
ATOM 2530 O O . TYR A 1 323 ? -4.286 -40.408 8.193 1.00 40.84 323 TYR A O 1
ATOM 2538 N N . ASP A 1 324 ? -3.981 -39.799 10.337 1.00 41.88 324 ASP A N 1
ATOM 2539 C CA . ASP A 1 324 ? -3.495 -41.085 10.846 1.00 41.88 324 ASP A CA 1
ATOM 2540 C C . ASP A 1 324 ? -4.416 -42.260 10.490 1.00 41.88 324 ASP A C 1
ATOM 2542 O O . ASP A 1 324 ? -3.935 -43.336 10.141 1.00 41.88 324 ASP A O 1
ATOM 2546 N N . ALA A 1 325 ? -5.738 -42.086 10.610 1.00 42.34 325 ALA A N 1
ATOM 2547 C CA . ALA A 1 325 ? -6.707 -43.145 10.333 1.00 42.34 325 ALA A CA 1
ATOM 2548 C C . ALA A 1 325 ? -6.789 -43.490 8.838 1.00 42.34 325 ALA A C 1
ATOM 2550 O O . ALA A 1 325 ? -6.946 -44.661 8.494 1.00 42.34 325 ALA A O 1
ATOM 2551 N N . VAL A 1 326 ? -6.649 -42.502 7.948 1.00 41.53 326 VAL A N 1
ATOM 2552 C CA . VAL A 1 326 ? -6.620 -42.730 6.494 1.00 41.53 326 VAL A CA 1
ATOM 2553 C C . VAL A 1 326 ? -5.288 -43.351 6.066 1.00 41.53 326 VAL A C 1
ATOM 2555 O O . VAL A 1 326 ? -5.291 -44.308 5.292 1.00 41.53 326 VAL A O 1
ATOM 2558 N N . GLU A 1 327 ? -4.162 -42.886 6.616 1.00 38.50 327 GLU A N 1
ATOM 2559 C CA . GLU A 1 327 ? -2.833 -43.447 6.335 1.00 38.50 327 GLU A CA 1
ATOM 2560 C C . GLU A 1 327 ? -2.747 -44.916 6.799 1.00 38.50 327 GLU A C 1
ATOM 2562 O O . GLU A 1 327 ? -2.420 -45.803 6.006 1.00 38.50 327 GLU A O 1
ATOM 2567 N N . LYS A 1 328 ? -3.174 -45.216 8.036 1.00 41.25 328 LYS A N 1
ATOM 2568 C CA . LYS A 1 328 ? -3.274 -46.595 8.559 1.00 41.25 328 LYS A CA 1
ATOM 2569 C C . LYS A 1 328 ? -4.287 -47.451 7.787 1.00 41.25 328 LYS A C 1
ATOM 2571 O O . LYS A 1 328 ? -4.083 -48.655 7.662 1.00 41.25 328 LYS A O 1
ATOM 2576 N N . GLY A 1 329 ? -5.346 -46.848 7.241 1.00 38.84 329 GLY A N 1
ATOM 2577 C CA . GLY A 1 329 ? -6.348 -47.537 6.427 1.00 38.84 329 GLY A CA 1
ATOM 2578 C C . GLY A 1 329 ? -5.847 -47.971 5.044 1.00 38.84 329 GLY A C 1
ATOM 2579 O O . GLY A 1 329 ? -6.231 -49.039 4.571 1.00 38.84 329 GLY A O 1
ATOM 2580 N N . GLN A 1 330 ? -4.979 -47.187 4.393 1.00 38.31 330 GLN A N 1
ATOM 2581 C CA . GLN A 1 330 ? -4.486 -47.505 3.043 1.00 38.31 330 GLN A CA 1
ATOM 2582 C C . GLN A 1 330 ? -3.261 -48.431 3.026 1.00 38.31 330 GLN A C 1
ATOM 2584 O O . GLN A 1 330 ? -3.180 -49.303 2.159 1.00 38.31 330 GLN A O 1
ATOM 2589 N N . TYR A 1 331 ? -2.330 -48.297 3.977 1.00 36.03 331 TYR A N 1
ATOM 2590 C CA . TYR A 1 331 ? -1.118 -49.132 4.004 1.00 36.03 331 TYR A CA 1
ATOM 2591 C C . TYR A 1 331 ? -1.344 -50.570 4.499 1.00 36.03 331 TYR A C 1
ATOM 2593 O O . TYR A 1 331 ? -0.457 -51.407 4.360 1.00 36.03 331 TYR A O 1
ATOM 2601 N N . ALA A 1 332 ? -2.534 -50.896 5.008 1.00 35.78 332 ALA A N 1
ATOM 2602 C CA . ALA A 1 332 ? -2.853 -52.229 5.516 1.00 35.78 332 ALA A CA 1
ATOM 2603 C C . ALA A 1 332 ? -2.909 -53.344 4.445 1.00 35.78 332 ALA A C 1
ATOM 2605 O O . ALA A 1 332 ? -2.937 -54.513 4.818 1.00 35.78 332 ALA A O 1
ATOM 2606 N N . ASN A 1 333 ? -2.985 -53.021 3.141 1.00 34.34 333 ASN A N 1
ATOM 2607 C CA . ASN A 1 333 ? -3.370 -54.010 2.117 1.00 34.34 333 ASN A CA 1
ATOM 2608 C C . ASN A 1 333 ? -2.789 -53.805 0.693 1.00 34.34 333 ASN A C 1
ATOM 2610 O O . ASN A 1 333 ? -3.435 -54.170 -0.292 1.00 34.34 333 ASN A O 1
ATOM 2614 N N . LYS A 1 334 ? -1.573 -53.251 0.532 1.00 28.69 334 LYS A N 1
ATOM 2615 C CA . LYS A 1 334 ? -0.860 -53.269 -0.771 1.00 28.69 334 LYS A CA 1
ATOM 2616 C C . LYS A 1 334 ? 0.650 -53.530 -0.634 1.00 28.69 334 LYS A C 1
ATOM 2618 O O . LYS A 1 334 ? 1.305 -52.812 0.117 1.00 28.69 334 LYS A O 1
ATOM 2623 N N . PRO A 1 335 ? 1.231 -54.492 -1.381 1.00 26.44 335 PRO A N 1
ATOM 2624 C CA . PRO A 1 335 ? 2.677 -54.706 -1.408 1.00 26.44 335 PRO A CA 1
ATOM 2625 C C . PRO A 1 335 ? 3.393 -53.607 -2.210 1.00 26.44 335 PRO A C 1
ATOM 2627 O O . PRO A 1 335 ? 2.898 -53.146 -3.240 1.00 26.44 335 PRO A O 1
ATOM 2630 N N . HIS A 1 336 ? 4.592 -53.214 -1.774 1.00 28.25 336 HIS A N 1
ATOM 2631 C CA . HIS A 1 336 ? 5.428 -52.264 -2.510 1.00 28.25 336 HIS A CA 1
ATOM 2632 C C . HIS A 1 336 ? 5.997 -52.886 -3.796 1.00 28.25 336 HIS A C 1
ATOM 2634 O O . HIS A 1 336 ? 6.930 -53.684 -3.743 1.00 28.25 336 HIS A O 1
ATOM 2640 N N . GLN A 1 337 ? 5.520 -52.437 -4.960 1.00 23.22 337 GLN A N 1
ATOM 2641 C CA . GLN A 1 337 ? 6.295 -52.507 -6.203 1.00 23.22 337 GLN A CA 1
ATOM 2642 C C . GLN A 1 337 ? 6.996 -51.167 -6.442 1.00 23.22 337 GLN A C 1
ATOM 2644 O O . GLN A 1 337 ? 6.358 -50.149 -6.704 1.00 23.22 337 GLN A O 1
ATOM 2649 N N . ALA A 1 338 ? 8.325 -51.165 -6.342 1.00 22.47 338 ALA A N 1
ATOM 2650 C CA . ALA A 1 338 ? 9.151 -49.988 -6.583 1.00 22.47 338 ALA A CA 1
ATOM 2651 C C . ALA A 1 338 ? 9.495 -49.857 -8.077 1.00 22.47 338 ALA A C 1
ATOM 2653 O O . ALA A 1 338 ? 10.570 -50.260 -8.518 1.00 22.47 338 ALA A O 1
ATOM 2654 N N . THR A 1 339 ? 8.592 -49.278 -8.872 1.00 23.33 339 THR A N 1
ATOM 2655 C CA . THR A 1 339 ? 8.899 -48.925 -10.266 1.00 23.33 339 THR A CA 1
ATOM 2656 C C . THR A 1 339 ? 9.860 -47.737 -10.312 1.00 23.33 339 THR A C 1
ATOM 2658 O O . THR A 1 339 ? 9.447 -46.585 -10.158 1.00 23.33 339 THR A O 1
ATOM 2661 N N . GLN A 1 340 ? 11.146 -48.002 -10.549 1.00 27.36 340 GLN A N 1
ATOM 2662 C CA . GLN A 1 340 ? 12.074 -46.966 -11.003 1.00 27.36 340 GLN A CA 1
ATOM 2663 C C . GLN A 1 340 ? 11.590 -46.417 -12.352 1.00 27.36 340 GLN A C 1
ATOM 2665 O O . GLN A 1 340 ? 11.296 -47.190 -13.261 1.00 27.36 340 GLN A O 1
ATOM 2670 N N . ASN A 1 341 ? 11.536 -45.093 -12.506 1.00 24.59 341 ASN A N 1
ATOM 2671 C CA . ASN A 1 341 ? 11.459 -44.473 -13.827 1.00 24.59 341 ASN A CA 1
ATOM 2672 C C . ASN A 1 341 ? 12.072 -43.063 -13.808 1.00 24.59 341 ASN A C 1
ATOM 2674 O O . ASN A 1 341 ? 12.153 -42.433 -12.751 1.00 24.59 341 ASN A O 1
ATOM 2678 N N . THR A 1 342 ? 12.594 -42.610 -14.948 1.00 25.31 342 THR A N 1
ATOM 2679 C CA . THR A 1 342 ? 13.757 -41.705 -14.971 1.00 25.31 342 THR A CA 1
ATOM 2680 C C . THR A 1 342 ? 13.501 -40.302 -15.537 1.00 25.31 342 THR A C 1
ATOM 2682 O O . THR A 1 342 ? 12.621 -40.067 -16.360 1.00 25.31 342 THR A O 1
ATOM 2685 N N . ASN A 1 343 ? 14.359 -39.367 -15.114 1.00 27.48 343 ASN A N 1
ATOM 2686 C CA . ASN A 1 343 ? 14.769 -38.151 -15.828 1.00 27.48 343 ASN A CA 1
ATOM 2687 C C . ASN A 1 343 ? 13.652 -37.256 -16.416 1.00 27.48 343 ASN A C 1
ATOM 2689 O O . ASN A 1 343 ? 13.342 -37.263 -17.615 1.00 27.48 343 ASN A O 1
ATOM 2693 N N . GLY A 1 344 ? 13.140 -36.362 -15.565 1.00 28.34 344 GLY A N 1
ATOM 2694 C CA . GLY A 1 344 ? 12.340 -35.203 -15.960 1.00 28.34 344 GLY A CA 1
ATOM 2695 C C . GLY A 1 344 ? 12.766 -33.943 -15.208 1.00 28.34 344 GLY A C 1
ATOM 2696 O O . GLY A 1 344 ? 12.369 -33.759 -14.064 1.00 28.34 344 GLY A O 1
ATOM 2697 N N . LEU A 1 345 ? 13.553 -33.079 -15.854 1.00 30.08 345 LEU A N 1
ATOM 2698 C CA . LEU A 1 345 ? 13.772 -31.693 -15.424 1.00 30.08 345 LEU A CA 1
ATOM 2699 C C . LEU A 1 345 ? 12.632 -30.831 -15.979 1.00 30.08 345 LEU A C 1
ATOM 2701 O O . LEU A 1 345 ? 12.336 -30.935 -17.171 1.00 30.08 345 LEU A O 1
ATOM 2705 N N . SER A 1 346 ? 12.001 -30.000 -15.145 1.00 29.83 346 SER A N 1
ATOM 2706 C CA . SER A 1 346 ? 10.860 -29.172 -15.564 1.00 29.83 346 SER A CA 1
ATOM 2707 C C . SER A 1 346 ? 10.990 -27.713 -15.103 1.00 29.83 346 SER A C 1
ATOM 2709 O O . SER A 1 346 ? 11.252 -27.485 -13.920 1.00 29.83 346 SER A O 1
ATOM 2711 N N . PRO A 1 347 ? 10.772 -26.712 -15.981 1.00 33.00 347 PRO A N 1
ATOM 2712 C CA . PRO A 1 347 ? 10.551 -25.333 -15.553 1.00 33.00 347 PRO A CA 1
ATOM 2713 C C . PRO A 1 347 ? 9.225 -25.246 -14.780 1.00 33.00 347 PRO A C 1
ATOM 2715 O O . PRO A 1 347 ? 8.157 -25.556 -15.304 1.00 33.00 347 PRO A O 1
ATOM 2718 N N . THR A 1 348 ? 9.285 -24.863 -13.506 1.00 36.84 348 THR A N 1
ATOM 2719 C CA . THR A 1 348 ? 8.176 -25.081 -12.564 1.00 36.84 348 THR A CA 1
ATOM 2720 C C . THR A 1 348 ? 6.974 -24.156 -12.764 1.00 36.84 348 THR A C 1
ATOM 2722 O O . THR A 1 348 ? 7.104 -22.941 -12.891 1.00 36.84 348 THR A O 1
ATOM 2725 N N . THR A 1 349 ? 5.779 -24.744 -12.695 1.00 37.22 349 THR A N 1
ATOM 2726 C CA . THR A 1 349 ? 4.482 -24.076 -12.923 1.00 37.22 349 THR A CA 1
ATOM 2727 C C . THR A 1 349 ? 3.574 -24.052 -11.688 1.00 37.22 349 THR A C 1
ATOM 2729 O O . THR A 1 349 ? 2.495 -23.469 -11.722 1.00 37.22 349 THR A O 1
ATOM 2732 N N . ASN A 1 350 ? 3.984 -24.689 -10.590 1.00 35.88 350 ASN A N 1
ATOM 2733 C CA . ASN A 1 350 ? 3.095 -25.014 -9.474 1.00 35.88 350 ASN A CA 1
ATOM 2734 C C . ASN A 1 350 ? 3.361 -24.093 -8.264 1.00 35.88 350 ASN A C 1
ATOM 2736 O O . ASN A 1 350 ? 4.512 -23.753 -7.993 1.00 35.88 350 ASN A O 1
ATOM 2740 N N . GLN A 1 351 ? 2.317 -23.727 -7.506 1.00 36.72 351 GLN A N 1
ATOM 2741 C CA . GLN A 1 351 ? 2.495 -23.160 -6.158 1.00 36.72 351 GLN A CA 1
ATOM 2742 C C . GLN A 1 351 ? 2.901 -24.250 -5.154 1.00 36.72 351 GLN A C 1
ATOM 2744 O O . GLN A 1 351 ? 2.496 -25.402 -5.328 1.00 36.72 351 GLN A O 1
ATOM 2749 N N . ILE A 1 352 ? 3.672 -23.895 -4.117 1.00 37.66 352 ILE A N 1
ATOM 2750 C CA . ILE A 1 352 ? 4.247 -24.846 -3.144 1.00 37.66 352 ILE A CA 1
ATOM 2751 C C . ILE A 1 352 ? 4.135 -24.328 -1.699 1.00 37.66 352 ILE A C 1
ATOM 2753 O O . ILE A 1 352 ? 4.551 -23.202 -1.429 1.00 37.66 352 ILE A O 1
ATOM 2757 N N . PHE A 1 353 ? 3.649 -25.177 -0.779 1.00 31.20 353 PHE A N 1
ATOM 2758 C CA . PHE A 1 353 ? 3.482 -24.890 0.661 1.00 31.20 353 PHE A CA 1
ATOM 2759 C C . PHE A 1 353 ? 3.948 -26.054 1.574 1.00 31.20 353 PHE A C 1
ATOM 2761 O O . PHE A 1 353 ? 3.821 -27.211 1.160 1.00 31.20 353 PHE A O 1
ATOM 2768 N N . PRO A 1 354 ? 4.444 -25.784 2.804 1.00 29.06 354 PRO A N 1
ATOM 2769 C CA . PRO A 1 354 ? 4.934 -26.800 3.750 1.00 29.06 354 PRO A CA 1
ATOM 2770 C C . PRO A 1 354 ? 3.861 -27.426 4.678 1.00 29.06 354 PRO A C 1
ATOM 2772 O O . PRO A 1 354 ? 2.921 -26.760 5.109 1.00 29.06 354 PRO A O 1
ATOM 2775 N N . ASP A 1 355 ? 4.059 -28.702 5.034 1.00 34.31 355 ASP A N 1
ATOM 2776 C CA . ASP A 1 355 ? 3.245 -29.541 5.945 1.00 34.31 355 ASP A CA 1
ATOM 2777 C C . ASP A 1 355 ? 3.576 -29.327 7.454 1.00 34.31 355 ASP A C 1
ATOM 2779 O O . ASP A 1 355 ? 4.746 -29.440 7.840 1.00 34.31 355 ASP A O 1
ATOM 2783 N N . PRO A 1 356 ? 2.599 -29.042 8.345 1.00 30.81 356 PRO A N 1
ATOM 2784 C CA . PRO A 1 356 ? 2.851 -28.707 9.755 1.00 30.81 356 PRO A CA 1
ATOM 2785 C C . PRO A 1 356 ? 3.045 -29.924 10.695 1.00 30.81 356 PRO A C 1
ATOM 2787 O O . PRO A 1 356 ? 2.243 -30.139 11.607 1.00 30.81 356 PRO A O 1
ATOM 2790 N N . ALA A 1 357 ? 4.134 -30.697 10.547 1.00 32.66 357 ALA A N 1
ATOM 2791 C CA . ALA A 1 357 ? 4.389 -31.860 11.421 1.00 32.66 357 ALA A CA 1
ATOM 2792 C C . ALA A 1 357 ? 5.869 -32.239 11.704 1.00 32.66 357 ALA A C 1
ATOM 2794 O O . ALA A 1 357 ? 6.283 -33.357 11.403 1.00 32.66 357 ALA A O 1
ATOM 2795 N N . ASN A 1 358 ? 6.650 -31.373 12.375 1.00 30.91 358 ASN A N 1
ATOM 2796 C CA . ASN A 1 358 ? 7.459 -31.752 13.563 1.00 30.91 358 ASN A CA 1
ATOM 2797 C C . ASN A 1 358 ? 8.197 -30.556 14.200 1.00 30.91 358 ASN A C 1
ATOM 2799 O O . ASN A 1 358 ? 8.775 -29.731 13.502 1.00 30.91 358 ASN A O 1
ATOM 2803 N N . ILE A 1 359 ? 8.227 -30.479 15.539 1.00 31.50 359 ILE A N 1
ATOM 2804 C CA . ILE A 1 359 ? 8.842 -29.361 16.283 1.00 31.50 359 ILE A CA 1
ATOM 2805 C C . ILE A 1 359 ? 9.881 -29.884 17.282 1.00 31.50 359 ILE A C 1
ATOM 2807 O O . ILE A 1 359 ? 9.530 -30.239 18.407 1.00 31.50 359 ILE A O 1
ATOM 2811 N N . ARG A 1 360 ? 11.171 -29.843 16.914 1.00 26.41 360 ARG A N 1
ATOM 2812 C CA . ARG A 1 360 ? 12.302 -29.786 17.865 1.00 26.41 360 ARG A CA 1
ATOM 2813 C C . ARG A 1 360 ? 13.438 -28.910 17.310 1.00 26.41 360 ARG A C 1
ATOM 2815 O O . ARG A 1 360 ? 14.301 -29.396 16.597 1.00 26.41 360 ARG A O 1
ATOM 2822 N N . ARG A 1 361 ? 13.451 -27.634 17.728 1.00 26.36 361 ARG A N 1
ATOM 2823 C CA . ARG A 1 361 ? 14.505 -26.613 17.498 1.00 26.36 361 ARG A CA 1
ATOM 2824 C C . ARG A 1 361 ? 14.709 -26.120 16.048 1.00 26.36 361 ARG A C 1
ATOM 2826 O O . ARG A 1 361 ? 15.780 -26.275 15.480 1.00 26.36 361 ARG A O 1
ATOM 2833 N N . ALA A 1 362 ? 13.738 -25.360 15.544 1.00 20.98 362 ALA A N 1
ATOM 2834 C CA . ALA A 1 362 ? 13.966 -24.278 14.576 1.00 20.98 362 ALA A CA 1
ATOM 2835 C C . ALA A 1 362 ? 13.157 -23.041 15.021 1.00 20.98 362 ALA A C 1
ATOM 2837 O O . ALA A 1 362 ? 12.139 -23.200 15.702 1.00 20.98 362 ALA A O 1
ATOM 2838 N N . ARG A 1 363 ? 13.611 -21.818 14.706 1.00 21.75 363 ARG A N 1
ATOM 2839 C CA . ARG A 1 363 ? 12.864 -20.575 15.003 1.00 21.75 363 ARG A CA 1
ATOM 2840 C C . ARG A 1 363 ? 11.989 -20.157 13.811 1.00 21.75 363 ARG A C 1
ATOM 2842 O O . ARG A 1 363 ? 12.221 -20.560 12.678 1.00 21.75 363 ARG A O 1
ATOM 2849 N N . VAL A 1 364 ? 10.933 -19.410 14.123 1.00 21.52 364 VAL A N 1
ATOM 2850 C CA . VAL A 1 364 ? 9.794 -19.083 13.247 1.00 21.52 364 VAL A CA 1
ATOM 2851 C C . VAL A 1 364 ? 10.159 -18.060 12.169 1.00 21.52 364 VAL A C 1
ATOM 2853 O O . VAL A 1 364 ? 10.826 -17.087 12.501 1.00 21.52 364 VAL A O 1
ATOM 2856 N N . ILE A 1 365 ? 9.604 -18.206 10.953 1.00 21.23 365 ILE A N 1
ATOM 2857 C CA . ILE A 1 365 ? 9.063 -17.087 10.151 1.00 21.23 365 ILE A CA 1
ATOM 2858 C C . ILE A 1 365 ? 8.075 -17.580 9.058 1.00 21.23 365 ILE A C 1
ATOM 2860 O O . ILE A 1 365 ? 8.253 -18.637 8.461 1.00 21.23 365 ILE A O 1
ATOM 2864 N N . PHE A 1 366 ? 7.028 -16.767 8.858 1.00 26.14 366 PHE A N 1
ATOM 2865 C CA . PHE A 1 366 ? 5.903 -16.791 7.898 1.00 26.14 366 PHE A CA 1
ATOM 2866 C C . PHE A 1 366 ? 4.842 -17.921 7.834 1.00 26.14 366 PHE A C 1
ATOM 2868 O O . PHE A 1 366 ? 5.095 -19.082 7.547 1.00 26.14 366 PHE A O 1
ATOM 2875 N N . SER A 1 367 ? 3.593 -17.438 7.955 1.00 26.25 367 SER A N 1
ATOM 2876 C CA . SER A 1 367 ? 2.309 -17.915 7.405 1.00 26.25 367 SER A CA 1
ATOM 2877 C C . SER A 1 367 ? 1.888 -19.378 7.614 1.00 26.25 367 SER A C 1
ATOM 2879 O O . SER A 1 367 ? 1.926 -20.209 6.709 1.00 26.25 367 SER A O 1
ATOM 2881 N N . THR A 1 368 ? 1.335 -19.649 8.798 1.00 29.06 368 THR A N 1
ATOM 2882 C CA . THR A 1 368 ? 0.522 -20.839 9.082 1.00 29.06 368 THR A CA 1
ATOM 2883 C C . THR A 1 368 ? -0.658 -20.965 8.113 1.00 29.06 368 THR A C 1
ATOM 2885 O O . THR A 1 368 ? -1.498 -20.065 8.041 1.00 29.06 368 THR A O 1
ATOM 2888 N N . VAL A 1 369 ? -0.797 -22.121 7.458 1.00 34.00 369 VAL A N 1
ATOM 2889 C CA . VAL A 1 369 ? -2.065 -22.527 6.836 1.00 34.00 369 VAL A CA 1
ATOM 2890 C C . VAL A 1 369 ? -3.045 -22.889 7.955 1.00 34.00 369 VAL A C 1
ATOM 2892 O O . VAL A 1 369 ? -2.994 -23.986 8.507 1.00 34.00 369 VAL A O 1
ATOM 2895 N N . LEU A 1 370 ? -3.918 -21.956 8.335 1.00 33.19 370 LEU A N 1
ATOM 2896 C CA . LEU A 1 370 ? -5.046 -22.266 9.216 1.00 33.19 370 LEU A CA 1
ATOM 2897 C C . LEU A 1 370 ? -6.107 -23.041 8.408 1.00 33.19 370 LEU A C 1
ATOM 2899 O O . LEU A 1 370 ? -6.431 -22.594 7.307 1.00 33.19 370 LEU A O 1
ATOM 2903 N N . PRO A 1 371 ? -6.688 -24.149 8.918 1.00 34.78 371 PRO A N 1
ATOM 2904 C CA . PRO A 1 371 ? -7.773 -24.894 8.255 1.00 34.78 371 PRO A CA 1
ATOM 2905 C C . PRO A 1 371 ? -9.122 -24.138 8.162 1.00 34.78 371 PRO A C 1
ATOM 2907 O O . PRO A 1 371 ? -10.160 -24.594 8.640 1.00 34.78 371 PRO A O 1
ATOM 2910 N N . GLY A 1 372 ? -9.125 -22.960 7.537 1.00 36.09 372 GLY A N 1
ATOM 2911 C CA . GLY A 1 372 ? -10.273 -22.066 7.374 1.00 36.09 372 GLY A CA 1
ATOM 2912 C C . GLY A 1 372 ? -11.220 -22.473 6.244 1.00 36.09 372 GLY A C 1
ATOM 2913 O O . GLY A 1 372 ? -11.383 -21.705 5.304 1.00 36.09 372 GLY A O 1
ATOM 2914 N N . THR A 1 373 ? -11.809 -23.671 6.349 1.00 48.34 373 THR A N 1
ATOM 2915 C CA . THR A 1 373 ? -12.915 -24.258 5.542 1.00 48.34 373 THR A CA 1
ATOM 2916 C C . THR A 1 373 ? -12.773 -24.362 4.012 1.00 48.34 373 THR A C 1
ATOM 2918 O O . THR A 1 373 ? -13.490 -25.165 3.410 1.00 48.34 373 THR A O 1
ATOM 2921 N N . SER A 1 374 ? -11.874 -23.619 3.366 1.00 52.84 374 SER A N 1
ATOM 2922 C CA . SER A 1 374 ? -11.703 -23.597 1.906 1.00 52.84 374 SER A CA 1
ATOM 2923 C C . SER A 1 374 ? -10.675 -24.606 1.377 1.00 52.84 374 SER A C 1
ATOM 2925 O O . SER A 1 374 ? -10.850 -25.100 0.260 1.00 52.84 374 SER A O 1
ATOM 2927 N N . LEU A 1 375 ? -9.667 -24.969 2.180 1.00 57.47 375 LEU A N 1
ATOM 2928 C CA . LEU A 1 375 ? -8.650 -25.964 1.829 1.00 57.47 375 LEU A CA 1
ATOM 2929 C C . LEU A 1 375 ? -9.261 -27.364 1.655 1.00 57.47 375 LEU A C 1
ATOM 2931 O O . LEU A 1 375 ? -9.845 -27.925 2.583 1.00 57.47 375 LEU A O 1
ATOM 2935 N N . LYS A 1 376 ? -9.066 -27.966 0.480 1.00 65.75 376 LYS A N 1
ATOM 2936 C CA . LYS A 1 376 ? -9.483 -29.339 0.157 1.00 65.75 376 LYS A CA 1
ATOM 2937 C C . LYS A 1 376 ? -8.308 -30.114 -0.426 1.00 65.75 376 LYS A C 1
ATOM 2939 O O . LYS A 1 376 ? -7.838 -29.777 -1.508 1.00 65.75 376 LYS A O 1
ATOM 2944 N N . VAL A 1 377 ? -7.840 -31.159 0.252 1.00 68.50 377 VAL A N 1
ATOM 2945 C CA . VAL A 1 377 ? -6.868 -32.104 -0.331 1.00 68.50 377 VAL A CA 1
ATOM 2946 C C . VAL A 1 377 ? -7.566 -32.893 -1.445 1.00 68.50 377 VAL A C 1
ATOM 2948 O O . VAL A 1 377 ? -8.690 -33.352 -1.258 1.00 68.50 377 VAL A O 1
ATOM 2951 N N . VAL A 1 378 ? -6.928 -33.006 -2.614 1.00 70.31 378 VAL A N 1
ATOM 2952 C CA . VAL A 1 378 ? -7.506 -33.613 -3.834 1.00 70.31 378 VAL A CA 1
ATOM 2953 C C . VAL A 1 378 ? -6.639 -34.712 -4.464 1.00 70.31 378 VAL A C 1
ATOM 2955 O O . VAL A 1 378 ? -7.072 -35.336 -5.424 1.00 70.31 378 VAL A O 1
ATOM 2958 N N . GLY A 1 379 ? -5.441 -34.962 -3.933 1.00 63.81 379 GLY A N 1
ATOM 2959 C CA . GLY A 1 379 ? -4.563 -36.073 -4.320 1.00 63.81 379 GLY A CA 1
ATOM 2960 C C . GLY A 1 379 ? -3.399 -36.203 -3.336 1.00 63.81 379 GLY A C 1
ATOM 2961 O O . GLY A 1 379 ? -2.953 -35.194 -2.783 1.00 63.81 379 GLY A O 1
ATOM 2962 N N . MET A 1 380 ? -2.920 -37.419 -3.075 1.00 56.97 380 MET A N 1
ATOM 2963 C CA . MET A 1 380 ? -1.846 -37.700 -2.110 1.00 56.97 380 MET A CA 1
ATOM 2964 C C . MET A 1 380 ? -0.764 -38.555 -2.769 1.00 56.97 380 MET A C 1
ATOM 2966 O O . MET A 1 380 ? -1.019 -39.685 -3.166 1.00 56.97 380 MET A O 1
ATOM 2970 N N . GLY A 1 381 ? 0.456 -38.015 -2.858 1.00 60.97 381 GLY A N 1
ATOM 2971 C CA . GLY A 1 381 ? 1.599 -38.650 -3.525 1.00 60.97 381 GLY A CA 1
ATOM 2972 C C . GLY A 1 381 ? 1.789 -38.238 -4.991 1.00 60.97 381 GLY A C 1
ATOM 2973 O O . GLY A 1 381 ? 2.873 -38.435 -5.535 1.00 60.97 381 GLY A O 1
ATOM 2974 N N . ASP A 1 382 ? 0.778 -37.624 -5.614 1.00 67.44 382 ASP A N 1
ATOM 2975 C CA . ASP A 1 382 ? 0.770 -37.299 -7.050 1.00 67.44 382 ASP A CA 1
ATOM 2976 C C . ASP A 1 382 ? 1.629 -36.080 -7.438 1.00 67.44 382 ASP A C 1
ATOM 2978 O O . ASP A 1 382 ? 1.915 -35.878 -8.621 1.00 67.44 382 ASP A O 1
ATOM 2982 N N . PHE A 1 383 ? 2.027 -35.234 -6.478 1.00 69.62 383 PHE A N 1
ATOM 2983 C CA . PHE A 1 383 ? 2.911 -34.097 -6.752 1.00 69.62 383 PHE A CA 1
ATOM 2984 C C . PHE A 1 383 ? 4.367 -34.567 -6.742 1.00 69.62 383 PHE A C 1
ATOM 2986 O O . PHE A 1 383 ? 4.852 -35.097 -5.739 1.00 69.62 383 PHE A O 1
ATOM 2993 N N . ASN A 1 384 ? 5.086 -34.316 -7.836 1.00 66.81 384 ASN A N 1
ATOM 2994 C CA . ASN A 1 384 ? 6.502 -34.640 -7.983 1.00 66.81 384 ASN A CA 1
ATOM 2995 C C . ASN A 1 384 ? 7.183 -33.601 -8.889 1.00 66.81 384 ASN A C 1
ATOM 2997 O O . ASN A 1 384 ? 6.808 -33.452 -10.052 1.00 66.81 384 ASN A O 1
ATOM 3001 N N . ALA A 1 385 ? 8.178 -32.888 -8.361 1.00 64.50 385 ALA A N 1
ATOM 3002 C CA . ALA A 1 385 ? 8.945 -31.870 -9.076 1.00 64.50 385 ALA A CA 1
ATOM 3003 C C . ALA A 1 385 ? 10.454 -32.098 -8.894 1.00 64.50 385 ALA A C 1
ATOM 3005 O O . ALA A 1 385 ? 10.915 -32.386 -7.790 1.00 64.50 385 ALA A O 1
ATOM 3006 N N . SER A 1 386 ? 11.224 -31.934 -9.972 1.00 56.25 386 SER A N 1
ATOM 3007 C CA . SER A 1 386 ? 12.688 -32.054 -9.964 1.00 56.25 386 SER A CA 1
ATOM 3008 C C . SER A 1 386 ? 13.331 -30.789 -10.515 1.00 56.25 386 SER A C 1
ATOM 3010 O O . SER A 1 386 ? 12.967 -30.318 -11.596 1.00 56.25 386 SER A O 1
ATOM 3012 N N . TYR A 1 387 ? 14.298 -30.268 -9.769 1.00 54.22 387 TYR A N 1
ATOM 3013 C CA . TYR A 1 387 ? 14.981 -29.006 -10.025 1.00 54.22 387 TYR A CA 1
ATOM 3014 C C . TYR A 1 387 ? 16.344 -29.229 -10.697 1.00 54.22 387 TYR A C 1
ATOM 3016 O O . TYR A 1 387 ? 16.904 -30.325 -10.682 1.00 54.22 387 TYR A O 1
ATOM 3024 N N . LEU A 1 388 ? 16.889 -28.167 -11.296 1.00 49.78 388 LEU A N 1
ATOM 3025 C CA . LEU A 1 388 ? 18.173 -28.185 -12.015 1.00 49.78 388 LEU A CA 1
ATOM 3026 C C . LEU A 1 388 ? 19.383 -28.452 -11.104 1.00 49.78 388 LEU A C 1
ATOM 3028 O O . LEU A 1 388 ? 20.389 -28.984 -11.560 1.00 49.78 388 LEU A O 1
ATOM 3032 N N . ASP A 1 389 ? 19.257 -28.142 -9.815 1.00 48.12 389 ASP A N 1
ATOM 3033 C CA . ASP A 1 389 ? 20.216 -28.476 -8.752 1.00 48.12 389 ASP A CA 1
ATOM 3034 C C . ASP A 1 389 ? 20.071 -29.922 -8.228 1.00 48.12 389 ASP A C 1
ATOM 3036 O O . ASP A 1 389 ? 20.637 -30.278 -7.198 1.00 48.12 389 ASP A O 1
ATOM 3040 N N . GLN A 1 390 ? 19.315 -30.760 -8.946 1.00 50.25 390 GLN A N 1
ATOM 3041 C CA . GLN A 1 390 ? 19.025 -32.163 -8.639 1.00 50.25 390 GLN A CA 1
ATOM 3042 C C . GLN A 1 390 ? 18.151 -32.394 -7.391 1.00 50.25 390 GLN A C 1
ATOM 3044 O O . GLN A 1 390 ? 17.862 -33.551 -7.071 1.00 50.25 390 GLN A O 1
ATOM 3049 N N . ARG A 1 391 ? 17.633 -31.346 -6.726 1.00 54.88 391 ARG A N 1
ATOM 3050 C CA . ARG A 1 391 ? 16.598 -31.523 -5.694 1.00 54.88 391 ARG A CA 1
ATOM 3051 C C . ARG A 1 391 ? 15.349 -32.162 -6.306 1.00 54.88 391 ARG A C 1
ATOM 3053 O O . ARG A 1 391 ? 14.861 -31.724 -7.348 1.00 54.88 391 ARG A O 1
ATOM 3060 N N . ASN A 1 392 ? 14.796 -33.169 -5.632 1.00 58.97 392 ASN A N 1
ATOM 3061 C CA . ASN A 1 392 ? 13.486 -33.743 -5.937 1.00 58.97 392 ASN A CA 1
ATOM 3062 C C . ASN A 1 392 ? 12.541 -33.485 -4.758 1.00 58.97 392 ASN A C 1
ATOM 3064 O O . ASN A 1 392 ? 12.905 -33.709 -3.606 1.00 58.97 392 ASN A O 1
ATOM 3068 N N . VAL A 1 393 ? 11.335 -33.004 -5.049 1.00 62.75 393 VAL A N 1
ATOM 3069 C CA . VAL A 1 393 ? 10.326 -32.614 -4.059 1.00 62.75 393 VAL A CA 1
ATOM 3070 C C . VAL A 1 393 ? 9.023 -33.331 -4.383 1.00 62.75 393 VAL A C 1
ATOM 3072 O O . VAL A 1 393 ? 8.552 -33.293 -5.521 1.00 62.75 393 VAL A O 1
ATOM 3075 N N . ARG A 1 394 ? 8.433 -33.984 -3.377 1.00 65.88 394 ARG A N 1
ATOM 3076 C CA . ARG A 1 394 ? 7.206 -34.782 -3.509 1.00 65.88 394 ARG A CA 1
ATOM 3077 C C . ARG A 1 394 ? 6.148 -34.351 -2.502 1.00 65.88 394 ARG A C 1
ATOM 3079 O O . ARG A 1 394 ? 6.474 -33.782 -1.459 1.00 65.88 394 ARG A O 1
ATOM 3086 N N . GLY A 1 395 ? 4.886 -34.627 -2.813 1.00 70.88 395 GLY A N 1
ATOM 3087 C CA . GLY A 1 395 ? 3.768 -34.184 -1.991 1.00 70.88 395 GLY A CA 1
ATOM 3088 C C . GLY A 1 395 ? 2.399 -34.624 -2.500 1.00 70.88 395 GLY A C 1
ATOM 3089 O O . GLY A 1 395 ? 2.277 -35.529 -3.325 1.00 70.88 395 GLY A O 1
ATOM 3090 N N . GLY A 1 396 ? 1.359 -33.960 -2.007 1.00 72.19 396 GLY A N 1
ATOM 3091 C CA . GLY A 1 396 ? -0.006 -34.062 -2.524 1.00 72.19 396 GLY A CA 1
ATOM 3092 C C . GLY A 1 396 ? -0.428 -32.817 -3.305 1.00 72.19 396 GLY A C 1
ATOM 3093 O O . GLY A 1 396 ? 0.318 -31.841 -3.415 1.00 72.19 396 GLY A O 1
ATOM 3094 N N . PHE A 1 397 ? -1.666 -32.837 -3.794 1.00 74.00 397 PHE A N 1
ATOM 3095 C CA . PHE A 1 397 ? -2.355 -31.652 -4.298 1.00 74.00 397 PHE A CA 1
ATOM 3096 C C . PHE A 1 397 ? -3.475 -31.236 -3.350 1.00 74.00 397 PHE A C 1
ATOM 3098 O O . PHE A 1 397 ? -4.247 -32.067 -2.867 1.00 74.00 397 PHE A O 1
ATOM 3105 N N . ALA A 1 398 ? -3.619 -29.929 -3.162 1.00 75.44 398 ALA A N 1
ATOM 3106 C CA . ALA A 1 398 ? -4.780 -29.318 -2.528 1.00 75.44 398 ALA A CA 1
ATOM 3107 C C . ALA A 1 398 ? -5.447 -28.310 -3.475 1.00 75.44 398 ALA A C 1
ATOM 3109 O O . ALA A 1 398 ? -4.860 -27.902 -4.477 1.00 75.44 398 ALA A O 1
ATOM 3110 N N . LYS A 1 399 ? -6.675 -27.908 -3.159 1.00 74.94 399 LYS A N 1
ATOM 3111 C CA . LYS A 1 399 ? -7.359 -26.742 -3.720 1.00 74.94 399 LYS A CA 1
ATOM 3112 C C . LYS A 1 399 ? -7.678 -25.765 -2.598 1.00 74.94 399 LYS A C 1
ATOM 3114 O O . LYS A 1 399 ? -8.138 -26.200 -1.547 1.00 74.94 399 LYS A O 1
ATOM 3119 N N . ASP A 1 400 ? -7.468 -24.476 -2.832 1.00 74.19 400 ASP A N 1
ATOM 3120 C CA . ASP A 1 400 ? -7.865 -23.408 -1.904 1.00 74.19 400 ASP A CA 1
ATOM 3121 C C . ASP A 1 400 ? -8.191 -22.111 -2.674 1.00 74.19 400 ASP A C 1
ATOM 3123 O O . ASP A 1 400 ? -8.223 -22.102 -3.908 1.00 74.19 400 ASP A O 1
ATOM 3127 N N . THR A 1 401 ? -8.459 -21.016 -1.965 1.00 73.25 401 THR A N 1
ATOM 3128 C CA . THR A 1 401 ? -8.574 -19.668 -2.532 1.00 73.25 401 THR A CA 1
ATOM 3129 C C . THR A 1 401 ? -7.241 -18.938 -2.405 1.00 73.25 401 THR A C 1
ATOM 3131 O O . THR A 1 401 ? -6.765 -18.693 -1.300 1.00 73.25 401 THR A O 1
ATOM 3134 N N . VAL A 1 402 ? -6.651 -18.559 -3.536 1.00 73.06 402 VAL A N 1
ATOM 3135 C CA . VAL A 1 402 ? -5.459 -17.702 -3.601 1.00 73.06 402 VAL A CA 1
ATOM 3136 C C . VAL A 1 402 ? -5.923 -16.261 -3.779 1.00 73.06 402 VAL A C 1
ATOM 3138 O O . VAL A 1 402 ? -6.710 -15.989 -4.677 1.00 73.06 402 VAL A O 1
ATOM 3141 N N . THR A 1 403 ? -5.435 -15.329 -2.962 1.00 63.47 403 THR A N 1
ATOM 3142 C CA . THR A 1 403 ? -5.727 -13.894 -3.130 1.00 63.47 403 THR A CA 1
ATOM 3143 C C . THR A 1 403 ? -4.462 -13.145 -3.542 1.00 63.47 403 THR A C 1
ATOM 3145 O O . THR A 1 403 ? -3.412 -13.337 -2.933 1.00 63.47 403 THR A O 1
ATOM 3148 N N . ILE A 1 404 ? -4.564 -12.304 -4.575 1.00 67.31 404 ILE A N 1
ATOM 3149 C CA . ILE A 1 404 ? -3.489 -11.452 -5.104 1.00 67.31 404 ILE A CA 1
ATOM 3150 C C . ILE A 1 404 ? -4.047 -10.033 -5.221 1.00 67.31 404 ILE A C 1
ATOM 3152 O O . ILE A 1 404 ? -5.042 -9.833 -5.914 1.00 67.31 404 ILE A O 1
ATOM 3156 N N . ASN A 1 405 ? -3.426 -9.050 -4.558 1.00 58.69 405 ASN A N 1
ATOM 3157 C CA . ASN A 1 405 ? -3.835 -7.637 -4.615 1.00 58.69 405 ASN A CA 1
ATOM 3158 C C . ASN A 1 405 ? -5.358 -7.431 -4.397 1.00 58.69 405 ASN A C 1
ATOM 3160 O O . ASN A 1 405 ? -6.049 -6.827 -5.215 1.00 58.69 405 ASN A O 1
ATOM 3164 N N . GLY A 1 406 ? -5.910 -8.066 -3.355 1.00 56.91 406 GLY A N 1
ATOM 3165 C CA . GLY A 1 406 ? -7.346 -8.057 -3.037 1.00 56.91 406 GLY A CA 1
ATOM 3166 C C . GLY A 1 406 ? -8.253 -8.910 -3.946 1.00 56.91 406 GLY A C 1
ATOM 3167 O O . GLY A 1 406 ? -9.388 -9.191 -3.566 1.00 56.91 406 GLY A O 1
ATOM 3168 N N . ARG A 1 407 ? -7.784 -9.376 -5.112 1.00 63.78 407 ARG A N 1
ATOM 3169 C CA . ARG A 1 407 ? -8.548 -10.243 -6.029 1.00 63.78 407 ARG A CA 1
ATOM 3170 C C . ARG A 1 407 ? -8.386 -11.718 -5.660 1.00 63.78 407 ARG A C 1
ATOM 3172 O O . ARG A 1 407 ? -7.268 -12.228 -5.592 1.00 63.78 407 ARG A O 1
ATOM 3179 N N . SER A 1 408 ? -9.499 -12.415 -5.436 1.00 73.56 408 SER A N 1
ATOM 3180 C CA . SER A 1 408 ? -9.511 -13.844 -5.095 1.00 73.56 408 SER A CA 1
ATOM 3181 C C . SER A 1 408 ? -9.672 -14.748 -6.320 1.00 73.56 408 SER A C 1
ATOM 3183 O O . SER A 1 408 ? -10.499 -14.489 -7.191 1.00 73.56 408 SER A O 1
ATOM 3185 N N . ILE A 1 409 ? -8.921 -15.847 -6.316 1.00 78.56 409 ILE A N 1
ATOM 3186 C CA . ILE A 1 409 ? -8.898 -16.932 -7.297 1.00 78.56 409 ILE A CA 1
ATOM 3187 C C . ILE A 1 409 ? -9.295 -18.214 -6.555 1.00 78.56 409 ILE A C 1
ATOM 3189 O O . ILE A 1 409 ? -8.545 -18.704 -5.706 1.00 78.56 409 ILE A O 1
ATOM 3193 N N . ARG A 1 410 ? -10.491 -18.743 -6.806 1.00 80.88 410 ARG A N 1
ATOM 3194 C CA . ARG A 1 410 ? -11.108 -19.816 -6.016 1.00 80.88 410 ARG A CA 1
ATOM 3195 C C . ARG A 1 410 ? -10.758 -21.191 -6.575 1.00 80.88 410 ARG A C 1
ATOM 3197 O O . ARG A 1 410 ? -10.648 -21.392 -7.778 1.00 80.88 410 ARG A O 1
ATOM 3204 N N . ASN A 1 411 ? -10.668 -22.182 -5.688 1.00 79.06 411 ASN A N 1
ATOM 3205 C 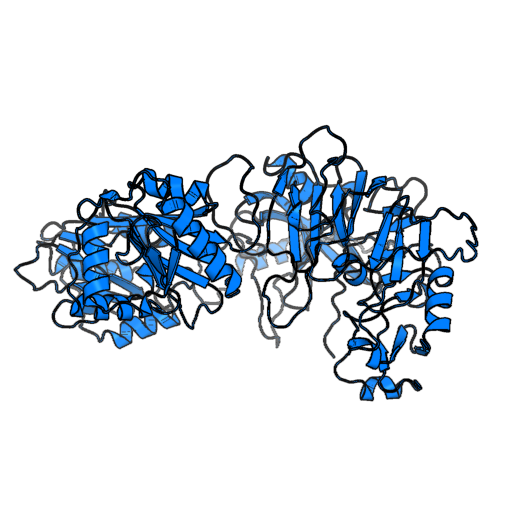CA . ASN A 1 411 ? -10.394 -23.586 -6.027 1.00 79.06 411 ASN A CA 1
ATOM 3206 C C . ASN A 1 411 ? -9.073 -23.824 -6.799 1.00 79.06 411 ASN A C 1
ATOM 3208 O O . ASN A 1 411 ? -8.922 -24.874 -7.434 1.00 79.06 411 ASN A O 1
ATOM 3212 N N . GLN A 1 412 ? -8.116 -22.889 -6.734 1.00 81.44 412 GLN A N 1
ATOM 3213 C CA . GLN A 1 412 ? -6.802 -23.007 -7.369 1.00 81.44 412 GLN A CA 1
ATOM 3214 C C . GLN A 1 412 ? -6.107 -24.278 -6.870 1.00 81.44 412 GLN A C 1
ATOM 3216 O O . GLN A 1 412 ? -6.000 -24.482 -5.665 1.00 81.44 412 GLN A O 1
ATOM 3221 N N . LYS A 1 413 ? -5.624 -25.129 -7.787 1.00 81.12 413 LYS A N 1
ATOM 3222 C CA . LYS A 1 413 ? -4.876 -26.357 -7.461 1.00 81.12 413 LYS A CA 1
ATOM 3223 C C . LYS A 1 413 ? -3.422 -26.002 -7.105 1.00 81.12 413 LYS A C 1
ATOM 3225 O O . LYS A 1 413 ? -2.777 -25.248 -7.838 1.00 81.12 413 LYS A O 1
ATOM 3230 N N . LEU A 1 414 ? -2.940 -26.522 -5.975 1.00 78.19 414 LEU A N 1
ATOM 3231 C CA . LEU A 1 414 ? -1.690 -26.180 -5.277 1.00 78.19 414 LEU A CA 1
ATOM 3232 C C . LEU A 1 414 ? -0.893 -27.451 -4.951 1.00 78.19 414 LEU A C 1
ATOM 3234 O O . LEU A 1 414 ? -1.496 -28.478 -4.639 1.00 78.19 414 LEU A O 1
ATOM 3238 N N . GLY A 1 415 ? 0.440 -27.380 -4.962 1.00 70.38 415 GLY A N 1
ATOM 3239 C CA . GLY A 1 415 ? 1.311 -28.433 -4.437 1.00 70.38 415 GLY A CA 1
ATOM 3240 C C . GLY A 1 415 ? 1.517 -28.295 -2.927 1.00 70.38 415 GLY A C 1
ATOM 3241 O O . GLY A 1 415 ? 1.905 -27.231 -2.443 1.00 70.38 415 GLY A O 1
ATOM 3242 N N . LEU A 1 416 ? 1.281 -29.375 -2.183 1.00 71.38 416 LEU A N 1
ATOM 3243 C CA . LEU A 1 416 ? 1.456 -29.447 -0.729 1.00 71.38 416 LEU A CA 1
ATOM 3244 C C . LEU A 1 416 ? 2.580 -30.436 -0.406 1.00 71.38 416 LEU A C 1
ATOM 3246 O O . LEU A 1 416 ? 2.447 -31.623 -0.705 1.00 71.38 416 LEU A O 1
ATOM 3250 N N . ILE A 1 417 ? 3.679 -29.960 0.185 1.00 63.19 417 ILE A N 1
ATOM 3251 C CA . ILE A 1 417 ? 4.926 -30.727 0.333 1.00 63.19 417 ILE A CA 1
ATOM 3252 C C . ILE A 1 417 ? 5.347 -30.878 1.799 1.00 63.19 417 ILE A C 1
ATOM 3254 O O . ILE A 1 417 ? 5.118 -29.999 2.629 1.00 63.19 417 ILE A O 1
ATOM 3258 N N . ARG A 1 418 ? 6.058 -31.964 2.113 1.00 57.44 418 ARG A N 1
ATOM 3259 C CA . ARG A 1 418 ? 6.793 -32.091 3.380 1.00 57.44 418 ARG A CA 1
ATOM 3260 C C . ARG A 1 418 ? 8.156 -31.413 3.234 1.00 57.44 418 ARG A C 1
ATOM 3262 O O . ARG A 1 418 ? 9.017 -31.919 2.522 1.00 57.44 418 ARG A O 1
ATOM 3269 N N . SER A 1 419 ? 8.337 -30.266 3.891 1.00 49.91 419 SER A N 1
ATOM 3270 C CA . SER A 1 419 ? 9.589 -29.495 3.908 1.00 49.91 419 SER A CA 1
ATOM 3271 C C . SER A 1 419 ? 10.094 -29.312 5.338 1.00 49.91 419 SER A C 1
ATOM 3273 O O . SER A 1 419 ? 9.303 -29.099 6.252 1.00 49.91 419 SER A O 1
ATOM 3275 N N . GLN A 1 420 ? 11.416 -29.366 5.517 1.00 36.25 420 GLN A N 1
ATOM 3276 C CA . GLN A 1 420 ? 12.108 -29.033 6.771 1.00 36.25 420 GLN A CA 1
ATOM 3277 C C . GLN A 1 420 ? 12.580 -27.563 6.803 1.00 36.25 420 GLN A C 1
ATOM 3279 O O . GLN A 1 420 ? 13.009 -27.080 7.847 1.00 36.25 420 GLN A O 1
ATOM 3284 N N . THR A 1 421 ? 12.518 -26.847 5.674 1.00 38.72 421 THR A N 1
ATOM 3285 C CA . THR A 1 421 ? 13.010 -25.467 5.531 1.00 38.72 421 THR A CA 1
ATOM 3286 C C . THR A 1 421 ? 11.866 -24.463 5.747 1.00 38.72 421 THR A C 1
ATOM 3288 O O . THR A 1 421 ? 10.898 -24.503 4.980 1.00 38.72 421 THR A O 1
ATOM 3291 N N . PRO A 1 422 ? 11.936 -23.569 6.756 1.00 35.75 422 PRO A N 1
ATOM 3292 C CA . PRO A 1 422 ? 10.921 -22.536 6.979 1.00 35.75 422 PRO A CA 1
ATOM 3293 C C . PRO A 1 422 ? 10.921 -21.433 5.908 1.00 35.75 422 PRO A C 1
ATOM 3295 O O . PRO A 1 422 ? 11.928 -21.184 5.254 1.00 35.75 422 PRO A O 1
ATOM 3298 N N . GLY A 1 423 ? 9.812 -20.693 5.810 1.00 41.41 423 GLY A N 1
ATOM 3299 C CA . GLY A 1 423 ? 9.826 -19.312 5.312 1.00 41.41 423 GLY A CA 1
ATOM 3300 C C . GLY A 1 423 ? 9.718 -19.061 3.802 1.00 41.41 423 GLY A C 1
ATOM 3301 O O . GLY A 1 423 ? 9.670 -17.893 3.424 1.00 41.41 423 GLY A O 1
ATOM 3302 N N . THR A 1 424 ? 9.637 -20.070 2.924 1.00 48.34 424 THR A N 1
ATOM 3303 C CA . THR A 1 424 ? 9.488 -19.826 1.469 1.00 48.34 424 THR A CA 1
ATOM 3304 C C . THR A 1 424 ? 8.446 -20.727 0.805 1.00 48.34 424 THR A C 1
ATOM 3306 O O . THR A 1 424 ? 8.580 -21.949 0.790 1.00 48.34 424 THR A O 1
ATOM 3309 N N . GLY A 1 425 ? 7.427 -20.110 0.201 1.00 53.69 425 GLY A N 1
ATOM 3310 C CA . GLY A 1 425 ? 6.549 -20.740 -0.788 1.00 53.69 425 GLY A CA 1
ATOM 3311 C C . GLY A 1 425 ? 6.900 -20.251 -2.194 1.00 53.69 425 GLY A C 1
ATOM 3312 O O . GLY A 1 425 ? 7.355 -19.119 -2.357 1.00 53.69 425 GLY A O 1
ATOM 3313 N N . LEU A 1 426 ? 6.697 -21.087 -3.213 1.00 61.00 426 LEU A N 1
ATOM 3314 C CA . LEU A 1 426 ? 6.915 -20.704 -4.614 1.00 61.00 426 LEU A CA 1
ATOM 3315 C C . LEU A 1 426 ? 5.594 -20.353 -5.305 1.00 61.00 426 LEU A C 1
ATOM 3317 O O . LEU A 1 426 ? 4.560 -20.953 -5.012 1.00 61.00 426 LEU A O 1
ATOM 3321 N N . LEU A 1 427 ? 5.651 -19.412 -6.252 1.00 71.81 427 LEU A N 1
ATOM 3322 C CA . LEU A 1 427 ? 4.549 -19.030 -7.135 1.00 71.81 427 LEU A CA 1
ATOM 3323 C C . LEU A 1 427 ? 4.906 -19.376 -8.584 1.00 71.81 427 LEU A C 1
ATOM 3325 O O . LEU A 1 427 ? 5.669 -18.669 -9.236 1.00 71.81 427 LEU A O 1
ATOM 3329 N N . GLY A 1 428 ? 4.356 -20.480 -9.085 1.00 67.81 428 GLY A N 1
ATOM 3330 C CA . GLY A 1 428 ? 4.516 -20.872 -10.480 1.00 67.81 428 GLY A CA 1
ATOM 3331 C C . GLY A 1 428 ? 3.691 -20.001 -11.430 1.00 67.81 428 GLY A C 1
ATOM 3332 O O . GLY A 1 428 ? 2.488 -19.831 -11.234 1.00 67.81 428 GLY A O 1
ATOM 3333 N N . LEU A 1 429 ? 4.350 -19.475 -12.467 1.00 79.38 429 LEU A N 1
ATOM 3334 C CA . LEU A 1 429 ? 3.779 -18.560 -13.470 1.00 79.38 429 LEU A CA 1
ATOM 3335 C C . LEU A 1 429 ? 3.923 -19.070 -14.916 1.00 79.38 429 LEU A C 1
ATOM 3337 O O . LEU A 1 429 ? 3.709 -18.316 -15.859 1.00 79.38 429 LEU A O 1
ATOM 3341 N N . GLY A 1 430 ? 4.335 -20.330 -15.101 1.00 73.75 430 GLY A N 1
ATOM 3342 C CA . GLY A 1 430 ? 4.485 -20.957 -16.419 1.00 73.75 430 GLY A CA 1
ATOM 3343 C C . GLY A 1 430 ? 3.149 -21.241 -17.127 1.00 73.75 430 GLY A C 1
ATOM 3344 O O . GLY A 1 430 ? 2.097 -20.756 -16.728 1.00 73.75 430 GLY A O 1
ATOM 3345 N N . LEU A 1 431 ? 3.194 -22.067 -18.173 1.00 78.44 431 LEU A N 1
ATOM 3346 C CA . LEU A 1 431 ? 2.017 -22.457 -18.959 1.00 78.44 431 LEU A CA 1
ATOM 3347 C C . LEU A 1 431 ? 1.269 -23.653 -18.343 1.00 78.44 431 LEU A C 1
ATOM 3349 O O . LEU A 1 431 ? 1.911 -24.561 -17.816 1.00 78.44 431 LEU A O 1
ATOM 3353 N N . SER A 1 432 ? -0.060 -23.722 -18.501 1.00 82.50 432 SER A N 1
ATOM 3354 C CA . SER A 1 432 ? -0.884 -24.883 -18.097 1.00 82.50 432 SER A CA 1
ATOM 3355 C C . SER A 1 432 ? -0.381 -26.218 -18.663 1.00 82.50 432 SER A C 1
ATOM 3357 O O . SER A 1 432 ? -0.409 -27.240 -17.980 1.00 82.50 432 SER A O 1
ATOM 3359 N N . GLU A 1 433 ? 0.153 -26.228 -19.885 1.00 81.44 433 GLU A N 1
ATOM 3360 C CA . GLU A 1 433 ? 0.752 -27.418 -20.498 1.00 81.44 433 GLU A CA 1
ATOM 3361 C C . GLU A 1 433 ? 2.025 -27.884 -19.761 1.00 81.44 433 GLU A C 1
ATOM 3363 O O . GLU A 1 433 ? 2.357 -29.072 -19.769 1.00 81.44 433 GLU A O 1
ATOM 3368 N N . GLY A 1 434 ? 2.711 -26.978 -19.062 1.00 72.12 434 GLY A N 1
ATOM 3369 C CA . GLY A 1 434 ? 3.939 -27.230 -18.308 1.00 72.12 434 GLY A CA 1
ATOM 3370 C C . GLY A 1 434 ? 3.756 -27.847 -16.919 1.00 72.12 434 GLY A C 1
ATOM 3371 O O . GLY A 1 434 ? 4.725 -28.401 -16.399 1.00 72.12 434 GLY A O 1
ATOM 3372 N N . VAL A 1 435 ? 2.546 -27.814 -16.328 1.00 74.19 435 VAL A N 1
ATOM 3373 C CA . VAL A 1 435 ? 2.358 -28.176 -14.905 1.00 74.19 435 VAL A CA 1
ATOM 3374 C C . VAL A 1 435 ? 2.919 -29.558 -14.568 1.00 74.19 435 VAL A C 1
ATOM 3376 O O . VAL A 1 435 ? 2.720 -30.533 -15.306 1.00 74.19 435 VAL A O 1
ATOM 3379 N N . ALA A 1 436 ? 3.610 -29.639 -13.428 1.00 66.88 436 ALA A N 1
ATOM 3380 C CA . ALA A 1 436 ? 4.212 -30.868 -12.915 1.00 66.88 436 ALA A CA 1
ATOM 3381 C C . ALA A 1 436 ? 3.139 -31.736 -12.235 1.00 66.88 436 ALA A C 1
ATOM 3383 O O . ALA A 1 436 ? 3.048 -31.802 -11.010 1.00 66.88 436 ALA A O 1
ATOM 3384 N N . ALA A 1 437 ? 2.267 -32.317 -13.058 1.00 69.50 437 ALA A N 1
ATOM 3385 C CA . ALA A 1 437 ? 1.165 -33.199 -12.690 1.00 69.50 437 ALA A CA 1
ATOM 3386 C C . ALA A 1 437 ? 0.816 -34.116 -13.875 1.00 69.50 437 ALA A C 1
ATOM 3388 O O . ALA A 1 437 ? 1.010 -33.730 -15.031 1.00 69.50 437 ALA A O 1
ATOM 3389 N N . ALA A 1 438 ? 0.274 -35.306 -13.593 1.00 71.88 438 ALA A N 1
ATOM 3390 C CA . ALA A 1 438 ? -0.244 -36.208 -14.627 1.00 71.88 438 ALA A CA 1
ATOM 3391 C C . ALA A 1 438 ? -1.508 -35.634 -15.299 1.00 71.88 438 ALA A C 1
ATOM 3393 O O . ALA A 1 438 ? -1.605 -35.594 -16.522 1.00 71.88 438 ALA A O 1
ATOM 3394 N N . GLU A 1 439 ? -2.442 -35.121 -14.494 1.00 79.62 439 GLU A N 1
ATOM 3395 C CA . GLU A 1 439 ? -3.594 -34.335 -14.947 1.00 79.62 439 GLU A CA 1
ATOM 3396 C C . GLU A 1 439 ? -3.197 -32.852 -15.065 1.00 79.62 439 GLU A C 1
ATOM 3398 O O . GLU A 1 439 ? -2.807 -32.229 -14.070 1.00 79.62 439 GLU A O 1
ATOM 3403 N N . LYS A 1 440 ? -3.317 -32.278 -16.269 1.00 82.56 440 LYS A N 1
ATOM 3404 C CA . LYS A 1 440 ? -3.080 -30.847 -16.523 1.00 82.56 440 LYS A CA 1
ATOM 3405 C C . LYS A 1 440 ? -4.212 -29.991 -15.950 1.00 82.56 440 LYS A C 1
ATOM 3407 O O . LYS A 1 440 ? -5.360 -30.419 -15.907 1.00 82.56 440 LYS A O 1
ATOM 3412 N N . TYR A 1 441 ? -3.883 -28.790 -15.478 1.00 80.81 441 TYR A N 1
ATOM 3413 C CA . TYR A 1 441 ? -4.821 -27.923 -14.767 1.00 80.81 441 TYR A CA 1
ATOM 3414 C C . TYR A 1 441 ? -4.463 -26.443 -14.932 1.00 80.81 441 TYR A C 1
ATOM 3416 O O . TYR A 1 441 ? -3.291 -26.108 -15.085 1.00 80.81 441 TYR A O 1
ATOM 3424 N N . HIS A 1 442 ? -5.473 -25.572 -14.838 1.00 87.19 442 HIS A N 1
ATOM 3425 C CA . HIS A 1 442 ? -5.319 -24.121 -14.967 1.00 87.19 442 HIS A CA 1
ATOM 3426 C C . HIS A 1 442 ? -4.346 -23.532 -13.934 1.00 87.19 442 HIS A C 1
ATOM 3428 O O . HIS A 1 442 ? -4.486 -23.743 -12.719 1.00 87.19 442 HIS A O 1
ATOM 3434 N N . THR A 1 443 ? -3.387 -22.742 -14.415 1.00 84.56 443 THR A N 1
ATOM 3435 C CA . THR A 1 443 ? -2.466 -21.981 -13.566 1.00 84.56 443 THR A CA 1
ATOM 3436 C C . THR A 1 443 ? -3.165 -20.789 -12.910 1.00 84.56 443 THR A C 1
ATOM 3438 O O . THR A 1 443 ? -4.315 -20.463 -13.202 1.00 84.56 443 THR A O 1
ATOM 3441 N N . VAL A 1 444 ? -2.431 -20.089 -12.046 1.00 83.19 444 VAL A N 1
ATOM 3442 C CA . VAL A 1 444 ? -2.854 -18.817 -11.445 1.00 83.19 444 VAL A CA 1
ATOM 3443 C C . VAL A 1 444 ? -3.229 -17.787 -12.518 1.00 83.19 444 VAL A C 1
ATOM 3445 O O . VAL A 1 444 ? -4.213 -17.073 -12.361 1.00 83.19 444 VAL A O 1
ATOM 3448 N N . VAL A 1 445 ? -2.484 -17.739 -13.628 1.00 86.38 445 VAL A N 1
ATOM 3449 C CA . VAL A 1 445 ? -2.711 -16.788 -14.728 1.00 86.38 445 VAL A CA 1
ATOM 3450 C C . VAL A 1 445 ? -3.974 -17.153 -15.518 1.00 86.38 445 VAL A C 1
ATOM 3452 O O . VAL A 1 445 ? -4.760 -16.274 -15.862 1.00 86.38 445 VAL A O 1
ATOM 3455 N N . ASP A 1 446 ? -4.221 -18.446 -15.736 1.00 89.50 446 ASP A N 1
ATOM 3456 C CA . ASP A 1 446 ? -5.419 -18.936 -16.434 1.00 89.50 446 ASP A CA 1
ATOM 3457 C C . ASP A 1 446 ? -6.689 -18.764 -15.574 1.00 89.50 446 ASP A C 1
ATOM 3459 O O . ASP A 1 446 ? -7.762 -18.412 -16.072 1.00 89.50 446 ASP A O 1
ATOM 3463 N N . ASN A 1 447 ? -6.577 -18.950 -14.255 1.00 89.81 447 ASN A N 1
ATOM 3464 C CA . ASN A 1 447 ? -7.696 -18.741 -13.337 1.00 89.81 447 ASN A CA 1
ATOM 3465 C C . ASN A 1 447 ? -7.974 -17.251 -13.059 1.00 89.81 447 ASN A C 1
ATOM 3467 O O . ASN A 1 447 ? -9.124 -16.906 -12.807 1.00 89.81 447 ASN A O 1
ATOM 3471 N N . LEU A 1 448 ? -6.989 -16.350 -13.194 1.00 85.69 448 LEU A N 1
ATOM 3472 C CA . LEU A 1 448 ? -7.242 -14.899 -13.218 1.00 85.69 448 LEU A CA 1
ATOM 3473 C C . LEU A 1 448 ? -8.126 -14.484 -14.409 1.00 85.69 448 LEU A C 1
ATOM 3475 O O . LEU A 1 448 ? -8.958 -13.594 -14.246 1.00 85.69 448 LEU A O 1
ATOM 3479 N N . VAL A 1 449 ? -7.997 -15.140 -15.572 1.00 88.81 449 VAL A N 1
ATOM 3480 C CA . VAL A 1 449 ? -8.939 -14.965 -16.699 1.00 88.81 449 VAL A CA 1
ATOM 3481 C C . VAL A 1 449 ? -10.294 -15.590 -16.371 1.00 88.81 449 VAL A C 1
ATOM 3483 O O . VAL A 1 449 ? -11.330 -14.963 -16.570 1.00 88.81 449 VAL A O 1
ATOM 3486 N N . THR A 1 450 ? -10.294 -16.813 -15.832 1.00 91.19 450 THR A N 1
ATOM 3487 C CA . THR A 1 450 ? -11.522 -17.573 -15.521 1.00 91.19 450 THR A CA 1
ATOM 3488 C C . THR A 1 450 ? -12.421 -16.852 -14.503 1.00 91.19 450 THR A C 1
ATOM 3490 O O . THR A 1 450 ? -13.642 -16.909 -14.613 1.00 91.19 450 THR A O 1
ATOM 3493 N N . GLU A 1 451 ? -11.831 -16.144 -13.537 1.00 84.12 451 GLU A N 1
ATOM 3494 C CA . GLU A 1 451 ? -12.529 -15.329 -12.526 1.00 84.12 451 GLU A CA 1
ATOM 3495 C C . GLU A 1 451 ? -12.791 -13.876 -12.992 1.00 84.12 451 GLU A C 1
ATOM 3497 O O . GLU A 1 451 ? -13.299 -13.060 -12.225 1.00 84.12 451 GLU A O 1
ATOM 3502 N N . GLY A 1 452 ? -12.450 -13.530 -14.241 1.00 83.62 452 GLY A N 1
ATOM 3503 C CA . GLY A 1 452 ? -12.733 -12.223 -14.849 1.00 83.62 452 GLY A CA 1
ATOM 3504 C C . GLY A 1 452 ? -11.834 -11.065 -14.398 1.00 83.62 452 GLY A C 1
ATOM 3505 O O . GLY A 1 452 ? -12.161 -9.908 -14.662 1.00 83.62 452 GLY A O 1
ATOM 3506 N N . HIS A 1 453 ? -10.707 -11.338 -13.732 1.00 81.62 453 HIS A N 1
ATOM 3507 C CA . HIS A 1 453 ? -9.794 -10.297 -13.233 1.00 81.62 453 HIS A CA 1
ATOM 3508 C C . HIS A 1 453 ? -8.886 -9.711 -14.323 1.00 81.62 453 HIS A C 1
ATOM 3510 O O . HIS A 1 453 ? -8.420 -8.583 -14.166 1.00 81.62 453 HIS A O 1
ATOM 3516 N N . ILE A 1 454 ? -8.623 -10.460 -15.404 1.00 83.75 454 ILE A N 1
ATOM 3517 C CA . ILE A 1 454 ? -7.824 -10.033 -16.569 1.00 83.75 454 ILE A CA 1
ATOM 3518 C C . ILE A 1 454 ? -8.420 -10.579 -17.882 1.00 83.75 454 ILE A C 1
ATOM 3520 O O . ILE A 1 454 ? -8.909 -11.703 -17.919 1.00 83.75 454 ILE A O 1
ATOM 3524 N N . GLU A 1 455 ? -8.342 -9.819 -18.981 1.00 84.75 455 GLU A N 1
ATOM 3525 C CA . GLU A 1 455 ? -8.891 -10.232 -20.294 1.00 84.75 455 GLU A CA 1
ATOM 3526 C C . GLU A 1 455 ? -8.052 -11.290 -21.044 1.00 84.75 455 GLU A C 1
ATOM 3528 O O . GLU A 1 455 ? -8.545 -11.929 -21.976 1.00 84.75 455 GLU A O 1
ATOM 3533 N N . ARG A 1 456 ? -6.776 -11.465 -20.681 1.00 86.81 456 ARG A N 1
ATOM 3534 C CA . ARG A 1 456 ? -5.819 -12.348 -21.368 1.00 86.81 456 ARG A CA 1
ATOM 3535 C C . ARG A 1 456 ? -4.948 -13.078 -20.357 1.00 86.81 456 ARG A C 1
ATOM 3537 O O . ARG A 1 456 ? -4.498 -12.465 -19.390 1.00 86.81 456 ARG A O 1
ATOM 3544 N N . ALA A 1 457 ? -4.636 -14.348 -20.621 1.00 90.56 457 ALA A N 1
ATOM 3545 C CA . ALA A 1 457 ? -3.684 -15.119 -19.825 1.00 90.56 457 ALA A CA 1
ATOM 3546 C C . ALA A 1 457 ? -2.259 -14.642 -20.149 1.00 90.56 457 ALA A C 1
ATOM 3548 O O . ALA A 1 457 ? -1.547 -15.204 -20.982 1.00 90.56 457 ALA A O 1
ATOM 3549 N N . ALA A 1 458 ? -1.879 -13.523 -19.542 1.00 90.62 458 ALA A N 1
ATOM 3550 C CA . ALA A 1 458 ? -0.605 -12.864 -19.753 1.00 90.62 458 ALA A CA 1
ATOM 3551 C C . ALA A 1 458 ? -0.191 -12.077 -18.506 1.00 90.62 458 ALA A C 1
ATOM 3553 O O . ALA A 1 458 ? -1.031 -11.655 -17.708 1.00 90.62 458 ALA A O 1
ATOM 3554 N N . PHE A 1 459 ? 1.107 -11.847 -18.353 1.00 89.50 459 PHE A N 1
ATOM 3555 C CA . PHE A 1 459 ? 1.658 -10.944 -17.345 1.00 89.50 459 PHE A CA 1
ATOM 3556 C C . PHE A 1 459 ? 2.936 -10.288 -17.862 1.00 89.50 459 PHE A C 1
ATOM 3558 O O . PHE A 1 459 ? 3.616 -10.834 -18.729 1.00 89.50 459 PHE A O 1
ATOM 3565 N N . SER A 1 460 ? 3.290 -9.129 -17.322 1.00 87.88 460 SER A N 1
ATOM 3566 C CA . SER A 1 460 ? 4.565 -8.476 -17.603 1.00 87.88 460 SER A CA 1
ATOM 3567 C C . SER A 1 460 ? 5.388 -8.275 -16.331 1.00 87.88 460 SER A C 1
ATOM 3569 O O . SER A 1 460 ? 4.851 -8.213 -15.224 1.00 87.88 460 SER A O 1
ATOM 3571 N N . LEU A 1 461 ? 6.710 -8.251 -16.493 1.00 84.88 461 LEU A N 1
ATOM 3572 C CA . LEU A 1 461 ? 7.701 -8.212 -15.421 1.00 84.88 461 LEU A CA 1
ATOM 3573 C C . LEU A 1 461 ? 8.712 -7.096 -15.686 1.00 84.88 461 LEU A C 1
ATOM 3575 O O . LEU A 1 461 ? 9.319 -7.064 -16.759 1.00 84.88 461 LEU A O 1
ATOM 3579 N N . PHE A 1 462 ? 8.914 -6.236 -14.693 1.00 79.31 462 PHE A N 1
ATOM 3580 C CA . PHE A 1 462 ? 9.966 -5.221 -14.639 1.00 79.31 462 PHE A CA 1
ATOM 3581 C C . PHE A 1 462 ? 10.729 -5.403 -13.325 1.00 79.31 462 PHE A C 1
ATOM 3583 O O . PHE A 1 462 ? 10.117 -5.415 -12.257 1.00 79.31 462 PHE A O 1
ATOM 3590 N N . LEU A 1 463 ? 12.052 -5.551 -13.374 1.00 72.81 463 LEU A N 1
ATOM 3591 C CA . LEU A 1 463 ? 12.887 -5.663 -12.176 1.00 72.81 463 LEU A CA 1
ATOM 3592 C C . LEU A 1 463 ? 13.741 -4.397 -12.036 1.00 72.81 463 LEU A C 1
ATOM 3594 O O . LEU A 1 463 ? 14.439 -4.005 -12.966 1.00 72.81 463 LEU A O 1
ATOM 3598 N N . ASN A 1 464 ? 13.670 -3.745 -10.877 1.00 61.75 464 ASN A N 1
ATOM 3599 C CA . ASN A 1 464 ? 14.319 -2.458 -10.633 1.00 61.75 464 ASN A CA 1
ATOM 3600 C C . ASN A 1 464 ? 15.786 -2.641 -10.186 1.00 61.75 464 ASN A C 1
ATOM 3602 O O . ASN A 1 464 ? 16.268 -3.761 -9.980 1.00 61.75 464 ASN A O 1
ATOM 3606 N N . ARG A 1 465 ? 16.524 -1.538 -9.990 1.00 56.00 465 ARG A N 1
ATOM 3607 C CA . ARG A 1 465 ? 17.855 -1.587 -9.362 1.00 56.00 465 ARG A CA 1
ATOM 3608 C C . ARG A 1 465 ? 17.730 -2.197 -7.966 1.00 56.00 465 ARG A C 1
ATOM 3610 O O . ARG A 1 465 ? 17.012 -1.672 -7.126 1.00 56.00 465 ARG A O 1
ATOM 3617 N N . SER A 1 466 ? 18.530 -3.225 -7.687 1.00 47.56 466 SER A N 1
ATOM 3618 C CA . SER A 1 466 ? 18.893 -3.519 -6.301 1.00 47.56 466 SER A CA 1
ATOM 3619 C C . SER A 1 466 ? 19.681 -2.324 -5.747 1.00 47.56 466 SER A C 1
ATOM 3621 O O . SER A 1 466 ? 20.765 -2.002 -6.260 1.00 47.56 466 SER A O 1
ATOM 3623 N N . SER A 1 467 ? 19.103 -1.649 -4.754 1.00 39.56 467 SER A N 1
ATOM 3624 C CA . SER A 1 467 ? 19.759 -0.701 -3.854 1.00 39.56 467 SER A CA 1
ATOM 3625 C C . SER A 1 467 ? 19.199 -0.898 -2.446 1.00 39.56 467 SER A C 1
ATOM 3627 O O . SER A 1 467 ? 18.023 -1.210 -2.276 1.00 39.56 467 SER A O 1
ATOM 3629 N N . SER A 1 468 ? 20.017 -0.649 -1.428 1.00 36.00 468 SER A N 1
ATOM 3630 C CA . SER A 1 468 ? 19.639 -0.662 -0.006 1.00 36.00 468 SER A CA 1
ATOM 3631 C C . SER A 1 468 ? 18.734 0.514 0.412 1.00 36.00 468 SER A C 1
ATOM 3633 O O . SER A 1 468 ? 18.613 0.817 1.594 1.00 36.00 468 SER A O 1
ATOM 3635 N N . SER A 1 469 ? 18.125 1.204 -0.556 1.00 37.22 469 SER A N 1
ATOM 3636 C CA . SER A 1 469 ? 17.466 2.505 -0.394 1.00 37.22 469 SER A CA 1
ATOM 3637 C C . SER A 1 469 ? 16.111 2.622 -1.103 1.00 37.22 469 SER A C 1
ATOM 3639 O O . SER A 1 469 ? 15.550 3.714 -1.158 1.00 37.22 469 SER A O 1
ATOM 3641 N N . SER A 1 470 ? 15.572 1.534 -1.666 1.00 36.91 470 SER A N 1
ATOM 3642 C CA . SER A 1 470 ? 14.227 1.544 -2.256 1.00 36.91 470 SER A CA 1
ATOM 3643 C C . SER A 1 470 ? 13.494 0.218 -2.038 1.00 36.91 470 SER A C 1
ATOM 3645 O O . SER A 1 470 ? 13.996 -0.851 -2.376 1.00 36.91 470 SER A O 1
ATOM 3647 N N . ASN A 1 471 ? 12.275 0.290 -1.496 1.00 43.62 471 ASN A N 1
ATOM 3648 C CA . ASN A 1 471 ? 11.483 -0.896 -1.137 1.00 43.62 471 ASN A CA 1
ATOM 3649 C C . ASN A 1 471 ? 10.821 -1.591 -2.348 1.00 43.62 471 ASN A C 1
ATOM 3651 O O . ASN A 1 471 ? 10.190 -2.631 -2.185 1.00 43.62 471 ASN A O 1
ATOM 3655 N N . VAL A 1 472 ? 10.969 -1.051 -3.566 1.00 45.31 472 VAL A N 1
ATOM 3656 C CA . VAL A 1 472 ? 10.414 -1.625 -4.806 1.00 45.31 472 VAL A CA 1
ATOM 3657 C C . VAL A 1 472 ? 11.536 -2.196 -5.666 1.00 45.31 472 VAL A C 1
ATOM 3659 O O . VAL A 1 472 ? 12.087 -1.529 -6.546 1.00 45.31 472 VAL A O 1
ATOM 3662 N N . THR A 1 473 ? 11.856 -3.463 -5.415 1.00 57.44 473 THR A N 1
ATOM 3663 C CA . THR A 1 473 ? 12.871 -4.232 -6.153 1.00 57.44 473 THR A CA 1
ATOM 3664 C C . THR A 1 473 ? 12.378 -4.733 -7.517 1.00 57.44 473 THR A C 1
ATOM 3666 O O . THR A 1 473 ? 13.188 -5.091 -8.372 1.00 57.44 473 THR A O 1
ATOM 3669 N N . GLY A 1 474 ? 11.066 -4.719 -7.766 1.00 65.69 474 GLY A N 1
ATOM 3670 C CA . GLY A 1 474 ? 10.448 -5.080 -9.042 1.00 65.69 474 GLY A CA 1
ATOM 3671 C C . GLY A 1 474 ? 8.921 -4.988 -9.004 1.00 65.69 474 GLY A C 1
ATOM 3672 O O . GLY A 1 474 ? 8.329 -4.749 -7.955 1.00 65.69 474 GLY A O 1
ATOM 3673 N N . ILE A 1 475 ? 8.293 -5.169 -10.166 1.00 72.38 475 ILE A N 1
ATOM 3674 C CA . ILE A 1 475 ? 6.844 -5.149 -10.394 1.00 72.38 475 ILE A CA 1
ATOM 3675 C C . ILE A 1 475 ? 6.483 -6.339 -11.292 1.00 72.38 475 ILE A C 1
ATOM 3677 O O . ILE A 1 475 ? 7.132 -6.576 -12.314 1.00 72.38 475 ILE A O 1
ATOM 3681 N N . ILE A 1 476 ? 5.410 -7.049 -10.936 1.00 81.12 476 ILE A N 1
ATOM 3682 C CA . ILE A 1 476 ? 4.696 -7.974 -11.823 1.00 81.12 476 ILE A CA 1
ATOM 3683 C C . ILE A 1 476 ? 3.273 -7.459 -12.046 1.00 81.12 476 ILE A C 1
ATOM 3685 O O . ILE A 1 476 ? 2.581 -7.095 -11.097 1.00 81.12 476 ILE A O 1
ATOM 3689 N N . LEU A 1 477 ? 2.838 -7.440 -13.303 1.00 80.94 477 LEU A N 1
ATOM 3690 C CA . LEU A 1 477 ? 1.546 -6.912 -13.724 1.00 80.94 477 LEU A CA 1
ATOM 3691 C C . LEU A 1 477 ? 0.791 -7.966 -14.539 1.00 80.94 477 LEU A C 1
ATOM 3693 O O . LEU A 1 477 ? 1.123 -8.240 -15.691 1.00 80.94 477 LEU A O 1
ATOM 3697 N N . PHE A 1 478 ? -0.237 -8.563 -13.939 1.00 86.00 478 PHE A N 1
ATOM 3698 C CA . PHE A 1 478 ? -1.129 -9.501 -14.620 1.00 86.00 478 PHE A CA 1
ATOM 3699 C C . PHE A 1 478 ? -2.073 -8.753 -15.569 1.00 86.00 478 PHE A C 1
ATOM 3701 O O . PHE A 1 478 ? -2.593 -7.695 -15.222 1.00 86.00 478 PHE A O 1
ATOM 3708 N N . GLY A 1 479 ? -2.296 -9.294 -16.769 1.00 83.88 479 GLY A N 1
ATOM 3709 C CA . GLY A 1 479 ? -3.233 -8.738 -17.750 1.00 83.88 479 GLY A CA 1
ATOM 3710 C C . GLY A 1 479 ? -2.859 -7.372 -18.331 1.00 83.88 479 GLY A C 1
ATOM 3711 O O . GLY A 1 479 ? -3.703 -6.755 -18.976 1.00 83.88 479 GLY A O 1
ATOM 3712 N N . GLY A 1 480 ? -1.637 -6.876 -18.117 1.00 83.31 480 GLY A N 1
ATOM 3713 C CA . GLY A 1 480 ? -1.240 -5.519 -18.498 1.00 83.31 480 GLY A CA 1
ATOM 3714 C C . GLY A 1 480 ? 0.253 -5.353 -18.782 1.00 83.31 480 GLY A C 1
ATOM 3715 O O . GLY A 1 480 ? 1.068 -6.236 -18.503 1.00 83.31 480 GLY A O 1
ATOM 3716 N N . ILE A 1 481 ? 0.602 -4.185 -19.317 1.00 84.75 481 ILE A N 1
ATOM 3717 C CA . ILE A 1 481 ? 1.971 -3.693 -19.521 1.00 84.75 481 ILE A CA 1
ATOM 3718 C C . ILE A 1 481 ? 2.040 -2.215 -19.101 1.00 84.75 481 ILE A C 1
ATOM 3720 O O . ILE A 1 481 ? 1.049 -1.502 -19.247 1.00 84.75 481 ILE A O 1
ATOM 3724 N N . ASP A 1 482 ? 3.175 -1.742 -18.583 1.00 82.06 482 ASP A N 1
ATOM 3725 C CA . ASP A 1 482 ? 3.356 -0.348 -18.144 1.00 82.06 482 ASP A CA 1
ATOM 3726 C C . ASP A 1 482 ? 4.329 0.393 -19.073 1.00 82.06 482 ASP A C 1
ATOM 3728 O O . ASP A 1 482 ? 5.521 0.082 -19.097 1.00 82.06 482 ASP A O 1
ATOM 3732 N N . THR A 1 483 ? 3.835 1.363 -19.853 1.00 82.69 483 THR A N 1
ATOM 3733 C CA . THR A 1 483 ? 4.631 2.057 -20.890 1.00 82.69 483 THR A CA 1
ATOM 3734 C C . THR A 1 483 ? 5.783 2.865 -20.316 1.00 82.69 483 THR A C 1
ATOM 3736 O O . THR A 1 483 ? 6.778 3.090 -21.002 1.00 82.69 483 THR A O 1
ATOM 3739 N N . GLU A 1 484 ? 5.695 3.249 -19.044 1.00 80.75 484 GLU A N 1
ATOM 3740 C CA . GLU A 1 484 ? 6.737 4.020 -18.375 1.00 80.75 484 GLU A CA 1
ATOM 3741 C C . GLU A 1 484 ? 7.915 3.148 -17.928 1.00 80.75 484 GLU A C 1
ATOM 3743 O O . GLU A 1 484 ? 8.966 3.687 -17.582 1.00 80.75 484 GLU A O 1
ATOM 3748 N N . LYS A 1 485 ? 7.777 1.814 -17.941 1.00 81.00 485 LYS A N 1
ATOM 3749 C CA . LYS A 1 485 ? 8.815 0.857 -17.512 1.00 81.00 485 LYS A CA 1
ATOM 3750 C C . LYS A 1 485 ? 9.676 0.317 -18.651 1.00 81.00 485 LYS A C 1
ATOM 3752 O O . LYS A 1 485 ? 10.563 -0.496 -18.392 1.00 81.00 485 LYS A O 1
ATOM 3757 N N . TYR A 1 486 ? 9.469 0.760 -19.891 1.00 84.38 486 TYR A N 1
ATOM 3758 C CA . TYR A 1 486 ? 10.263 0.344 -21.051 1.00 84.38 486 TYR A CA 1
ATOM 3759 C C . TYR A 1 486 ? 10.482 1.471 -22.066 1.00 84.38 486 TYR A C 1
ATOM 3761 O O . TYR A 1 486 ? 9.794 2.487 -22.018 1.00 84.38 486 TYR A O 1
ATOM 3769 N N . MET A 1 487 ? 11.450 1.301 -22.976 1.00 84.44 487 MET A N 1
ATOM 3770 C CA . MET A 1 487 ? 11.828 2.319 -23.971 1.00 84.44 487 MET A CA 1
ATOM 3771 C C . MET A 1 487 ? 11.713 1.814 -25.418 1.00 84.44 487 MET A C 1
ATOM 3773 O O . MET A 1 487 ? 12.379 0.852 -25.814 1.00 84.44 487 MET A O 1
ATOM 3777 N N . GLY A 1 488 ? 10.893 2.489 -26.230 1.00 84.06 488 GLY A N 1
ATOM 3778 C CA . GLY A 1 488 ? 10.653 2.145 -27.640 1.00 84.06 488 GLY A CA 1
ATOM 3779 C C . GLY A 1 488 ? 9.647 1.001 -27.862 1.00 84.06 488 GLY A C 1
ATOM 3780 O O . GLY A 1 488 ? 8.711 0.830 -27.087 1.00 84.06 488 GLY A O 1
ATOM 3781 N N . ASN A 1 489 ? 9.822 0.227 -28.943 1.00 81.69 489 ASN A N 1
ATOM 3782 C CA . ASN A 1 489 ? 8.850 -0.783 -29.404 1.00 81.69 489 ASN A CA 1
ATOM 3783 C C . ASN A 1 489 ? 9.194 -2.227 -28.985 1.00 81.69 489 ASN A C 1
ATOM 3785 O O . ASN A 1 489 ? 10.341 -2.674 -29.136 1.00 81.69 489 ASN A O 1
ATOM 3789 N N . LEU A 1 490 ? 8.184 -2.945 -28.478 1.00 80.56 490 LEU A N 1
ATOM 3790 C CA . LEU A 1 490 ? 8.254 -4.321 -27.975 1.00 80.56 490 LEU A CA 1
ATOM 3791 C C . LEU A 1 490 ? 8.573 -5.329 -29.093 1.00 80.56 490 LEU A C 1
ATOM 3793 O O . LEU A 1 490 ? 7.851 -5.404 -30.086 1.00 80.56 490 LEU A O 1
ATOM 3797 N N . ALA A 1 491 ? 9.612 -6.149 -28.918 1.00 82.31 491 ALA A N 1
ATOM 3798 C CA . ALA A 1 491 ? 9.905 -7.242 -29.843 1.00 82.31 491 ALA A CA 1
ATOM 3799 C C . ALA A 1 491 ? 9.171 -8.510 -29.404 1.00 82.31 491 ALA A C 1
ATOM 3801 O O . ALA A 1 491 ? 9.440 -9.036 -28.326 1.00 82.31 491 ALA A O 1
ATOM 3802 N N . THR A 1 492 ? 8.236 -8.988 -30.226 1.00 84.06 492 THR A N 1
ATOM 3803 C CA . THR A 1 492 ? 7.414 -10.167 -29.919 1.00 84.06 492 THR A CA 1
ATOM 3804 C C . THR A 1 492 ? 8.002 -11.413 -30.572 1.00 84.06 492 THR A C 1
ATOM 3806 O O . THR A 1 492 ? 8.189 -11.460 -31.786 1.00 84.06 492 THR A O 1
ATOM 3809 N N . LEU A 1 493 ? 8.284 -12.428 -29.758 1.00 81.50 493 LEU A N 1
ATOM 3810 C CA . LEU A 1 493 ? 8.912 -13.687 -30.142 1.00 81.50 493 LEU A CA 1
ATOM 3811 C C . LEU A 1 493 ? 7.914 -14.844 -29.952 1.00 81.50 493 LEU A C 1
ATOM 3813 O O . LEU A 1 493 ? 7.301 -14.935 -28.883 1.00 81.50 493 LEU A O 1
ATOM 3817 N N . PRO A 1 494 ? 7.736 -15.741 -30.938 1.00 82.56 494 PRO A N 1
ATOM 3818 C CA . PRO A 1 494 ? 6.888 -16.917 -30.779 1.00 82.56 494 PRO A CA 1
ATOM 3819 C C . PRO A 1 494 ? 7.531 -17.921 -29.817 1.00 82.56 494 PRO A C 1
ATOM 3821 O O . PRO A 1 494 ? 8.756 -18.080 -29.792 1.00 82.56 494 PRO A O 1
ATOM 3824 N N . LEU A 1 495 ? 6.700 -18.624 -29.046 1.00 81.19 495 LEU A N 1
ATOM 3825 C CA . LEU A 1 495 ? 7.168 -19.721 -28.211 1.00 81.19 495 LEU A CA 1
ATOM 3826 C C . LEU A 1 495 ? 7.422 -20.989 -29.029 1.00 81.19 495 LEU A C 1
ATOM 3828 O O . LEU A 1 495 ? 6.705 -21.291 -29.983 1.00 81.19 495 LEU A O 1
ATOM 3832 N N . VAL A 1 496 ? 8.426 -21.758 -28.614 1.00 76.25 496 VAL A N 1
ATOM 3833 C CA . VAL A 1 496 ? 8.890 -22.961 -29.317 1.00 76.25 496 VAL A CA 1
ATOM 3834 C C . VAL A 1 496 ? 8.576 -24.245 -28.531 1.00 76.25 496 VAL A C 1
ATOM 3836 O O . VAL A 1 496 ? 8.415 -24.195 -27.306 1.00 76.25 496 VAL A O 1
ATOM 3839 N N . PRO A 1 497 ? 8.476 -25.414 -29.196 1.00 70.19 497 PRO A N 1
ATOM 3840 C CA . PRO A 1 497 ? 8.216 -26.682 -28.520 1.00 70.19 497 PRO A CA 1
ATOM 3841 C C . PRO A 1 497 ? 9.284 -27.068 -27.484 1.00 70.19 497 PRO A C 1
ATOM 3843 O O . PRO A 1 497 ? 10.462 -26.729 -27.608 1.00 70.19 497 PRO A O 1
ATOM 3846 N N . GLY A 1 498 ? 8.860 -27.814 -26.463 1.00 61.34 498 GLY A N 1
ATOM 3847 C CA . GLY A 1 498 ? 9.713 -28.299 -25.381 1.00 61.34 498 GLY A CA 1
ATOM 3848 C C . GLY A 1 498 ? 10.726 -29.368 -25.804 1.00 61.34 498 GLY A C 1
ATOM 3849 O O . GLY A 1 498 ? 10.622 -29.995 -26.853 1.00 61.34 498 GLY A O 1
ATOM 3850 N N . PHE A 1 499 ? 11.696 -29.618 -24.924 1.00 53.28 499 PHE A N 1
ATOM 3851 C CA . PHE A 1 499 ? 12.922 -30.387 -25.192 1.00 53.28 499 PHE A CA 1
ATOM 3852 C C . PHE A 1 499 ? 12.762 -31.900 -25.459 1.00 53.28 499 PHE A C 1
ATOM 3854 O O . PHE A 1 499 ? 13.767 -32.597 -25.578 1.00 53.28 499 PHE A O 1
ATOM 3861 N N . LYS A 1 500 ? 11.537 -32.435 -25.532 1.00 55.06 500 LYS A N 1
ATOM 3862 C CA . LYS A 1 500 ? 11.269 -33.822 -25.950 1.00 55.06 500 LYS A CA 1
ATOM 3863 C C . LYS A 1 500 ? 10.479 -33.791 -27.268 1.00 55.06 500 LYS A C 1
ATOM 3865 O O . LYS A 1 500 ? 9.531 -33.009 -27.357 1.00 55.06 500 LYS A O 1
ATOM 3870 N N . PRO A 1 501 ? 10.814 -34.618 -28.279 1.00 53.34 501 PRO A N 1
ATOM 3871 C CA . PRO A 1 501 ? 10.032 -34.704 -29.512 1.00 53.34 501 PRO A CA 1
ATOM 3872 C C . PRO A 1 501 ? 8.538 -34.902 -29.223 1.00 53.34 501 PRO A C 1
ATOM 3874 O O . PRO A 1 501 ? 8.170 -35.732 -28.395 1.00 53.34 501 PRO A O 1
ATOM 3877 N N . GLY A 1 502 ? 7.684 -34.104 -29.869 1.00 63.25 502 GLY A N 1
ATOM 3878 C CA . GLY A 1 502 ? 6.230 -34.138 -29.668 1.00 63.25 502 GLY A CA 1
ATOM 3879 C C . GLY A 1 502 ? 5.699 -33.460 -28.393 1.00 63.25 502 GLY A C 1
ATOM 3880 O O . GLY A 1 502 ? 4.490 -33.455 -28.198 1.00 63.25 502 GLY A O 1
ATOM 3881 N N . ALA A 1 503 ? 6.537 -32.853 -27.541 1.00 62.69 503 ALA A N 1
ATOM 3882 C CA . ALA A 1 503 ? 6.087 -32.282 -26.260 1.00 62.69 503 ALA A CA 1
ATOM 3883 C C . ALA A 1 503 ? 5.147 -31.061 -26.362 1.00 62.69 503 ALA A C 1
ATOM 3885 O O . ALA A 1 503 ? 4.502 -30.720 -25.374 1.00 62.69 503 ALA A O 1
ATOM 3886 N N . GLY A 1 504 ? 5.083 -30.383 -27.514 1.00 76.00 504 GLY A N 1
ATOM 3887 C CA . GLY A 1 504 ? 4.349 -29.121 -27.662 1.00 76.00 504 GLY A CA 1
ATOM 3888 C C . GLY A 1 504 ? 4.975 -27.959 -26.875 1.00 76.00 504 GLY A C 1
ATOM 3889 O O . GLY A 1 504 ? 6.069 -28.077 -26.320 1.00 76.00 504 GLY A O 1
ATOM 3890 N N . VAL A 1 505 ? 4.306 -26.803 -26.847 1.00 74.81 505 VAL A N 1
ATOM 3891 C CA . VAL A 1 505 ? 4.786 -25.608 -26.129 1.00 74.81 505 VAL A CA 1
ATOM 3892 C C . VAL A 1 505 ? 4.416 -25.713 -24.645 1.00 74.81 505 VAL A C 1
ATOM 3894 O O . VAL A 1 505 ? 3.281 -25.451 -24.260 1.00 74.81 505 VAL A O 1
ATOM 3897 N N . VAL A 1 506 ? 5.386 -26.099 -23.812 1.00 70.00 506 VAL A N 1
ATOM 3898 C CA . VAL A 1 506 ? 5.202 -26.364 -22.365 1.00 70.00 506 VAL A CA 1
ATOM 3899 C C . VAL A 1 506 ? 5.861 -25.331 -21.443 1.00 70.00 506 VAL A C 1
ATOM 3901 O O . VAL A 1 506 ? 5.705 -25.395 -20.228 1.00 70.00 506 VAL A O 1
ATOM 3904 N N . ALA A 1 507 ? 6.610 -24.377 -21.997 1.00 69.25 507 ALA A N 1
ATOM 3905 C CA . ALA A 1 507 ? 7.317 -23.343 -21.247 1.00 69.25 507 ALA A CA 1
ATOM 3906 C C . ALA A 1 507 ? 7.447 -22.056 -22.072 1.00 69.25 507 ALA A C 1
ATOM 3908 O O . ALA A 1 507 ? 7.288 -22.079 -23.293 1.00 69.25 507 ALA A O 1
ATOM 3909 N N . TYR A 1 508 ? 7.810 -20.950 -21.418 1.00 69.88 508 TYR A N 1
ATOM 3910 C CA . TYR A 1 508 ? 8.191 -19.710 -22.095 1.00 69.88 508 TYR A CA 1
ATOM 3911 C C . TYR A 1 508 ? 9.605 -19.823 -22.689 1.00 69.88 508 TYR A C 1
ATOM 3913 O O . TYR A 1 508 ? 10.569 -19.268 -22.166 1.00 69.88 508 TYR A O 1
ATOM 3921 N N . ALA A 1 509 ? 9.739 -20.600 -23.763 1.00 68.88 509 ALA A N 1
ATOM 3922 C CA . ALA A 1 509 ? 10.968 -20.741 -24.534 1.00 68.88 509 ALA A CA 1
ATOM 3923 C C . ALA A 1 509 ? 10.847 -20.097 -25.922 1.00 68.88 509 ALA A C 1
ATOM 3925 O O . ALA A 1 509 ? 9.843 -20.291 -26.593 1.00 68.88 509 ALA A O 1
ATOM 3926 N N . VAL A 1 510 ? 11.875 -19.369 -26.356 1.00 69.50 510 VAL A N 1
ATOM 3927 C CA . VAL A 1 510 ? 11.969 -18.625 -27.627 1.00 69.50 510 VAL A CA 1
ATOM 3928 C C . VAL A 1 510 ? 13.279 -18.970 -28.347 1.00 69.50 510 VAL A C 1
ATOM 3930 O O . VAL A 1 510 ? 14.151 -19.623 -27.774 1.00 69.50 510 VAL A O 1
ATOM 3933 N N . HIS A 1 511 ? 13.469 -18.516 -29.585 1.00 64.38 511 HIS A N 1
ATOM 3934 C CA . HIS A 1 511 ? 14.787 -18.545 -30.232 1.00 64.38 511 HIS A CA 1
ATOM 3935 C C . HIS A 1 511 ? 15.607 -17.288 -29.897 1.00 64.38 511 HIS A C 1
ATOM 3937 O O . HIS A 1 511 ? 15.082 -16.176 -29.952 1.00 64.38 511 HIS A O 1
ATOM 3943 N N . THR A 1 512 ? 16.904 -17.451 -29.615 1.00 60.62 512 THR A N 1
ATOM 3944 C CA . THR A 1 512 ? 17.893 -16.352 -29.598 1.00 60.62 512 THR A CA 1
ATOM 3945 C C . THR A 1 512 ? 18.753 -16.391 -30.854 1.00 60.62 512 THR A C 1
ATOM 3947 O O . THR A 1 512 ? 19.005 -17.468 -31.398 1.00 60.62 512 THR A O 1
ATOM 3950 N N . SER A 1 513 ? 19.241 -15.233 -31.296 1.00 54.66 513 SER A N 1
ATOM 3951 C CA . SER A 1 513 ? 20.091 -15.097 -32.487 1.00 54.66 513 SER A CA 1
ATOM 3952 C C . SER A 1 513 ? 21.587 -15.001 -32.169 1.00 54.66 513 SER A C 1
ATOM 3954 O O . SER A 1 513 ? 22.395 -15.286 -33.050 1.00 54.66 513 SER A O 1
ATOM 3956 N N . GLY A 1 514 ? 21.968 -14.660 -30.932 1.00 49.28 514 GLY A N 1
ATOM 3957 C CA . GLY A 1 514 ? 23.359 -14.699 -30.475 1.00 49.28 514 GLY A CA 1
ATOM 3958 C C . GLY A 1 514 ? 23.583 -14.033 -29.115 1.00 49.28 514 GLY A C 1
ATOM 3959 O O . GLY A 1 514 ? 22.650 -13.548 -28.476 1.00 49.28 514 GLY A O 1
ATOM 3960 N N . LEU A 1 515 ? 24.848 -13.993 -28.702 1.00 49.50 515 LEU A N 1
ATOM 3961 C CA . LEU A 1 515 ? 25.363 -13.103 -27.663 1.00 49.50 515 LEU A CA 1
ATOM 3962 C C . LEU A 1 515 ? 26.425 -12.224 -28.327 1.00 49.50 515 LEU A C 1
ATOM 3964 O O . LEU A 1 515 ? 27.270 -12.757 -29.049 1.00 49.50 515 LEU A O 1
ATOM 3968 N N . ALA A 1 516 ? 26.373 -10.914 -28.106 1.00 38.00 516 ALA A N 1
ATOM 3969 C CA . ALA A 1 516 ? 27.343 -9.971 -28.642 1.00 38.00 516 ALA A CA 1
ATOM 3970 C C . ALA A 1 516 ? 28.086 -9.262 -27.505 1.00 38.00 516 ALA A C 1
ATOM 3972 O O . ALA A 1 516 ? 27.505 -8.922 -26.473 1.00 38.00 516 ALA A O 1
ATOM 3973 N N . LEU A 1 517 ? 29.377 -9.031 -27.726 1.00 32.19 517 LEU A N 1
ATOM 3974 C CA . LEU A 1 517 ? 30.179 -8.130 -26.915 1.00 32.19 517 LEU A CA 1
ATOM 3975 C C . LEU A 1 517 ? 30.372 -6.839 -27.700 1.00 32.19 517 LEU A C 1
ATOM 3977 O O . LEU A 1 517 ? 31.201 -6.782 -28.607 1.00 32.19 517 LEU A O 1
ATOM 3981 N N . ASP A 1 518 ? 29.632 -5.808 -27.310 1.00 39.72 518 ASP A N 1
ATOM 3982 C CA . ASP A 1 518 ? 30.316 -4.539 -27.090 1.00 39.72 518 ASP A CA 1
ATOM 3983 C C . ASP A 1 518 ? 31.006 -4.616 -25.709 1.00 39.72 518 ASP A C 1
ATOM 3985 O O . ASP A 1 518 ? 30.974 -5.650 -25.028 1.00 39.72 518 ASP A O 1
ATOM 3989 N N . LYS A 1 519 ? 31.694 -3.562 -25.286 1.00 30.17 519 LYS A N 1
ATOM 3990 C CA . LYS A 1 519 ? 32.409 -3.568 -24.009 1.00 30.17 519 LYS A CA 1
ATOM 3991 C C . LYS A 1 519 ? 31.436 -3.332 -22.845 1.00 30.17 519 LYS A C 1
ATOM 3993 O O . LYS A 1 519 ? 31.043 -2.196 -22.647 1.00 30.17 519 LYS A O 1
ATOM 3998 N N . ASP A 1 520 ? 31.137 -4.395 -22.079 1.00 40.50 520 ASP A N 1
ATOM 3999 C CA . ASP A 1 520 ? 31.116 -4.575 -20.596 1.00 40.50 520 ASP A CA 1
ATOM 4000 C C . ASP A 1 520 ? 29.883 -4.367 -19.629 1.00 40.50 520 ASP A C 1
ATOM 4002 O O . ASP A 1 520 ? 28.875 -5.026 -19.824 1.00 40.50 520 ASP A O 1
ATOM 4006 N N . ASN A 1 521 ? 29.933 -3.633 -18.492 1.00 33.97 521 ASN A N 1
ATOM 4007 C CA . ASN A 1 521 ? 29.668 -4.112 -17.095 1.00 33.97 521 ASN A CA 1
ATOM 4008 C C . ASN A 1 521 ? 28.224 -3.988 -16.323 1.00 33.97 521 ASN A C 1
ATOM 4010 O O . ASN A 1 521 ? 27.683 -2.886 -16.224 1.00 33.97 521 ASN A O 1
ATOM 4014 N N . GLY A 1 522 ? 27.628 -5.097 -15.704 1.00 32.28 522 GLY A N 1
ATOM 4015 C CA . GLY A 1 522 ? 26.309 -5.740 -15.202 1.00 32.28 522 GLY A CA 1
ATOM 4016 C C . GLY A 1 522 ? 26.304 -7.319 -14.866 1.00 32.28 522 GLY A C 1
ATOM 4017 O O . GLY A 1 522 ? 27.041 -8.052 -15.458 1.00 32.28 522 GLY A O 1
ATOM 4018 N N . GLN A 1 523 ? 25.523 -7.991 -13.994 1.00 36.12 523 GLN A N 1
ATOM 4019 C CA . GLN A 1 523 ? 25.593 -9.490 -13.690 1.00 36.12 523 GLN A CA 1
ATOM 4020 C C . GLN A 1 523 ? 24.384 -10.008 -12.841 1.00 36.12 523 GLN A C 1
ATOM 4022 O O . GLN A 1 523 ? 23.283 -9.532 -13.087 1.00 36.12 523 GLN A O 1
ATOM 4027 N N . ASP A 1 524 ? 24.554 -10.914 -11.839 1.00 46.22 524 ASP A N 1
ATOM 4028 C CA . ASP A 1 524 ? 23.693 -12.076 -11.448 1.00 46.22 524 ASP A CA 1
ATOM 4029 C C . ASP A 1 524 ? 23.831 -13.234 -12.480 1.00 46.22 524 ASP A C 1
ATOM 4031 O O . ASP A 1 524 ? 24.380 -13.024 -13.565 1.00 46.22 524 ASP A O 1
ATOM 4035 N N . LEU A 1 525 ? 23.348 -14.455 -12.190 1.00 48.78 525 LEU A N 1
ATOM 4036 C CA . LEU A 1 525 ? 23.648 -15.637 -13.023 1.00 48.78 525 LEU A CA 1
ATOM 4037 C C . LEU A 1 525 ? 22.685 -15.866 -14.218 1.00 48.78 525 LEU A C 1
ATOM 4039 O O . LEU A 1 525 ? 21.482 -16.040 -14.031 1.00 48.78 525 LEU A O 1
ATOM 4043 N N . THR A 1 526 ? 23.235 -15.967 -15.436 1.00 64.44 526 THR A N 1
ATOM 4044 C CA . THR A 1 526 ? 22.596 -16.522 -16.655 1.00 64.44 526 THR A CA 1
ATOM 4045 C C . THR A 1 526 ? 23.417 -17.717 -17.121 1.00 64.44 526 THR A C 1
ATOM 4047 O O . THR A 1 526 ? 24.644 -17.651 -17.125 1.00 64.44 526 THR A O 1
ATOM 4050 N N . PHE A 1 527 ? 22.753 -18.792 -17.547 1.00 56.56 527 PHE A N 1
ATOM 4051 C CA . PHE A 1 527 ? 23.423 -20.000 -18.031 1.00 56.56 527 PHE A CA 1
ATOM 4052 C C . PHE A 1 527 ? 23.298 -20.110 -19.547 1.00 56.56 527 PHE A C 1
ATOM 4054 O O . PHE A 1 527 ? 22.195 -20.248 -20.072 1.00 56.56 527 PHE A O 1
ATOM 4061 N N . LEU A 1 528 ? 24.432 -20.071 -20.241 1.00 63.22 528 LEU A N 1
ATOM 4062 C CA . LEU A 1 528 ? 24.558 -20.083 -21.699 1.00 63.22 528 LEU A CA 1
ATOM 4063 C C . LEU A 1 528 ? 25.410 -21.277 -22.148 1.00 63.22 528 LEU A C 1
ATOM 4065 O O . LEU A 1 528 ? 26.195 -21.821 -21.373 1.00 63.22 528 LEU A O 1
ATOM 4069 N N . LEU A 1 529 ? 25.282 -21.699 -23.408 1.00 61.09 529 LEU A N 1
ATOM 4070 C CA . LEU A 1 529 ? 26.162 -22.742 -23.949 1.00 61.09 529 LEU A CA 1
ATOM 4071 C C . LEU A 1 529 ? 27.616 -22.244 -23.961 1.00 61.09 529 LEU A C 1
ATOM 4073 O O . LEU A 1 529 ? 27.871 -21.083 -24.281 1.00 61.09 529 LEU A O 1
ATOM 4077 N N . ASN A 1 530 ? 28.569 -23.124 -23.635 1.00 66.19 530 ASN A N 1
ATOM 4078 C CA . ASN A 1 530 ? 29.995 -22.777 -23.531 1.00 66.19 530 ASN A CA 1
ATOM 4079 C C . ASN A 1 530 ? 30.553 -22.086 -24.792 1.00 66.19 530 ASN A C 1
ATOM 4081 O O . ASN A 1 530 ? 31.449 -21.254 -24.685 1.00 66.19 530 ASN A O 1
ATOM 4085 N N . GLU A 1 531 ? 30.004 -22.407 -25.968 1.00 65.75 531 GLU A N 1
ATOM 4086 C CA . GLU A 1 531 ? 30.347 -21.794 -27.260 1.00 65.75 531 GLU A CA 1
ATOM 4087 C C . GLU A 1 531 ? 30.041 -20.284 -27.335 1.00 65.75 531 GLU A C 1
ATOM 4089 O O . GLU A 1 531 ? 30.685 -19.582 -28.108 1.00 65.75 531 GLU A O 1
ATOM 4094 N N . TYR A 1 532 ? 29.120 -19.774 -26.507 1.00 67.06 532 TYR A N 1
ATOM 4095 C CA . TYR A 1 532 ? 28.771 -18.350 -26.430 1.00 67.06 532 TYR A CA 1
ATOM 4096 C C . TYR A 1 532 ? 29.472 -17.609 -25.286 1.00 67.06 532 TYR A C 1
ATOM 4098 O O . TYR A 1 532 ? 29.794 -16.437 -25.443 1.00 67.06 532 TYR A O 1
ATOM 4106 N N . VAL A 1 533 ? 29.725 -18.263 -24.144 1.00 71.38 533 VAL A N 1
ATOM 4107 C CA . VAL A 1 533 ? 30.383 -17.603 -22.994 1.00 71.38 533 VAL A CA 1
ATOM 4108 C C . VAL A 1 533 ? 31.899 -17.627 -23.051 1.00 71.38 533 VAL A C 1
ATOM 4110 O O . VAL A 1 533 ? 32.516 -16.710 -22.523 1.00 71.38 533 VAL A O 1
ATOM 4113 N N . LYS A 1 534 ? 32.528 -18.609 -23.709 1.00 75.56 534 LYS A N 1
ATOM 4114 C CA . LYS A 1 534 ? 33.995 -18.660 -23.755 1.00 75.56 534 LYS A CA 1
ATOM 4115 C C . LYS A 1 534 ? 34.632 -17.392 -24.370 1.00 75.56 534 LYS A C 1
ATOM 4117 O O . LYS A 1 534 ? 35.544 -16.867 -23.742 1.00 75.56 534 LYS A O 1
ATOM 4122 N N . PRO A 1 535 ? 34.143 -16.826 -25.495 1.00 72.81 535 PRO A N 1
ATOM 4123 C CA . PRO A 1 535 ? 34.673 -15.562 -26.018 1.00 72.81 535 PRO A CA 1
ATOM 4124 C C . PRO A 1 535 ? 34.498 -14.367 -25.066 1.00 72.81 535 PRO A C 1
ATOM 4126 O O . PRO A 1 535 ? 35.253 -13.406 -25.156 1.00 72.81 535 PRO A O 1
ATOM 4129 N N . VAL A 1 536 ? 33.527 -14.420 -24.148 1.00 73.62 536 VAL A N 1
ATOM 4130 C CA . VAL A 1 536 ? 33.373 -13.438 -23.061 1.00 73.62 536 VAL A CA 1
ATOM 4131 C C . VAL A 1 536 ? 34.460 -13.659 -22.017 1.00 73.62 536 VAL A C 1
ATOM 4133 O O . VAL A 1 536 ? 35.212 -12.748 -21.695 1.00 73.62 536 VAL A O 1
ATOM 4136 N N . TRP A 1 537 ? 34.586 -14.895 -21.538 1.00 82.38 537 TRP A N 1
ATOM 4137 C CA . TRP A 1 537 ? 35.537 -15.270 -20.497 1.00 82.38 537 TRP A CA 1
ATOM 4138 C C . TRP A 1 537 ? 36.990 -14.965 -20.870 1.00 82.38 537 TRP A C 1
ATOM 4140 O O . TRP A 1 537 ? 37.705 -14.347 -20.081 1.00 82.38 537 TRP A O 1
ATOM 4150 N N . ASP A 1 538 ? 37.390 -15.345 -22.086 1.00 78.94 538 ASP A N 1
ATOM 4151 C CA . ASP A 1 538 ? 38.752 -15.178 -22.596 1.00 78.94 538 ASP A CA 1
ATOM 4152 C C . ASP A 1 538 ? 39.146 -13.686 -22.713 1.00 78.94 538 ASP A C 1
ATOM 4154 O O . ASP A 1 538 ? 40.302 -13.342 -22.474 1.00 78.94 538 ASP A O 1
ATOM 4158 N N . ASN A 1 539 ? 38.199 -12.789 -23.033 1.00 77.38 539 ASN A N 1
ATOM 4159 C CA . ASN A 1 539 ? 38.442 -11.339 -23.150 1.00 77.38 539 ASN A CA 1
ATOM 4160 C C . ASN A 1 539 ? 38.555 -10.615 -21.797 1.00 77.38 539 ASN A C 1
ATOM 4162 O O . ASN A 1 539 ? 39.074 -9.501 -21.743 1.00 77.38 539 ASN A O 1
ATOM 4166 N N . LEU A 1 540 ? 38.037 -11.216 -20.723 1.00 80.19 540 LEU A N 1
ATOM 4167 C CA . LEU A 1 540 ? 37.763 -10.535 -19.451 1.00 80.19 540 LEU A CA 1
ATOM 4168 C C . LEU A 1 540 ? 38.511 -11.143 -18.259 1.00 80.19 540 LEU A C 1
ATOM 4170 O O . LEU A 1 540 ? 38.247 -10.800 -17.108 1.00 80.19 540 LEU A O 1
ATOM 4174 N N . GLY A 1 541 ? 39.451 -12.053 -18.531 1.00 85.62 541 GLY A N 1
ATOM 4175 C CA . GLY A 1 541 ? 40.249 -12.719 -17.501 1.00 85.62 541 GLY A CA 1
ATOM 4176 C C . GLY A 1 541 ? 39.419 -13.603 -16.569 1.00 85.62 541 GLY A C 1
ATOM 4177 O O . GLY A 1 541 ? 39.809 -13.806 -15.423 1.00 85.62 541 GLY A O 1
ATOM 4178 N N . VAL A 1 542 ? 38.269 -14.108 -17.029 1.00 87.50 542 VAL A N 1
ATOM 4179 C CA . VAL A 1 542 ? 37.374 -14.927 -16.201 1.00 87.50 542 VAL A CA 1
ATOM 4180 C C . VAL A 1 542 ? 38.013 -16.290 -15.942 1.00 87.50 542 VAL A C 1
ATOM 4182 O O . VAL A 1 542 ? 38.245 -17.072 -16.865 1.00 87.50 542 VAL A O 1
ATOM 4185 N N . GLU A 1 543 ? 38.239 -16.611 -14.672 1.00 86.88 543 GLU A N 1
ATOM 4186 C CA . GLU A 1 543 ? 38.787 -17.899 -14.249 1.00 86.88 543 GLU A CA 1
ATOM 4187 C C . GLU A 1 543 ? 37.669 -18.875 -13.845 1.00 86.88 543 GLU A C 1
ATOM 4189 O O . GLU A 1 543 ? 36.642 -18.490 -13.281 1.00 86.88 543 GLU A O 1
ATOM 4194 N N . ILE A 1 544 ? 37.859 -20.168 -14.136 1.00 83.44 544 ILE A N 1
ATOM 4195 C CA . ILE A 1 544 ? 36.880 -21.223 -13.838 1.00 83.44 544 ILE A CA 1
ATOM 4196 C C . ILE A 1 544 ? 37.405 -22.121 -12.714 1.00 83.44 544 ILE A C 1
ATOM 4198 O O . ILE A 1 544 ? 38.339 -22.895 -12.921 1.00 83.44 544 ILE A O 1
ATOM 4202 N N . ALA A 1 545 ? 36.754 -22.093 -11.550 1.00 79.38 545 ALA A N 1
ATOM 4203 C CA . ALA A 1 545 ? 37.058 -22.967 -10.413 1.00 79.38 545 ALA A CA 1
ATOM 4204 C C . ALA A 1 545 ? 35.785 -23.659 -9.903 1.00 79.38 545 ALA A C 1
ATOM 4206 O O . ALA A 1 545 ? 34.695 -23.106 -9.983 1.00 79.38 545 ALA A O 1
ATOM 4207 N N . GLN A 1 546 ? 35.886 -24.899 -9.409 1.00 73.31 546 GLN A N 1
ATOM 4208 C CA . GLN A 1 546 ? 34.741 -25.678 -8.887 1.00 73.31 546 GLN A CA 1
ATOM 4209 C C . GLN A 1 546 ? 33.466 -25.642 -9.771 1.00 73.31 546 GLN A C 1
ATOM 4211 O O . GLN A 1 546 ? 32.346 -25.601 -9.265 1.00 73.31 546 GLN A O 1
ATOM 4216 N N . LYS A 1 547 ? 33.632 -25.664 -11.104 1.00 67.69 547 LYS A N 1
ATOM 4217 C CA . LYS A 1 547 ? 32.546 -25.544 -12.102 1.00 67.69 547 LYS A CA 1
ATOM 4218 C C . LYS A 1 547 ? 31.777 -24.208 -12.088 1.00 67.69 547 LYS A C 1
ATOM 4220 O O . LYS A 1 547 ? 30.679 -24.149 -12.629 1.00 67.69 547 LYS A O 1
ATOM 4225 N N . ARG A 1 548 ? 32.338 -23.134 -11.529 1.00 73.31 548 ARG A N 1
ATOM 4226 C CA . ARG A 1 548 ? 31.801 -21.765 -11.590 1.00 73.31 548 ARG A CA 1
ATOM 4227 C C . ARG A 1 548 ? 32.803 -20.818 -12.242 1.00 73.31 548 ARG A C 1
ATOM 4229 O O . ARG A 1 548 ? 34.008 -20.966 -12.058 1.00 73.31 548 ARG A O 1
ATOM 4236 N N . ALA A 1 549 ? 32.285 -19.842 -12.976 1.00 82.62 549 ALA A N 1
ATOM 4237 C CA . ALA A 1 549 ? 33.043 -18.697 -13.461 1.00 82.62 549 ALA A CA 1
ATOM 4238 C C . ALA A 1 549 ? 33.223 -17.626 -12.370 1.00 82.62 549 ALA A C 1
ATOM 4240 O O . ALA A 1 549 ? 32.283 -17.348 -11.619 1.00 82.62 549 ALA A O 1
ATOM 4241 N N . PHE A 1 550 ? 34.407 -17.016 -12.326 1.00 85.50 550 PHE A N 1
ATOM 4242 C CA . PHE A 1 550 ? 34.804 -15.931 -11.426 1.00 85.50 550 PHE A CA 1
ATOM 4243 C C . PHE A 1 550 ? 35.507 -14.820 -12.207 1.00 85.50 550 PHE A C 1
ATOM 4245 O O . PHE A 1 550 ? 36.192 -15.091 -13.188 1.00 85.50 550 PHE A O 1
ATOM 4252 N N . ILE A 1 551 ? 35.360 -13.577 -11.761 1.00 90.00 551 ILE A N 1
ATOM 4253 C CA . ILE A 1 551 ? 36.019 -12.397 -12.339 1.00 90.00 551 ILE A CA 1
ATOM 4254 C C . ILE A 1 551 ? 36.455 -11.456 -11.214 1.00 90.00 551 ILE A C 1
ATOM 4256 O O . ILE A 1 551 ? 36.065 -11.647 -10.064 1.00 90.00 551 ILE A O 1
ATOM 4260 N N . ASP A 1 552 ? 37.270 -10.457 -11.521 1.00 88.25 552 ASP A N 1
ATOM 4261 C CA . ASP A 1 552 ? 37.725 -9.477 -10.544 1.00 88.25 552 ASP A CA 1
ATOM 4262 C C . ASP A 1 552 ? 36.584 -8.574 -10.022 1.00 88.25 552 ASP A C 1
ATOM 4264 O O . ASP A 1 552 ? 35.724 -8.123 -10.782 1.00 88.25 552 ASP A O 1
ATOM 4268 N N . CYS A 1 553 ? 36.568 -8.293 -8.720 1.00 85.19 553 CYS A N 1
ATOM 4269 C CA . CYS A 1 553 ? 35.567 -7.447 -8.079 1.00 85.19 553 CYS A CA 1
ATOM 4270 C C . CYS A 1 553 ? 35.713 -5.961 -8.419 1.00 85.19 553 CYS A C 1
ATOM 4272 O O . CYS A 1 553 ? 34.744 -5.239 -8.224 1.00 85.19 553 CYS A O 1
ATOM 4274 N N . LYS A 1 554 ? 36.836 -5.477 -8.977 1.00 84.25 554 LYS A N 1
ATOM 4275 C CA . LYS A 1 554 ? 36.945 -4.085 -9.481 1.00 84.25 554 LYS A CA 1
ATOM 4276 C C . LYS A 1 554 ? 35.831 -3.726 -10.473 1.00 84.25 554 LYS A C 1
ATOM 4278 O O . LYS A 1 554 ? 35.415 -2.572 -10.583 1.00 84.25 554 LYS A O 1
ATOM 4283 N N . TYR A 1 555 ? 35.291 -4.744 -11.141 1.00 79.88 555 TYR A N 1
ATOM 4284 C CA . TYR A 1 555 ? 34.139 -4.627 -12.012 1.00 79.88 555 TYR A CA 1
ATOM 4285 C C . TYR A 1 555 ? 32.810 -4.387 -11.277 1.00 79.88 555 TYR A C 1
ATOM 4287 O O . TYR A 1 555 ? 31.834 -4.195 -11.979 1.00 79.88 555 TYR A O 1
ATOM 4295 N N . THR A 1 556 ? 32.692 -4.333 -9.940 1.00 70.19 556 THR A N 1
ATOM 4296 C CA . THR A 1 556 ? 31.468 -3.812 -9.276 1.00 70.19 556 THR A CA 1
ATOM 4297 C C . THR A 1 556 ? 31.297 -2.303 -9.490 1.00 70.19 556 THR A C 1
ATOM 4299 O O . THR A 1 556 ? 30.162 -1.831 -9.570 1.00 70.19 556 THR A O 1
ATOM 4302 N N . GLU A 1 557 ? 32.406 -1.556 -9.592 1.00 68.44 557 GLU A N 1
ATOM 4303 C CA . GLU A 1 557 ? 32.444 -0.091 -9.485 1.00 68.44 557 GLU A CA 1
ATOM 4304 C C . GLU A 1 557 ? 32.630 0.614 -10.847 1.00 68.44 557 GLU A C 1
ATOM 4306 O O . GLU A 1 557 ? 31.753 0.558 -11.714 1.00 68.44 557 GLU A O 1
ATOM 4311 N N . ASP A 1 558 ? 33.753 1.316 -11.043 1.00 62.91 558 ASP A N 1
ATOM 4312 C CA . ASP A 1 558 ? 33.932 2.304 -12.115 1.00 62.91 558 ASP A CA 1
ATOM 4313 C C . ASP A 1 558 ? 34.516 1.721 -13.398 1.00 62.91 558 ASP A C 1
ATOM 4315 O O . ASP A 1 558 ? 34.017 2.022 -14.482 1.00 62.91 558 ASP A O 1
ATOM 4319 N N . GLU A 1 559 ? 35.437 0.760 -13.290 1.00 67.31 559 GLU A N 1
ATOM 4320 C CA . GLU A 1 559 ? 35.727 -0.172 -14.396 1.00 67.31 559 GLU A CA 1
ATOM 4321 C C . GLU A 1 559 ? 34.468 -0.938 -14.824 1.00 67.31 559 GLU A C 1
ATOM 4323 O O . GLU A 1 559 ? 34.339 -1.428 -15.947 1.00 67.31 559 GLU A O 1
ATOM 4328 N N . GLY A 1 560 ? 33.489 -0.978 -13.927 1.00 59.19 560 GLY A N 1
ATOM 4329 C CA . GLY A 1 560 ? 32.181 -1.491 -14.193 1.00 59.19 560 GLY A CA 1
ATOM 4330 C C . GLY A 1 560 ? 31.241 -0.589 -15.024 1.00 59.19 560 GLY A C 1
ATOM 4331 O O . GLY A 1 560 ? 30.136 -1.024 -15.344 1.00 59.19 560 GLY A O 1
ATOM 4332 N N . ARG A 1 561 ? 31.526 0.695 -15.278 1.00 58.75 561 ARG A N 1
ATOM 4333 C CA . ARG A 1 561 ? 30.417 1.674 -15.336 1.00 58.75 561 ARG A CA 1
ATOM 4334 C C . ARG A 1 561 ? 29.642 1.840 -16.657 1.00 58.75 561 ARG A C 1
ATOM 4336 O O . ARG A 1 561 ? 28.415 1.683 -16.655 1.00 58.75 561 ARG A O 1
ATOM 4343 N N . ASP A 1 562 ? 30.308 2.224 -17.739 1.00 58.09 562 ASP A N 1
ATOM 4344 C CA . ASP A 1 562 ? 29.692 2.969 -18.863 1.00 58.09 562 ASP A CA 1
ATOM 4345 C C . ASP A 1 562 ? 29.451 2.134 -20.136 1.00 58.09 562 ASP A C 1
ATOM 4347 O O . ASP A 1 562 ? 29.725 2.559 -21.256 1.00 58.09 562 ASP A O 1
ATOM 4351 N N . VAL A 1 563 ? 29.109 0.865 -19.935 1.00 61.84 563 VAL A N 1
ATOM 4352 C CA . VAL A 1 563 ? 29.778 -0.233 -20.649 1.00 61.84 563 VAL A CA 1
ATOM 4353 C C . VAL A 1 563 ? 28.810 -1.458 -20.554 1.00 61.84 563 VAL A C 1
ATOM 4355 O O . VAL A 1 563 ? 28.148 -1.587 -19.522 1.00 61.84 563 VAL A O 1
ATOM 4358 N N . THR A 1 564 ? 28.591 -2.271 -21.612 1.00 63.50 564 THR A N 1
ATOM 4359 C CA . THR A 1 564 ? 27.458 -3.237 -21.793 1.00 63.50 564 THR A CA 1
ATOM 4360 C C . THR A 1 564 ? 27.737 -4.566 -22.553 1.00 63.50 564 THR A C 1
ATOM 4362 O O . THR A 1 564 ? 28.497 -4.597 -23.514 1.00 63.50 564 THR A O 1
ATOM 4365 N N . VAL A 1 565 ? 27.004 -5.638 -22.197 1.00 64.12 565 VAL A N 1
ATOM 4366 C CA . VAL A 1 565 ? 26.883 -6.956 -22.865 1.00 64.12 565 VAL A CA 1
ATOM 4367 C C . VAL A 1 565 ? 25.502 -7.091 -23.517 1.00 64.12 565 VAL A C 1
ATOM 4369 O O . VAL A 1 565 ? 24.473 -7.094 -22.833 1.00 64.12 565 VAL A O 1
ATOM 4372 N N . ASP A 1 566 ? 25.465 -7.338 -24.823 1.00 65.00 566 ASP A N 1
ATOM 4373 C CA . ASP A 1 566 ? 24.213 -7.355 -25.577 1.00 65.00 566 ASP A CA 1
ATOM 4374 C C . ASP A 1 566 ? 23.672 -8.776 -25.785 1.00 65.00 566 ASP A C 1
ATOM 4376 O O . ASP A 1 566 ? 24.270 -9.637 -26.442 1.00 65.00 566 ASP A O 1
ATOM 4380 N N . VAL A 1 567 ? 22.472 -9.019 -25.248 1.00 63.97 567 VAL A N 1
ATOM 4381 C CA . VAL A 1 567 ? 21.726 -10.263 -25.476 1.00 63.97 567 VAL A CA 1
ATOM 4382 C C . VAL A 1 567 ? 20.854 -10.079 -26.717 1.00 63.97 567 VAL A C 1
ATOM 4384 O O . VAL A 1 567 ? 19.897 -9.300 -26.706 1.00 63.97 567 VAL A O 1
ATOM 4387 N N . ALA A 1 568 ? 21.201 -10.783 -27.799 1.00 63.25 568 ALA A N 1
ATOM 4388 C CA . ALA A 1 568 ? 20.581 -10.606 -29.106 1.00 63.25 568 ALA A CA 1
ATOM 4389 C C . ALA A 1 568 ? 19.419 -11.587 -29.336 1.00 63.25 568 ALA A C 1
ATOM 4391 O O . ALA A 1 568 ? 19.581 -12.811 -29.445 1.00 63.25 568 ALA A O 1
ATOM 4392 N N . PHE A 1 569 ? 18.229 -11.011 -29.468 1.00 65.19 569 PHE A N 1
ATOM 4393 C CA . PHE A 1 569 ? 17.003 -11.674 -29.889 1.00 65.19 569 PHE A CA 1
ATOM 4394 C C . PHE A 1 569 ? 16.697 -11.327 -31.358 1.00 65.19 569 PHE A C 1
ATOM 4396 O O . PHE A 1 569 ? 17.211 -10.332 -31.883 1.00 65.19 569 PHE A O 1
ATOM 4403 N N . PRO A 1 570 ? 15.846 -12.106 -32.051 1.00 58.38 570 PRO A N 1
ATOM 4404 C CA . PRO A 1 570 ? 15.370 -11.753 -33.385 1.00 58.38 570 PRO A CA 1
ATOM 4405 C C . PRO A 1 570 ? 14.850 -10.305 -33.447 1.00 58.38 570 PRO A C 1
ATOM 4407 O O . PRO A 1 570 ? 13.870 -9.953 -32.795 1.00 58.38 570 PRO A O 1
ATOM 4410 N N . ASN A 1 571 ? 15.536 -9.470 -34.233 1.00 57.41 571 ASN A N 1
ATOM 4411 C CA . ASN A 1 571 ? 15.261 -8.042 -34.446 1.00 57.41 571 ASN A CA 1
ATOM 4412 C C . ASN A 1 571 ? 15.299 -7.145 -33.184 1.00 57.41 571 ASN A C 1
ATOM 4414 O O . ASN A 1 571 ? 14.734 -6.050 -33.203 1.00 57.41 571 ASN A O 1
ATOM 4418 N N . LYS A 1 572 ? 15.959 -7.563 -32.091 1.00 67.00 572 LYS A N 1
ATOM 4419 C CA . LYS A 1 572 ? 16.087 -6.748 -30.869 1.00 67.00 572 LYS A CA 1
ATOM 4420 C C . LYS A 1 572 ? 17.353 -7.079 -30.084 1.00 67.00 572 LYS A C 1
ATOM 4422 O O . LYS A 1 572 ? 17.587 -8.235 -29.745 1.00 67.00 572 LYS A O 1
ATOM 4427 N N . MET A 1 573 ? 18.119 -6.054 -29.727 1.00 63.81 573 MET A N 1
ATOM 4428 C CA . MET A 1 573 ? 19.150 -6.166 -28.693 1.00 63.81 573 MET A CA 1
ATOM 4429 C C . MET A 1 573 ? 18.569 -5.704 -27.356 1.00 63.81 573 MET A C 1
ATOM 4431 O O . MET A 1 573 ? 17.701 -4.826 -27.315 1.00 63.81 573 MET A O 1
ATOM 4435 N N . ASN A 1 574 ? 19.007 -6.348 -26.281 1.00 67.12 574 ASN A N 1
ATOM 4436 C CA . ASN A 1 574 ? 18.713 -5.948 -24.916 1.00 67.12 574 ASN A CA 1
ATOM 4437 C C . ASN A 1 574 ? 20.049 -5.739 -24.210 1.00 67.12 574 ASN A C 1
ATOM 4439 O O . ASN A 1 574 ? 20.767 -6.710 -23.955 1.00 67.12 574 ASN A O 1
ATOM 4443 N N . ASN A 1 575 ? 20.354 -4.481 -23.917 1.00 70.94 575 ASN A N 1
ATOM 4444 C CA . ASN A 1 575 ? 21.634 -4.028 -23.407 1.00 70.94 575 ASN A CA 1
ATOM 4445 C C . ASN A 1 575 ? 21.687 -4.355 -21.915 1.00 70.94 575 ASN A C 1
ATOM 4447 O O . ASN A 1 575 ? 21.207 -3.614 -21.042 1.00 70.94 575 ASN A O 1
ATOM 4451 N N . VAL A 1 576 ? 22.186 -5.560 -21.651 1.00 69.25 576 VAL A N 1
ATOM 4452 C CA . VAL A 1 576 ? 22.601 -6.005 -20.328 1.00 69.25 576 VAL A CA 1
ATOM 4453 C C . VAL A 1 576 ? 24.042 -5.549 -20.146 1.00 69.25 576 VAL A C 1
ATOM 4455 O O . VAL A 1 576 ? 24.620 -4.915 -21.028 1.00 69.25 576 VAL A O 1
ATOM 4458 N N . PRO A 1 577 ? 24.575 -5.673 -18.936 1.00 70.44 577 PRO A N 1
ATOM 4459 C CA . PRO A 1 577 ? 26.033 -5.516 -18.815 1.00 70.44 577 PRO A CA 1
ATOM 4460 C C . PRO A 1 577 ? 26.816 -6.719 -18.125 1.00 70.44 577 PRO A C 1
ATOM 4462 O O . PRO A 1 577 ? 26.194 -7.767 -17.968 1.00 70.44 577 PRO A O 1
ATOM 4465 N N . LEU A 1 578 ? 28.131 -6.580 -17.753 1.00 71.38 578 LEU A N 1
ATOM 4466 C CA . LEU A 1 578 ? 29.154 -7.319 -16.860 1.00 71.38 578 LEU A CA 1
ATOM 4467 C C . LEU A 1 578 ? 29.718 -6.983 -15.291 1.00 71.38 578 LEU A C 1
ATOM 4469 O O . LEU A 1 578 ? 30.442 -7.884 -14.891 1.00 71.38 578 LEU A O 1
ATOM 4473 N N . ARG A 1 579 ? 29.659 -6.038 -14.214 1.00 70.69 579 ARG A N 1
ATOM 4474 C CA . ARG A 1 579 ? 29.005 -4.881 -13.304 1.00 70.69 579 ARG A CA 1
ATOM 4475 C C . ARG A 1 579 ? 27.975 -4.989 -12.134 1.00 70.69 579 ARG A C 1
ATOM 4477 O O . ARG A 1 579 ? 28.375 -5.041 -10.979 1.00 70.69 579 ARG A O 1
ATOM 4484 N N . LYS A 1 580 ? 26.705 -4.569 -12.316 1.00 67.94 580 LYS A N 1
ATOM 4485 C CA . LYS A 1 580 ? 25.913 -3.711 -11.362 1.00 67.94 580 LYS A CA 1
ATOM 4486 C C . LYS A 1 580 ? 25.462 -4.188 -9.956 1.00 67.94 580 LYS A C 1
ATOM 4488 O O . LYS A 1 580 ? 25.314 -3.333 -9.085 1.00 67.94 580 LYS A O 1
ATOM 4493 N N . LEU A 1 581 ? 25.040 -5.405 -9.624 1.00 72.75 581 LEU A N 1
ATOM 4494 C CA . LEU A 1 581 ? 25.042 -6.653 -10.364 1.00 72.75 581 LEU A CA 1
ATOM 4495 C C . LEU A 1 581 ? 26.452 -7.159 -10.673 1.00 72.75 581 LEU A C 1
ATOM 4497 O O . LEU A 1 581 ? 26.784 -7.438 -11.798 1.00 72.75 581 LEU A O 1
ATOM 4501 N N . VAL A 1 582 ? 27.328 -7.240 -9.706 1.00 74.38 582 VAL A N 1
ATOM 4502 C CA . VAL A 1 582 ? 28.454 -8.172 -9.697 1.00 74.38 582 VAL A CA 1
ATOM 4503 C C . VAL A 1 582 ? 28.195 -8.879 -8.396 1.00 74.38 582 VAL A C 1
ATOM 4505 O O . VAL A 1 582 ? 27.726 -8.259 -7.433 1.00 74.38 582 VAL A O 1
ATOM 4508 N N . VAL A 1 583 ? 28.413 -10.183 -8.374 1.00 72.75 583 VAL A N 1
ATOM 4509 C CA . VAL A 1 583 ? 28.158 -10.945 -7.161 1.00 72.75 583 VAL A CA 1
ATOM 4510 C C . VAL A 1 583 ? 29.429 -10.928 -6.319 1.00 72.75 583 VAL A C 1
ATOM 4512 O O . VAL A 1 583 ? 30.185 -11.903 -6.283 1.00 72.75 583 VAL A O 1
ATOM 4515 N N . ASP A 1 584 ? 29.657 -9.786 -5.666 1.00 77.12 584 ASP A N 1
ATOM 4516 C CA . ASP A 1 584 ? 30.458 -9.750 -4.446 1.00 77.12 584 ASP A CA 1
ATOM 4517 C C . ASP A 1 584 ? 29.745 -10.598 -3.388 1.00 77.12 584 ASP A C 1
ATOM 4519 O O . ASP A 1 584 ? 28.533 -10.503 -3.180 1.00 77.12 584 ASP A O 1
ATOM 4523 N N . THR A 1 585 ? 30.508 -11.485 -2.761 1.00 67.38 585 THR A N 1
ATOM 4524 C CA . THR A 1 585 ? 30.046 -12.380 -1.699 1.00 67.38 585 THR A CA 1
ATOM 4525 C C . THR A 1 585 ? 30.234 -11.776 -0.310 1.00 67.38 585 THR A C 1
ATOM 4527 O O . THR A 1 585 ? 29.882 -12.417 0.678 1.00 67.38 585 THR A O 1
ATOM 4530 N N . GLY A 1 586 ? 30.856 -10.595 -0.209 1.00 66.38 586 GLY A N 1
ATOM 4531 C CA . GLY A 1 586 ? 31.336 -10.010 1.043 1.00 66.38 586 GLY A CA 1
ATOM 4532 C C . GLY A 1 586 ? 32.528 -10.761 1.650 1.00 66.38 586 GLY A C 1
ATOM 4533 O O . GLY A 1 586 ? 32.996 -10.402 2.729 1.00 66.38 586 GLY A O 1
ATOM 4534 N N . ASN A 1 587 ? 33.027 -11.814 0.988 1.00 72.62 587 ASN A N 1
ATOM 4535 C CA . ASN A 1 587 ? 34.137 -12.638 1.466 1.00 72.62 587 ASN A CA 1
ATOM 4536 C C . ASN A 1 587 ? 35.026 -13.139 0.303 1.00 72.62 587 ASN A C 1
ATOM 4538 O O . ASN A 1 587 ? 35.075 -14.341 0.014 1.00 72.62 587 ASN A O 1
ATOM 4542 N N . PRO A 1 588 ? 35.773 -12.237 -0.364 1.00 74.25 588 PRO A N 1
ATOM 4543 C CA . PRO A 1 588 ? 36.722 -12.614 -1.413 1.00 74.25 588 PRO A CA 1
ATOM 4544 C C . PRO A 1 588 ? 37.901 -13.454 -0.888 1.00 74.25 588 PRO A C 1
ATOM 4546 O O . PRO A 1 588 ? 38.519 -14.193 -1.653 1.00 74.25 588 PRO A O 1
ATOM 4549 N N . GLY A 1 589 ? 38.203 -13.396 0.416 1.00 76.44 589 GLY A N 1
ATOM 4550 C CA . GLY A 1 589 ? 39.237 -14.225 1.047 1.00 76.44 589 GLY A CA 1
ATOM 4551 C C . GLY A 1 589 ? 38.920 -15.721 0.971 1.00 76.44 589 GLY A C 1
ATOM 4552 O O . GLY A 1 589 ? 39.779 -16.511 0.582 1.00 76.44 589 GLY A O 1
ATOM 4553 N N . LEU A 1 590 ? 37.666 -16.103 1.243 1.00 76.06 590 LEU A N 1
ATOM 4554 C CA . LEU A 1 590 ? 37.178 -17.476 1.070 1.00 76.06 590 LEU A CA 1
ATOM 4555 C C . LEU A 1 590 ? 37.280 -17.944 -0.391 1.00 76.06 590 LEU A C 1
ATOM 4557 O O . LEU A 1 590 ? 37.613 -19.098 -0.648 1.00 76.06 590 LEU A O 1
ATOM 4561 N N . LEU A 1 591 ? 37.036 -17.049 -1.351 1.00 76.56 591 LEU A N 1
ATOM 4562 C CA . LEU A 1 591 ? 37.126 -17.363 -2.778 1.00 76.56 591 LEU A CA 1
ATOM 4563 C C . LEU A 1 591 ? 38.577 -17.480 -3.282 1.00 76.56 591 LEU A C 1
ATOM 4565 O O . LEU A 1 591 ? 38.837 -18.316 -4.146 1.00 76.56 591 LEU A O 1
ATOM 4569 N N . LYS A 1 592 ? 39.552 -16.753 -2.713 1.00 79.06 592 LYS A N 1
ATOM 4570 C CA . LYS A 1 592 ? 40.981 -16.960 -3.042 1.00 79.06 592 LYS A CA 1
ATOM 4571 C C . LYS A 1 592 ? 41.496 -18.357 -2.665 1.00 79.06 592 LYS A C 1
ATOM 4573 O O . LYS A 1 592 ? 42.405 -18.858 -3.324 1.00 79.06 592 LYS A O 1
ATOM 4578 N N . LEU A 1 593 ? 40.873 -19.048 -1.701 1.00 83.50 593 LEU A N 1
ATOM 4579 C CA . LEU A 1 593 ? 41.197 -20.450 -1.376 1.00 83.50 593 LEU A CA 1
ATOM 4580 C C . LEU A 1 593 ? 40.900 -21.437 -2.525 1.00 83.50 593 LEU A C 1
ATOM 4582 O O . LEU A 1 593 ? 41.317 -22.591 -2.462 1.00 83.50 593 LEU A O 1
ATOM 4586 N N . LEU A 1 594 ? 40.216 -20.998 -3.588 1.00 82.19 594 LEU A N 1
ATOM 4587 C CA . LEU A 1 594 ? 40.002 -21.777 -4.810 1.00 82.19 594 LEU A CA 1
ATOM 4588 C C . LEU A 1 594 ? 41.221 -21.797 -5.756 1.00 82.19 594 LEU A C 1
ATOM 4590 O O . LEU A 1 594 ? 41.162 -22.464 -6.787 1.00 82.19 594 LEU A O 1
ATOM 4594 N N . GLY A 1 595 ? 42.306 -21.082 -5.429 1.00 84.94 595 GLY A N 1
ATOM 4595 C CA . GLY A 1 595 ? 43.509 -20.981 -6.268 1.00 84.94 595 GLY A CA 1
ATOM 4596 C C . GLY A 1 595 ? 43.396 -19.975 -7.420 1.00 84.94 595 GLY A C 1
ATOM 4597 O O . GLY A 1 595 ? 44.169 -20.054 -8.373 1.00 84.94 595 GLY A O 1
ATOM 4598 N N . LEU A 1 596 ? 42.427 -19.057 -7.337 1.00 85.38 596 LEU A N 1
ATOM 4599 C CA . LEU A 1 596 ? 42.197 -17.982 -8.306 1.00 85.38 596 LEU A CA 1
ATOM 4600 C C . LEU A 1 596 ? 43.295 -16.907 -8.218 1.00 85.38 596 LEU A C 1
ATOM 4602 O O . LEU A 1 596 ? 43.780 -16.603 -7.128 1.00 85.38 596 LEU A O 1
ATOM 4606 N N . LYS A 1 597 ? 43.632 -16.284 -9.351 1.00 88.56 597 LYS A N 1
ATOM 4607 C CA . LYS A 1 597 ? 44.605 -15.176 -9.469 1.00 88.56 597 LYS A CA 1
ATOM 4608 C C . LYS A 1 597 ? 43.969 -13.780 -9.405 1.00 88.56 597 LYS A C 1
ATOM 4610 O O . LYS A 1 597 ? 44.675 -12.784 -9.498 1.00 88.56 597 LYS A O 1
ATOM 4615 N N . LEU A 1 598 ? 42.644 -13.723 -9.295 1.00 86.94 598 LEU A N 1
ATOM 4616 C CA . LEU A 1 598 ? 41.823 -12.508 -9.262 1.00 86.94 598 LEU A CA 1
ATOM 4617 C C . LEU A 1 598 ? 41.982 -11.770 -7.920 1.00 86.94 598 LEU A C 1
ATOM 4619 O O . LEU A 1 598 ? 42.050 -12.417 -6.870 1.00 86.94 598 LEU A O 1
ATOM 4623 N N . GLU A 1 599 ? 42.007 -10.434 -7.913 1.00 83.50 599 GLU A N 1
ATOM 4624 C CA . GLU A 1 599 ? 42.372 -9.636 -6.734 1.00 83.50 599 GLU A CA 1
ATOM 4625 C C . GLU A 1 599 ? 41.482 -8.382 -6.557 1.00 83.50 599 GLU A C 1
ATOM 4627 O O . GLU A 1 599 ? 41.947 -7.275 -6.823 1.00 83.50 599 GLU A O 1
ATOM 4632 N N . PRO A 1 600 ? 40.251 -8.503 -6.007 1.00 86.31 600 PRO A N 1
ATOM 4633 C CA . PRO A 1 600 ? 39.633 -9.678 -5.372 1.00 86.31 600 PRO A CA 1
ATOM 4634 C C . PRO A 1 600 ? 38.737 -10.511 -6.318 1.00 86.31 600 PRO A C 1
ATOM 4636 O O . PRO A 1 600 ? 38.195 -9.971 -7.271 1.00 86.31 600 PRO A O 1
ATOM 4639 N N . PRO A 1 601 ? 38.493 -11.809 -6.048 1.00 86.06 601 PRO A N 1
ATOM 4640 C CA . PRO A 1 601 ? 37.550 -12.634 -6.818 1.00 86.06 601 PRO A CA 1
ATOM 4641 C C . PRO A 1 601 ? 36.066 -12.406 -6.457 1.00 86.06 601 PRO A C 1
ATOM 4643 O O . PRO A 1 601 ? 35.683 -12.507 -5.292 1.00 86.06 601 PRO A O 1
ATOM 4646 N N . CYS A 1 602 ? 35.224 -12.243 -7.480 1.00 85.81 602 CYS A N 1
ATOM 4647 C CA . CYS A 1 602 ? 33.756 -12.174 -7.448 1.00 85.81 602 CYS A CA 1
ATOM 4648 C C . CYS A 1 602 ? 33.129 -13.257 -8.360 1.00 85.81 602 CYS A C 1
ATOM 4650 O O . CYS A 1 602 ? 33.779 -13.751 -9.284 1.00 85.81 602 CYS A O 1
ATOM 4652 N N . ILE A 1 603 ? 31.869 -13.663 -8.131 1.00 79.44 603 ILE A N 1
ATOM 4653 C CA . ILE A 1 603 ? 31.234 -14.771 -8.889 1.00 79.44 603 ILE A CA 1
ATOM 4654 C C . ILE A 1 603 ? 30.642 -14.260 -10.209 1.00 79.44 603 ILE A C 1
ATOM 4656 O O . ILE A 1 603 ? 29.611 -13.592 -10.203 1.00 79.44 603 ILE A O 1
ATOM 4660 N N . PHE A 1 604 ? 31.245 -14.621 -11.347 1.00 83.50 604 PHE A N 1
ATOM 4661 C CA . PHE A 1 604 ? 30.847 -14.076 -12.645 1.00 83.50 604 PHE A CA 1
ATOM 4662 C C . PHE A 1 604 ? 29.442 -14.535 -13.094 1.00 83.50 604 PHE A C 1
ATOM 4664 O O . PHE A 1 604 ? 29.050 -15.689 -12.921 1.00 83.50 604 PHE A O 1
ATOM 4671 N N . GLY A 1 605 ? 28.679 -13.625 -13.705 1.00 72.31 605 GLY A N 1
ATOM 4672 C CA . GLY A 1 605 ? 27.282 -13.821 -14.088 1.00 72.31 605 GLY A CA 1
ATOM 4673 C C . GLY A 1 605 ? 27.020 -14.775 -15.252 1.00 72.31 605 GLY A C 1
ATOM 4674 O O . GLY A 1 605 ? 26.091 -15.581 -15.188 1.00 72.31 605 GLY A O 1
ATOM 4675 N N . LEU A 1 606 ? 27.792 -14.706 -16.338 1.00 76.00 606 LEU A N 1
ATOM 4676 C CA . LEU A 1 606 ? 27.527 -15.548 -17.509 1.00 76.00 606 LEU A CA 1
ATOM 4677 C C . LEU A 1 606 ? 28.242 -16.888 -17.331 1.00 76.00 606 LEU A C 1
ATOM 4679 O O . LEU A 1 606 ? 29.446 -17.011 -17.543 1.00 76.00 606 LEU A O 1
ATOM 4683 N N . GLN A 1 607 ? 27.484 -17.886 -16.890 1.00 72.81 607 GLN A N 1
ATOM 4684 C CA . GLN A 1 607 ? 27.948 -19.229 -16.559 1.00 72.81 607 GLN A CA 1
ATOM 4685 C C . GLN A 1 607 ? 27.738 -20.176 -17.754 1.00 72.81 607 GLN A C 1
ATOM 4687 O O . GLN A 1 607 ? 26.742 -20.083 -18.474 1.00 72.81 607 GLN A O 1
ATOM 4692 N N . GLY A 1 608 ? 28.661 -21.115 -17.969 1.00 67.06 608 GLY A N 1
ATOM 4693 C CA . GLY A 1 608 ? 28.563 -22.108 -19.045 1.00 67.06 608 GLY A CA 1
ATOM 4694 C C . GLY A 1 608 ? 27.697 -23.302 -18.644 1.00 67.06 608 GLY A C 1
ATOM 4695 O O . GLY A 1 608 ? 27.737 -23.727 -17.491 1.00 67.06 608 GLY A O 1
ATOM 4696 N N . THR A 1 609 ? 26.944 -23.910 -19.562 1.00 60.09 609 THR A N 1
ATOM 4697 C CA . THR A 1 609 ? 26.106 -25.087 -19.245 1.00 60.09 609 THR A CA 1
ATOM 4698 C C . THR A 1 609 ? 26.889 -26.305 -18.747 1.00 60.09 609 THR A C 1
ATOM 4700 O O . THR A 1 609 ? 26.317 -27.133 -18.032 1.00 60.09 609 THR A O 1
ATOM 4703 N N . SER A 1 610 ? 28.199 -26.402 -19.017 1.00 56.22 610 SER A N 1
ATOM 4704 C CA . SER A 1 610 ? 29.053 -27.431 -18.399 1.00 56.22 610 SER A CA 1
ATOM 4705 C C . SER A 1 610 ? 29.194 -27.287 -16.876 1.00 56.22 610 SER A C 1
ATOM 4707 O O . SER A 1 610 ? 29.600 -28.246 -16.222 1.00 56.22 610 SER A O 1
ATOM 4709 N N . ALA A 1 611 ? 28.850 -26.126 -16.303 1.00 48.59 611 ALA A N 1
ATOM 4710 C CA . ALA A 1 611 ? 28.802 -25.910 -14.858 1.00 48.59 611 ALA A CA 1
ATOM 4711 C C . ALA A 1 611 ? 27.838 -26.889 -14.162 1.00 48.59 611 ALA A C 1
ATOM 4713 O O . ALA A 1 611 ? 28.158 -27.494 -13.138 1.00 48.59 611 ALA A O 1
ATOM 4714 N N . ASN A 1 612 ? 26.666 -27.097 -14.769 1.00 46.06 612 ASN A N 1
ATOM 4715 C CA . ASN A 1 612 ? 25.484 -27.664 -14.114 1.00 46.06 612 ASN A CA 1
ATOM 4716 C C . ASN A 1 612 ? 25.259 -29.155 -14.436 1.00 46.06 612 ASN A C 1
ATOM 4718 O O . ASN A 1 612 ? 24.114 -29.604 -14.498 1.00 46.06 612 ASN A O 1
ATOM 4722 N N . ASN A 1 613 ? 26.323 -29.924 -14.714 1.00 45.28 613 ASN A N 1
ATOM 4723 C CA . ASN A 1 613 ? 26.273 -31.359 -15.073 1.00 45.28 613 ASN A CA 1
ATOM 4724 C C . ASN A 1 613 ? 25.283 -31.726 -16.216 1.00 45.28 613 ASN A C 1
ATOM 4726 O O . ASN A 1 613 ? 24.920 -32.890 -16.375 1.00 45.28 613 ASN A O 1
ATOM 4730 N N . SER A 1 614 ? 24.824 -30.758 -17.014 1.00 44.69 614 SER A N 1
ATOM 4731 C CA . SER A 1 614 ? 23.672 -30.906 -17.919 1.00 44.69 614 SER A CA 1
ATOM 4732 C C . SER A 1 614 ? 24.093 -31.337 -19.330 1.00 44.69 614 SER A C 1
ATOM 4734 O O . SER A 1 614 ? 23.812 -30.666 -20.319 1.00 44.69 614 SER A O 1
ATOM 4736 N N . THR A 1 615 ? 24.788 -32.470 -19.431 1.00 41.06 615 THR A N 1
ATOM 4737 C CA . THR A 1 615 ? 25.532 -32.941 -20.620 1.00 41.06 615 THR A CA 1
ATOM 4738 C C . THR A 1 615 ? 24.685 -33.482 -21.790 1.00 41.06 615 THR A C 1
ATOM 4740 O O . THR A 1 615 ? 25.204 -34.229 -22.614 1.00 41.06 615 THR A O 1
ATOM 4743 N N . GLY A 1 616 ? 23.396 -33.125 -21.891 1.00 43.66 616 GLY A N 1
ATOM 4744 C CA . GLY A 1 616 ? 22.476 -33.699 -22.892 1.00 43.66 616 GLY A CA 1
ATOM 4745 C C . GLY A 1 616 ? 21.596 -32.722 -23.681 1.00 43.66 616 GLY A C 1
ATOM 4746 O O . GLY A 1 616 ? 21.295 -32.994 -24.839 1.00 43.66 616 GLY A O 1
ATOM 4747 N N . ASN A 1 617 ? 21.198 -31.580 -23.107 1.00 44.72 617 ASN A N 1
ATOM 4748 C CA . ASN A 1 617 ? 20.226 -30.675 -23.735 1.00 44.72 617 ASN A CA 1
ATOM 4749 C C . ASN A 1 617 ? 20.851 -29.307 -24.049 1.00 44.72 617 ASN A C 1
ATOM 4751 O O . ASN A 1 617 ? 21.410 -28.659 -23.166 1.00 44.72 617 ASN A O 1
ATOM 4755 N N . ARG A 1 618 ? 20.681 -28.820 -25.287 1.00 52.44 618 ARG A N 1
ATOM 4756 C CA . ARG A 1 618 ? 21.025 -27.441 -25.674 1.00 52.44 618 ARG A CA 1
ATOM 4757 C C . ARG A 1 618 ? 19.936 -26.481 -25.185 1.00 52.44 618 ARG A C 1
ATOM 4759 O O . ARG A 1 618 ? 18.998 -26.196 -25.921 1.00 52.44 618 ARG A O 1
ATOM 4766 N N . PHE A 1 619 ? 20.040 -26.020 -23.940 1.00 51.28 619 PHE A N 1
ATOM 4767 C CA . PHE A 1 619 ? 19.172 -24.977 -23.389 1.00 51.28 619 PHE A CA 1
ATOM 4768 C C . PHE A 1 619 ? 19.982 -23.873 -22.707 1.00 51.28 619 PHE A C 1
ATOM 4770 O O . PHE A 1 619 ? 21.113 -24.078 -22.273 1.00 51.28 619 PHE A O 1
ATOM 4777 N N . VAL A 1 620 ? 19.367 -22.699 -22.632 1.00 56.06 620 VAL A N 1
ATOM 4778 C CA . VAL A 1 620 ? 19.881 -21.474 -22.011 1.00 56.06 620 VAL A CA 1
ATOM 4779 C C . VAL A 1 620 ? 18.866 -21.031 -20.960 1.00 56.06 620 VAL A C 1
ATOM 4781 O O . VAL A 1 620 ? 17.666 -21.232 -21.165 1.00 56.06 620 VAL A O 1
ATOM 4784 N N . ILE A 1 621 ? 19.340 -20.431 -19.865 1.00 61.25 621 ILE A N 1
ATOM 4785 C CA . ILE A 1 621 ? 18.514 -19.812 -18.820 1.00 61.25 621 ILE A CA 1
ATOM 4786 C C . ILE A 1 621 ? 18.870 -18.333 -18.725 1.00 61.25 621 ILE A C 1
ATOM 4788 O O . ILE A 1 621 ? 19.997 -17.992 -18.363 1.00 61.25 621 ILE A O 1
ATOM 4792 N N . VAL A 1 622 ? 17.885 -17.479 -18.993 1.00 63.75 622 VAL A N 1
ATOM 4793 C CA . VAL A 1 622 ? 17.973 -16.024 -18.832 1.00 63.75 622 VAL A CA 1
ATOM 4794 C C . VAL A 1 622 ? 17.498 -15.661 -17.421 1.00 63.75 622 VAL A C 1
ATOM 4796 O O . VAL A 1 622 ? 16.308 -15.753 -17.125 1.00 63.75 622 VAL A O 1
ATOM 4799 N N . GLY A 1 623 ? 18.434 -15.323 -16.534 1.00 61.41 623 GLY A N 1
ATOM 4800 C CA . GLY A 1 623 ? 18.176 -15.105 -15.106 1.00 61.41 623 GLY A CA 1
ATOM 4801 C C . GLY A 1 623 ? 17.699 -13.695 -14.736 1.00 61.41 623 GLY A C 1
ATOM 4802 O O . GLY A 1 623 ? 17.568 -12.804 -15.577 1.00 61.41 623 GLY A O 1
ATOM 4803 N N . SER A 1 624 ? 17.512 -13.469 -13.428 1.00 63.06 624 SER A N 1
ATOM 4804 C CA . SER A 1 624 ? 17.246 -12.147 -12.824 1.00 63.06 624 SER A CA 1
ATOM 4805 C C . SER A 1 624 ? 18.232 -11.064 -13.275 1.00 63.06 624 SER A C 1
ATOM 4807 O O . SER A 1 624 ? 17.901 -9.880 -13.235 1.00 63.06 624 SER A O 1
ATOM 4809 N N . ASN A 1 625 ? 19.437 -11.459 -13.696 1.00 63.78 625 ASN A N 1
ATOM 4810 C CA . ASN A 1 625 ? 20.452 -10.586 -14.267 1.00 63.78 625 ASN A CA 1
ATOM 4811 C C . ASN A 1 625 ? 19.967 -9.817 -15.493 1.00 63.78 625 ASN A C 1
ATOM 4813 O O . ASN A 1 625 ? 19.708 -8.618 -15.421 1.00 63.78 625 ASN A O 1
ATOM 4817 N N . VAL A 1 626 ? 19.799 -10.527 -16.607 1.00 69.62 626 VAL A N 1
ATOM 4818 C CA . VAL A 1 626 ? 19.363 -9.983 -17.894 1.00 69.62 626 VAL A CA 1
ATOM 4819 C C . VAL A 1 626 ? 17.976 -9.355 -17.750 1.00 69.62 626 VAL A C 1
ATOM 4821 O O . VAL A 1 626 ? 17.716 -8.280 -18.291 1.00 69.62 626 VAL A O 1
ATOM 4824 N N . LEU A 1 627 ? 17.115 -9.970 -16.931 1.00 72.81 627 LEU A N 1
ATOM 4825 C CA . LEU A 1 627 ? 15.763 -9.497 -16.630 1.00 72.81 627 LEU A CA 1
ATOM 4826 C C . LEU A 1 627 ? 15.702 -8.190 -15.807 1.00 72.81 627 LEU A C 1
ATOM 4828 O O . LEU A 1 627 ? 14.612 -7.650 -15.655 1.00 72.81 627 LEU A O 1
ATOM 4832 N N . ARG A 1 628 ? 16.820 -7.646 -15.297 1.00 74.50 628 ARG A N 1
ATOM 4833 C CA . ARG A 1 628 ? 16.877 -6.273 -14.737 1.00 74.50 628 ARG A CA 1
ATOM 4834 C C . ARG A 1 628 ? 17.210 -5.191 -15.770 1.00 74.50 628 ARG A C 1
ATOM 4836 O O . ARG A 1 628 ? 16.982 -4.019 -15.493 1.00 74.50 628 ARG A O 1
ATOM 4843 N N . SER A 1 629 ? 17.694 -5.568 -16.956 1.00 76.81 629 SER A N 1
ATOM 4844 C CA . SER A 1 629 ? 17.779 -4.667 -18.120 1.00 76.81 629 SER A CA 1
ATOM 4845 C C . SER A 1 629 ? 16.577 -4.792 -19.059 1.00 76.81 629 SER A C 1
ATOM 4847 O O . SER A 1 629 ? 16.419 -3.951 -19.937 1.00 76.81 629 SER A O 1
ATOM 4849 N N . ALA A 1 630 ? 15.730 -5.812 -18.885 1.00 81.44 630 ALA A N 1
ATOM 4850 C CA . ALA A 1 630 ? 14.595 -6.106 -19.755 1.00 81.44 630 ALA A CA 1
ATOM 4851 C C . ALA A 1 630 ? 13.249 -5.913 -19.041 1.00 81.44 630 ALA A C 1
ATOM 4853 O O . ALA A 1 630 ? 13.052 -6.410 -17.935 1.00 81.44 630 ALA A O 1
ATOM 4854 N N . HIS A 1 631 ? 12.281 -5.284 -19.704 1.00 86.12 631 HIS A N 1
ATOM 4855 C CA . HIS A 1 631 ? 10.870 -5.497 -19.395 1.00 86.12 631 HIS A CA 1
ATOM 4856 C C . HIS A 1 631 ? 10.366 -6.627 -20.299 1.00 86.12 631 HIS A C 1
ATOM 4858 O O . HIS A 1 631 ? 10.486 -6.564 -21.525 1.00 86.12 631 HIS A O 1
ATOM 4864 N N . VAL A 1 632 ? 9.842 -7.691 -19.688 1.00 86.38 632 VAL A N 1
ATOM 4865 C CA . VAL A 1 632 ? 9.416 -8.904 -20.403 1.00 86.38 632 VAL A CA 1
ATOM 4866 C C . VAL A 1 632 ? 7.916 -9.112 -20.241 1.00 86.38 632 VAL A C 1
ATOM 4868 O O . VAL A 1 632 ? 7.379 -8.947 -19.147 1.00 86.38 632 VAL A O 1
ATOM 4871 N N . VAL A 1 633 ? 7.242 -9.474 -21.330 1.00 90.06 633 VAL A N 1
ATOM 4872 C CA . VAL A 1 633 ? 5.799 -9.726 -21.408 1.00 90.06 633 VAL A CA 1
ATOM 4873 C C . VAL A 1 633 ? 5.584 -11.191 -21.760 1.00 90.06 633 VAL A C 1
ATOM 4875 O O . VAL A 1 633 ? 5.908 -11.624 -22.859 1.00 90.06 633 VAL A O 1
ATOM 4878 N N . TYR A 1 634 ? 5.020 -11.957 -20.843 1.00 87.69 634 TYR A N 1
ATOM 4879 C CA . TYR A 1 634 ? 4.743 -13.378 -20.994 1.00 87.69 634 TYR A CA 1
ATOM 4880 C C . TYR A 1 634 ? 3.278 -13.549 -21.409 1.00 87.69 634 TYR A C 1
ATOM 4882 O O . TYR A 1 634 ? 2.378 -13.208 -20.642 1.00 87.69 634 TYR A O 1
ATOM 4890 N N . ASN A 1 635 ? 3.019 -14.039 -22.625 1.00 90.31 635 ASN A N 1
ATOM 4891 C CA . ASN A 1 635 ? 1.673 -14.169 -23.189 1.00 90.31 635 ASN A CA 1
ATOM 4892 C C . ASN A 1 635 ? 1.341 -15.654 -23.436 1.00 90.31 635 ASN A C 1
ATOM 4894 O O . ASN A 1 635 ? 1.699 -16.225 -24.472 1.00 90.31 635 ASN A O 1
ATOM 4898 N N . ALA A 1 636 ? 0.654 -16.286 -22.476 1.00 88.19 636 ALA A N 1
ATOM 4899 C CA . ALA A 1 636 ? 0.234 -17.687 -22.561 1.00 88.19 636 ALA A CA 1
ATOM 4900 C C . ALA A 1 636 ? -0.855 -17.910 -23.618 1.00 88.19 636 ALA A C 1
ATOM 4902 O O . ALA A 1 636 ? -0.884 -18.977 -24.232 1.00 88.19 636 ALA A O 1
ATOM 4903 N N . THR A 1 637 ? -1.724 -16.917 -23.843 1.00 88.94 637 THR A N 1
ATOM 4904 C CA . THR A 1 637 ? -2.825 -16.985 -24.818 1.00 88.94 637 THR A CA 1
ATOM 4905 C C . THR A 1 637 ? -2.309 -17.090 -26.254 1.00 88.94 637 THR A C 1
ATOM 4907 O O . THR A 1 637 ? -2.671 -18.030 -26.953 1.00 88.94 637 THR A O 1
ATOM 4910 N N . ASN A 1 638 ? -1.423 -16.187 -26.691 1.00 88.06 638 ASN A N 1
ATOM 4911 C CA . ASN A 1 638 ? -0.880 -16.212 -28.060 1.00 88.06 638 ASN A CA 1
ATOM 4912 C C . ASN A 1 638 ? 0.358 -17.123 -28.197 1.00 88.06 638 ASN A C 1
ATOM 4914 O O . ASN A 1 638 ? 0.941 -17.181 -29.275 1.00 88.06 638 ASN A O 1
ATOM 4918 N N . LYS A 1 639 ? 0.802 -17.779 -27.111 1.00 88.00 639 LYS A N 1
ATOM 4919 C CA . LYS A 1 639 ? 2.092 -18.489 -27.013 1.00 88.00 639 LYS A CA 1
ATOM 4920 C C . LYS A 1 639 ? 3.253 -17.618 -27.530 1.00 88.00 639 LYS A C 1
ATOM 4922 O O . LYS A 1 639 ? 3.974 -17.990 -28.454 1.00 88.00 639 LYS A O 1
ATOM 4927 N N . GLN A 1 640 ? 3.432 -16.447 -26.915 1.00 87.38 640 GLN A N 1
ATOM 4928 C CA . GLN A 1 640 ? 4.459 -15.452 -27.260 1.00 87.38 640 GLN A CA 1
ATOM 4929 C C . GLN A 1 640 ? 5.199 -14.945 -26.007 1.00 87.38 640 GLN A C 1
ATOM 4931 O O . GLN A 1 640 ? 4.654 -14.964 -24.900 1.00 87.38 640 GLN A O 1
ATOM 4936 N N . VAL A 1 641 ? 6.414 -14.417 -26.191 1.00 85.62 641 VAL A N 1
ATOM 4937 C CA . VAL A 1 641 ? 7.070 -13.505 -25.237 1.00 85.62 641 VAL A CA 1
ATOM 4938 C C . VAL A 1 641 ? 7.441 -12.204 -25.942 1.00 85.62 641 VAL A C 1
ATOM 4940 O O . VAL A 1 641 ? 8.114 -12.222 -26.968 1.00 85.62 641 VAL A O 1
ATOM 4943 N N . GLY A 1 642 ? 7.027 -11.074 -25.376 1.00 85.88 642 GLY A N 1
ATOM 4944 C CA . GLY A 1 642 ? 7.539 -9.753 -25.728 1.00 85.88 642 GLY A CA 1
ATOM 4945 C C . GLY A 1 642 ? 8.770 -9.399 -24.893 1.00 85.88 642 GLY A C 1
ATOM 4946 O O . GLY A 1 642 ? 8.773 -9.643 -23.687 1.00 85.88 642 GLY A O 1
ATOM 4947 N N . ILE A 1 643 ? 9.796 -8.797 -25.495 1.00 83.56 643 ILE A N 1
ATOM 4948 C CA . ILE A 1 643 ? 10.984 -8.300 -24.786 1.00 83.56 643 ILE A CA 1
ATOM 4949 C C . ILE A 1 643 ? 11.420 -6.915 -25.280 1.00 83.56 643 ILE A C 1
ATOM 4951 O O . ILE A 1 643 ? 11.324 -6.587 -26.468 1.00 83.56 643 ILE A O 1
ATOM 4955 N N . ILE A 1 644 ? 11.869 -6.076 -24.346 1.00 86.31 644 ILE A N 1
ATOM 4956 C CA . ILE A 1 644 ? 12.307 -4.701 -24.593 1.00 86.31 644 ILE A CA 1
ATOM 4957 C C . ILE A 1 644 ? 13.194 -4.180 -23.455 1.00 86.31 644 ILE A C 1
ATOM 4959 O O . ILE A 1 644 ? 13.040 -4.604 -22.314 1.00 86.31 644 ILE A O 1
ATOM 4963 N N . GLN A 1 645 ? 14.078 -3.224 -23.756 1.00 86.00 645 GLN A N 1
ATOM 4964 C CA . GLN A 1 645 ? 14.888 -2.517 -22.765 1.00 86.00 645 GLN A CA 1
ATOM 4965 C C . GLN A 1 645 ? 14.011 -1.867 -21.681 1.00 86.00 645 GLN A C 1
ATOM 4967 O O . GLN A 1 645 ? 13.085 -1.106 -21.982 1.00 86.00 645 GLN A O 1
ATOM 4972 N N . ALA A 1 646 ? 14.330 -2.144 -20.419 1.00 83.94 646 ALA A N 1
ATOM 4973 C CA . ALA A 1 646 ? 13.689 -1.557 -19.253 1.00 83.94 646 ALA A CA 1
ATOM 4974 C C . ALA A 1 646 ? 14.080 -0.081 -19.075 1.00 83.94 646 ALA A C 1
ATOM 4976 O O . ALA A 1 646 ? 15.244 0.297 -19.211 1.00 83.94 646 ALA A O 1
ATOM 4977 N N . ASN A 1 647 ? 13.112 0.746 -18.680 1.00 81.38 647 ASN A N 1
ATOM 4978 C CA . ASN A 1 647 ? 13.336 2.122 -18.240 1.00 81.38 647 ASN A CA 1
ATOM 4979 C C . ASN A 1 647 ? 13.745 2.115 -16.753 1.00 81.38 647 ASN A C 1
ATOM 4981 O O . ASN A 1 647 ? 12.941 2.351 -15.846 1.00 81.38 647 ASN A O 1
ATOM 4985 N N . VAL A 1 648 ? 14.986 1.701 -16.491 1.00 71.62 648 VAL A N 1
ATOM 4986 C CA . VAL A 1 648 ? 15.500 1.435 -15.139 1.00 71.62 648 VAL A CA 1
ATOM 4987 C C . VAL A 1 648 ? 15.568 2.727 -14.316 1.00 71.62 648 VAL A C 1
ATOM 4989 O O . VAL A 1 648 ? 16.233 3.684 -14.699 1.00 71.62 648 VAL A O 1
ATOM 4992 N N . GLY A 1 649 ? 14.918 2.736 -13.148 1.00 63.19 649 GLY A N 1
ATOM 4993 C CA . GLY A 1 649 ? 14.762 3.935 -12.313 1.00 63.19 649 GLY A CA 1
ATOM 4994 C C . GLY A 1 649 ? 13.505 4.764 -12.611 1.00 63.19 649 GLY A C 1
ATOM 4995 O O . GLY A 1 649 ? 13.251 5.736 -11.904 1.00 63.19 649 GLY A O 1
ATOM 4996 N N . SER A 1 650 ? 12.684 4.372 -13.593 1.00 61.88 650 SER A N 1
ATOM 4997 C CA . SER A 1 650 ? 11.398 5.021 -13.865 1.00 61.88 650 SER A CA 1
ATOM 4998 C C . SER A 1 650 ? 10.452 4.965 -12.665 1.00 61.88 650 SER A C 1
ATOM 5000 O O . SER A 1 650 ? 9.980 3.894 -12.263 1.00 61.88 650 SER A O 1
ATOM 5002 N N . THR A 1 651 ? 10.113 6.138 -12.129 1.00 58.41 651 THR A N 1
ATOM 5003 C CA . THR A 1 651 ? 9.085 6.294 -11.090 1.00 58.41 651 THR A CA 1
ATOM 5004 C C . THR A 1 651 ? 7.698 6.582 -11.681 1.00 58.41 651 THR A C 1
ATOM 5006 O O . THR A 1 651 ? 6.698 6.415 -10.985 1.00 58.41 651 THR A O 1
ATOM 5009 N N . SER A 1 652 ? 7.601 6.992 -12.951 1.00 56.81 652 SER A N 1
ATOM 5010 C CA . SER A 1 652 ? 6.341 7.233 -13.680 1.00 56.81 652 SER A CA 1
ATOM 5011 C C . SER A 1 652 ? 5.537 5.948 -13.912 1.00 56.81 652 SER A C 1
ATOM 5013 O O . SER A 1 652 ? 6.064 4.852 -13.732 1.00 56.81 652 SER A O 1
ATOM 5015 N N . CYS A 1 653 ? 4.258 6.073 -14.274 1.00 67.38 653 CYS A N 1
ATOM 5016 C CA . CYS A 1 653 ? 3.361 4.936 -14.493 1.00 67.38 653 CYS A CA 1
ATOM 5017 C C . CYS A 1 653 ? 2.318 5.220 -15.587 1.00 67.38 653 CYS A C 1
ATOM 5019 O O . CYS A 1 653 ? 1.664 6.261 -15.530 1.00 67.38 653 CYS A O 1
ATOM 5021 N N . ASN A 1 654 ? 2.109 4.291 -16.523 1.00 70.50 654 ASN A N 1
ATOM 5022 C CA . ASN A 1 654 ? 0.999 4.309 -17.481 1.00 70.50 654 ASN A CA 1
ATOM 5023 C C . ASN A 1 654 ? 0.658 2.879 -17.941 1.00 70.50 654 ASN A C 1
ATOM 5025 O O . ASN A 1 654 ? 1.288 2.318 -18.839 1.00 70.50 654 ASN A O 1
ATOM 5029 N N . ILE A 1 655 ? -0.355 2.281 -17.312 1.00 77.38 655 ILE A N 1
ATOM 5030 C CA . ILE A 1 655 ? -0.697 0.869 -17.509 1.00 77.38 655 ILE A CA 1
ATOM 5031 C C . ILE A 1 655 ? -1.751 0.685 -18.608 1.00 77.38 655 ILE A C 1
ATOM 5033 O O . ILE A 1 655 ? -2.869 1.193 -18.516 1.00 77.38 655 ILE A O 1
ATOM 5037 N N . VAL A 1 656 ? -1.408 -0.131 -19.606 1.00 78.38 656 VAL A N 1
ATOM 5038 C CA . VAL A 1 656 ? -2.273 -0.544 -20.717 1.00 78.38 656 VAL A CA 1
ATOM 5039 C C . VAL A 1 656 ? -2.675 -2.012 -20.550 1.00 78.38 656 VAL A C 1
ATOM 5041 O O . VAL A 1 656 ? -1.827 -2.888 -20.370 1.00 78.38 656 VAL A O 1
ATOM 5044 N N . GLY A 1 657 ? -3.979 -2.287 -20.621 1.00 77.00 657 GLY A N 1
ATOM 5045 C CA . GLY A 1 657 ? -4.540 -3.637 -20.518 1.00 77.00 657 GLY A CA 1
ATOM 5046 C C . GLY A 1 657 ? -4.333 -4.485 -21.779 1.00 77.00 657 GLY A C 1
ATOM 5047 O O . GLY A 1 657 ? -4.514 -4.016 -22.905 1.00 77.00 657 GLY A O 1
ATOM 5048 N N . LEU A 1 658 ? -3.992 -5.759 -21.587 1.00 82.56 658 LEU A N 1
ATOM 5049 C CA . LEU A 1 658 ? -3.851 -6.766 -22.638 1.00 82.56 658 LEU A CA 1
ATOM 5050 C C . LEU A 1 658 ? -5.223 -7.391 -22.927 1.00 82.56 658 LEU A C 1
ATOM 5052 O O . LEU A 1 658 ? -5.602 -8.381 -22.306 1.00 82.56 658 LEU A O 1
ATOM 5056 N N . LYS A 1 659 ? -5.964 -6.798 -23.869 1.00 79.69 659 LYS A N 1
ATOM 5057 C CA . LYS A 1 659 ? -7.324 -7.226 -24.247 1.00 79.69 659 LYS A CA 1
ATOM 5058 C C . LYS A 1 659 ? -7.399 -8.664 -24.764 1.00 79.69 659 LYS A C 1
ATOM 5060 O O . LYS A 1 659 ? -6.377 -9.242 -25.133 1.00 79.69 659 LYS A O 1
ATOM 5065 N N . ALA A 1 660 ? -8.593 -9.229 -24.894 1.00 70.19 660 ALA A N 1
ATOM 5066 C CA . ALA A 1 660 ? -8.778 -10.476 -25.643 1.00 70.19 660 ALA A CA 1
ATOM 5067 C C . ALA A 1 660 ? -8.492 -10.303 -27.160 1.00 70.19 660 ALA A C 1
ATOM 5069 O O . ALA A 1 660 ? -8.615 -9.213 -27.716 1.00 70.19 660 ALA A O 1
ATOM 5070 N N . GLY A 1 661 ? -8.119 -11.390 -27.846 1.00 60.78 661 GLY A N 1
ATOM 5071 C CA . GLY A 1 661 ? -8.196 -11.523 -29.313 1.00 60.78 661 GLY A CA 1
ATOM 5072 C C . GLY A 1 661 ? -7.171 -10.790 -30.198 1.00 60.78 661 GLY A C 1
ATOM 5073 O O . GLY A 1 661 ? -7.075 -11.130 -31.373 1.00 60.78 661 GLY A O 1
ATOM 5074 N N . THR A 1 662 ? -6.393 -9.826 -29.697 1.00 61.72 662 THR A N 1
ATOM 5075 C CA . THR A 1 662 ? -5.356 -9.142 -30.505 1.00 61.72 662 THR A CA 1
ATOM 5076 C C . THR A 1 662 ? -3.995 -9.841 -30.431 1.00 61.72 662 THR A C 1
ATOM 5078 O O . THR A 1 662 ? -3.691 -10.542 -29.460 1.00 61.72 662 THR A O 1
ATOM 5081 N N . ASP A 1 663 ? -3.092 -9.548 -31.366 1.00 59.31 663 ASP A N 1
ATOM 5082 C CA . ASP A 1 663 ? -1.662 -9.746 -31.110 1.00 59.31 663 ASP A CA 1
ATOM 5083 C C . ASP A 1 663 ? -1.143 -8.844 -29.979 1.00 59.31 663 ASP A C 1
ATOM 5085 O O . ASP A 1 663 ? -1.863 -7.978 -29.461 1.00 59.31 663 ASP A O 1
ATOM 5089 N N . SER A 1 664 ? 0.081 -9.116 -29.524 1.00 56.34 664 SER A N 1
ATOM 5090 C CA . SER A 1 664 ? 0.729 -8.351 -28.452 1.00 56.34 664 SER A CA 1
ATOM 5091 C C . SER A 1 664 ? 0.787 -6.852 -28.821 1.00 56.34 664 SER A C 1
ATOM 5093 O O . SER A 1 664 ? 1.064 -6.538 -29.980 1.00 56.34 664 SER A O 1
ATOM 5095 N N . PRO A 1 665 ? 0.482 -5.909 -27.902 1.00 54.31 665 PRO A N 1
ATOM 5096 C CA . PRO A 1 665 ? 0.165 -4.539 -28.302 1.00 54.31 665 PRO A CA 1
ATOM 5097 C C . PRO A 1 665 ? 1.326 -3.817 -28.990 1.00 54.31 665 PRO A C 1
ATOM 5099 O O . PRO A 1 665 ? 2.437 -3.774 -28.463 1.00 54.31 665 PRO A O 1
ATOM 5102 N N . ALA A 1 666 ? 1.032 -3.151 -30.109 1.00 59.88 666 ALA A N 1
ATOM 5103 C CA . ALA A 1 666 ? 1.928 -2.201 -30.769 1.00 59.88 666 ALA A CA 1
ATOM 5104 C C . ALA A 1 666 ? 1.976 -0.863 -29.999 1.00 59.88 666 ALA A C 1
ATOM 5106 O O . ALA A 1 666 ? 1.657 0.198 -30.531 1.00 59.88 666 ALA A O 1
ATOM 5107 N N . VAL A 1 667 ? 2.308 -0.938 -28.710 1.00 67.62 667 VAL A N 1
ATOM 5108 C CA . VAL A 1 667 ? 2.395 0.202 -27.796 1.00 67.62 667 VAL A CA 1
ATOM 5109 C C . VAL A 1 667 ? 3.867 0.545 -27.605 1.00 67.62 667 VAL A C 1
ATOM 5111 O O . VAL A 1 667 ? 4.672 -0.297 -27.204 1.00 67.62 667 VAL A O 1
ATOM 5114 N N . THR A 1 668 ? 4.219 1.783 -27.933 1.00 79.12 668 THR A N 1
ATOM 5115 C CA . THR A 1 668 ? 5.551 2.339 -27.698 1.00 79.12 668 THR A CA 1
ATOM 5116 C C . THR A 1 668 ? 5.675 2.756 -26.234 1.00 79.12 668 THR A C 1
ATOM 5118 O O . THR A 1 668 ? 4.750 3.340 -25.670 1.00 79.12 668 THR A O 1
ATOM 5121 N N . GLY A 1 669 ? 6.814 2.442 -25.619 1.00 75.31 669 GLY A N 1
ATOM 5122 C CA . GLY A 1 669 ? 7.161 2.892 -24.272 1.00 75.31 669 GLY A CA 1
ATOM 5123 C C . GLY A 1 669 ? 7.633 4.343 -24.241 1.00 75.31 669 GLY A C 1
ATOM 5124 O O . GLY A 1 669 ? 7.494 5.084 -25.216 1.00 75.31 669 GLY A O 1
ATOM 5125 N N . ALA A 1 670 ? 8.263 4.735 -23.138 1.00 75.12 670 ALA A N 1
ATOM 5126 C CA . ALA A 1 670 ? 8.890 6.044 -23.007 1.00 75.12 670 ALA A CA 1
ATOM 5127 C C . ALA A 1 670 ? 9.902 6.324 -24.142 1.00 75.12 670 ALA A C 1
ATOM 5129 O O . ALA A 1 670 ? 10.632 5.437 -24.602 1.00 75.12 670 ALA A O 1
ATOM 5130 N N . ASN A 1 671 ? 9.967 7.585 -24.578 1.00 64.69 671 ASN A N 1
ATOM 5131 C CA . ASN A 1 671 ? 10.993 8.053 -25.511 1.00 64.69 671 ASN A CA 1
ATOM 5132 C C . ASN A 1 671 ? 12.380 7.971 -24.852 1.00 64.69 671 ASN A C 1
ATOM 5134 O O . ASN A 1 671 ? 12.538 8.355 -23.694 1.00 64.69 671 ASN A O 1
ATOM 5138 N N . ALA A 1 672 ? 13.403 7.565 -25.608 1.00 51.94 672 ALA A N 1
ATOM 5139 C CA . ALA A 1 672 ? 14.761 7.314 -25.101 1.00 51.94 672 ALA A CA 1
ATOM 5140 C C . ALA A 1 672 ? 15.526 8.558 -24.574 1.00 51.94 672 ALA A C 1
ATOM 5142 O O . ALA A 1 672 ? 16.672 8.439 -24.152 1.00 51.94 672 ALA A O 1
ATOM 5143 N N . ASN A 1 673 ? 14.896 9.739 -24.554 1.00 36.81 673 ASN A N 1
ATOM 5144 C CA . ASN A 1 673 ? 15.519 11.035 -24.255 1.00 36.81 673 ASN A CA 1
ATOM 5145 C C . ASN A 1 673 ? 15.114 11.619 -22.880 1.00 36.81 673 ASN A C 1
ATOM 5147 O O . ASN A 1 673 ? 15.096 12.837 -22.719 1.00 36.81 673 ASN A O 1
ATOM 5151 N N . GLN A 1 674 ? 14.758 10.787 -21.890 1.00 33.81 674 GLN A N 1
ATOM 5152 C CA . GLN A 1 674 ? 14.514 11.230 -20.499 1.00 33.81 674 GLN A CA 1
ATOM 5153 C C . GLN A 1 674 ? 15.341 10.477 -19.441 1.00 33.81 674 GLN A C 1
ATOM 5155 O O . GLN A 1 674 ? 14.894 10.229 -18.324 1.00 33.81 674 GLN A O 1
ATOM 5160 N N . THR A 1 675 ? 16.604 10.195 -19.765 1.00 29.94 675 THR A N 1
ATOM 5161 C CA . THR A 1 675 ? 17.666 10.087 -18.751 1.00 29.94 675 THR A CA 1
ATOM 5162 C C . THR A 1 675 ? 18.690 11.195 -18.990 1.00 29.94 675 THR A C 1
ATOM 5164 O O . THR A 1 675 ? 18.942 11.562 -20.136 1.00 29.94 675 THR A O 1
ATOM 5167 N N . ASN A 1 676 ? 19.270 11.752 -17.921 1.00 30.98 676 ASN A N 1
ATOM 5168 C CA . ASN A 1 676 ? 20.321 12.771 -18.023 1.00 30.98 676 ASN A CA 1
ATOM 5169 C C . ASN A 1 676 ? 21.633 12.141 -18.520 1.00 30.98 676 ASN A C 1
ATOM 5171 O O . ASN A 1 676 ? 22.511 11.819 -17.726 1.00 30.98 676 ASN A O 1
ATOM 5175 N N . ASN A 1 677 ? 21.755 11.991 -19.836 1.00 30.67 677 ASN A N 1
ATOM 5176 C CA . ASN A 1 677 ? 22.998 11.751 -20.561 1.00 30.67 677 ASN A CA 1
ATOM 5177 C C . ASN A 1 677 ? 22.934 12.529 -21.881 1.00 30.67 677 ASN A C 1
ATOM 5179 O O . ASN A 1 677 ? 21.921 12.491 -22.579 1.00 30.67 677 ASN A O 1
ATOM 5183 N N . GLN A 1 678 ? 24.002 13.252 -22.226 1.00 23.88 678 GLN A N 1
ATOM 5184 C CA . GLN A 1 678 ? 24.076 13.945 -23.515 1.00 23.88 678 GLN A CA 1
ATOM 5185 C C . GLN A 1 678 ? 24.175 12.935 -24.672 1.00 23.88 678 GLN A C 1
ATOM 5187 O O . GLN A 1 678 ? 24.788 11.877 -24.499 1.00 23.88 678 GLN A O 1
ATOM 5192 N N . PRO A 1 679 ? 23.640 13.253 -25.866 1.00 25.88 679 PRO A N 1
ATOM 5193 C CA . PRO A 1 679 ? 23.838 12.414 -27.040 1.00 25.88 679 PRO A CA 1
ATOM 5194 C C . PRO A 1 679 ? 25.326 12.383 -27.418 1.00 25.88 679 PRO A C 1
ATOM 5196 O O . PRO A 1 679 ? 25.931 13.427 -27.670 1.00 25.88 679 PRO A O 1
ATOM 5199 N N . ARG A 1 680 ? 25.914 11.184 -27.494 1.00 27.95 680 ARG A N 1
ATOM 5200 C CA . ARG A 1 680 ? 27.182 10.975 -28.207 1.00 27.95 680 ARG A CA 1
ATOM 5201 C C . ARG A 1 680 ? 26.900 10.747 -29.691 1.00 27.95 680 ARG A C 1
ATOM 5203 O O . ARG A 1 680 ? 25.907 10.127 -30.054 1.00 27.95 680 ARG A O 1
ATOM 5210 N N . SER A 1 681 ? 27.768 11.307 -30.525 1.00 24.38 681 SER A N 1
ATOM 5211 C CA . SER A 1 681 ? 27.649 11.336 -31.984 1.00 24.38 681 SER A CA 1
ATOM 5212 C C . SER A 1 681 ? 27.728 9.952 -32.625 1.00 24.38 681 SER A C 1
ATOM 5214 O O . SER A 1 681 ? 28.509 9.109 -32.183 1.00 24.38 681 SER A O 1
ATOM 5216 N N . GLU A 1 682 ? 27.012 9.774 -33.735 1.00 28.16 682 GLU A N 1
ATOM 5217 C CA . GLU A 1 682 ? 27.174 8.629 -34.635 1.00 28.16 682 GLU A CA 1
ATOM 5218 C C . GLU A 1 682 ? 28.629 8.535 -35.125 1.00 28.16 682 GLU A C 1
ATOM 5220 O O . GLU A 1 682 ? 29.151 9.456 -35.756 1.00 28.16 682 GLU A O 1
ATOM 5225 N N . GLY A 1 683 ? 29.298 7.422 -34.818 1.00 23.55 683 GLY A N 1
ATOM 5226 C CA . GLY A 1 683 ? 30.662 7.133 -35.254 1.00 23.55 683 GLY A CA 1
ATOM 5227 C C . GLY A 1 683 ? 30.679 5.963 -36.230 1.00 23.55 683 GLY A C 1
ATOM 5228 O O . GLY A 1 683 ? 30.561 4.814 -35.813 1.00 23.55 683 GLY A O 1
ATOM 5229 N N . ASN A 1 684 ? 30.844 6.236 -37.526 1.00 30.19 684 ASN A N 1
ATOM 5230 C CA . ASN A 1 684 ? 30.979 5.186 -38.538 1.00 30.19 684 ASN A CA 1
ATOM 5231 C C . ASN A 1 684 ? 32.235 4.339 -38.270 1.00 30.19 684 ASN A C 1
ATOM 5233 O O . ASN A 1 684 ? 33.357 4.826 -38.396 1.00 30.19 684 ASN A O 1
ATOM 5237 N N . SER A 1 685 ? 32.055 3.060 -37.944 1.00 24.25 685 SER A N 1
ATOM 5238 C CA . SER A 1 685 ? 33.112 2.041 -37.925 1.00 24.25 685 SER A CA 1
ATOM 5239 C C . SER A 1 685 ? 32.496 0.664 -38.147 1.00 24.25 685 SER A C 1
ATOM 5241 O O . SER A 1 685 ? 31.916 0.077 -37.239 1.00 24.25 685 SER A O 1
ATOM 5243 N N . ALA A 1 686 ? 32.604 0.151 -39.371 1.00 29.52 686 ALA A N 1
ATOM 5244 C CA . ALA A 1 686 ? 32.217 -1.220 -39.674 1.00 29.52 686 ALA A CA 1
ATOM 5245 C C . ALA A 1 686 ? 33.289 -2.189 -39.142 1.00 29.52 686 ALA A C 1
ATOM 5247 O O . ALA A 1 686 ? 34.441 -2.119 -39.566 1.00 29.52 686 ALA A O 1
ATOM 5248 N N . GLY A 1 687 ? 32.905 -3.076 -38.220 1.00 22.86 687 GLY A N 1
ATOM 5249 C CA . GLY A 1 687 ? 33.719 -4.195 -37.732 1.00 22.86 687 GLY A CA 1
ATOM 5250 C C . GLY A 1 687 ? 33.099 -5.532 -38.145 1.00 22.86 687 GLY A C 1
ATOM 5251 O O . GLY A 1 687 ? 31.875 -5.641 -38.230 1.00 22.86 687 GLY A O 1
ATOM 5252 N N . ASP A 1 688 ? 33.928 -6.534 -38.445 1.00 23.45 688 ASP A N 1
ATOM 5253 C CA . ASP A 1 688 ? 33.499 -7.713 -39.207 1.00 23.45 688 ASP A CA 1
ATOM 5254 C C . ASP A 1 688 ? 32.412 -8.569 -38.535 1.00 23.45 688 ASP A C 1
ATOM 5256 O O . ASP A 1 688 ? 32.602 -9.221 -37.506 1.00 23.45 688 ASP A O 1
ATOM 5260 N N . MET A 1 689 ? 31.260 -8.640 -39.204 1.00 22.66 689 MET A N 1
ATOM 5261 C CA . MET A 1 689 ? 30.112 -9.440 -38.794 1.00 22.66 689 MET A CA 1
ATOM 5262 C C . MET A 1 689 ? 30.304 -10.918 -39.185 1.00 22.66 689 MET A C 1
ATOM 5264 O O . MET A 1 689 ? 29.898 -11.352 -40.265 1.00 22.66 689 MET A O 1
ATOM 5268 N N . VAL A 1 690 ? 30.868 -11.730 -38.285 1.00 22.73 690 VAL A N 1
ATOM 5269 C CA . VAL A 1 690 ? 31.035 -13.185 -38.491 1.00 22.73 690 VAL A CA 1
ATOM 5270 C C . VAL A 1 690 ? 29.695 -13.931 -38.345 1.00 22.73 690 VAL A C 1
ATOM 5272 O O . VAL A 1 690 ? 29.437 -14.644 -37.375 1.00 22.73 690 VAL A O 1
ATOM 5275 N N . THR A 1 691 ? 28.807 -13.802 -39.335 1.00 23.20 691 THR A N 1
ATOM 5276 C CA . THR A 1 691 ? 27.552 -14.569 -39.379 1.00 23.20 691 THR A CA 1
ATOM 5277 C C . THR A 1 691 ? 27.797 -16.059 -39.612 1.00 23.20 691 THR A C 1
ATOM 5279 O O . THR A 1 691 ? 28.020 -16.494 -40.742 1.00 23.20 691 THR A O 1
ATOM 5282 N N . ARG A 1 692 ? 27.596 -16.878 -38.574 1.00 21.34 692 ARG A N 1
ATOM 5283 C CA . ARG A 1 692 ? 27.196 -18.287 -38.726 1.00 21.34 692 ARG A CA 1
ATOM 5284 C C . ARG A 1 692 ? 25.804 -18.494 -38.136 1.00 21.34 692 ARG A C 1
ATOM 5286 O O . ARG A 1 692 ? 25.635 -18.574 -36.925 1.00 21.34 692 ARG A O 1
ATOM 5293 N N . ARG A 1 693 ? 24.794 -18.576 -39.011 1.00 24.11 693 ARG A N 1
ATOM 5294 C CA . ARG A 1 693 ? 23.399 -18.834 -38.618 1.00 24.11 693 ARG A CA 1
ATOM 5295 C C . ARG A 1 693 ? 23.272 -20.215 -37.964 1.00 24.11 693 ARG A C 1
ATOM 5297 O O . ARG A 1 693 ? 23.526 -21.229 -38.607 1.00 24.11 693 ARG A O 1
ATOM 5304 N N . CYS A 1 694 ? 22.809 -20.248 -36.718 1.00 22.25 694 CYS A N 1
ATOM 5305 C CA . CYS A 1 694 ? 22.367 -21.456 -36.023 1.00 22.25 694 CYS A CA 1
ATOM 5306 C C . CYS A 1 694 ? 21.163 -21.099 -35.146 1.00 22.25 694 CYS A C 1
ATOM 5308 O O . CYS A 1 694 ? 21.293 -20.310 -34.216 1.00 22.25 694 CYS A O 1
ATOM 5310 N N . VAL A 1 695 ? 19.989 -21.647 -35.467 1.00 22.64 695 VAL A N 1
ATOM 5311 C CA . VAL A 1 695 ? 18.729 -21.361 -34.763 1.00 22.64 695 VAL A CA 1
ATOM 5312 C C . VAL A 1 695 ? 18.513 -22.426 -33.689 1.00 22.64 695 VAL A C 1
ATOM 5314 O O . VAL A 1 695 ? 18.344 -23.596 -34.022 1.00 22.64 695 VAL A O 1
ATOM 5317 N N . TRP A 1 696 ? 18.511 -22.030 -32.412 1.00 26.41 696 TRP A N 1
ATOM 5318 C CA . TRP A 1 696 ? 18.344 -22.944 -31.273 1.00 26.41 696 TRP A CA 1
ATOM 5319 C C . TRP A 1 696 ? 17.419 -22.371 -30.189 1.00 26.41 696 TRP A C 1
ATOM 5321 O O . TRP A 1 696 ? 17.126 -21.176 -30.159 1.00 26.41 696 TRP A O 1
ATOM 5331 N N . THR A 1 697 ? 16.899 -23.253 -29.337 1.00 25.56 697 THR A N 1
ATOM 5332 C CA . THR A 1 697 ? 15.865 -22.965 -28.330 1.00 25.56 697 THR A CA 1
ATOM 5333 C C . THR A 1 697 ? 16.456 -22.476 -27.005 1.00 25.56 697 THR A C 1
ATOM 5335 O O . THR A 1 697 ? 17.332 -23.119 -26.429 1.00 25.56 697 THR A O 1
ATOM 5338 N N . VAL A 1 698 ? 15.908 -21.386 -26.469 1.00 29.53 698 VAL A N 1
ATOM 5339 C CA . VAL A 1 698 ? 16.266 -20.770 -25.182 1.00 29.53 698 VAL A CA 1
ATOM 5340 C C . VAL A 1 698 ? 15.038 -20.692 -24.291 1.00 29.53 698 VAL A C 1
ATOM 5342 O O . VAL A 1 698 ? 13.994 -20.234 -24.738 1.00 29.53 698 VAL A 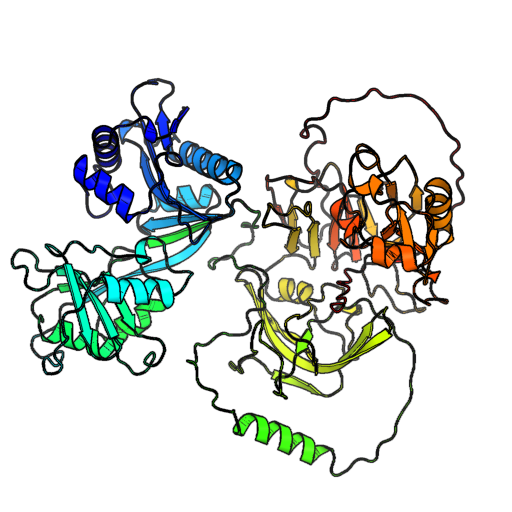O 1
ATOM 5345 N N . ALA A 1 699 ? 15.146 -21.097 -23.025 1.00 26.02 699 ALA A N 1
ATOM 5346 C CA . ALA A 1 699 ? 14.037 -21.012 -22.083 1.00 26.02 699 ALA A CA 1
ATOM 5347 C C . ALA A 1 699 ? 14.197 -19.797 -21.159 1.00 26.02 699 ALA A C 1
ATOM 5349 O O . ALA A 1 699 ? 15.147 -19.700 -20.381 1.00 26.02 699 ALA A O 1
ATOM 5350 N N . ILE A 1 700 ? 13.225 -18.885 -21.200 1.00 30.34 700 ILE A N 1
ATOM 5351 C CA . ILE A 1 700 ? 13.103 -17.786 -20.241 1.00 30.34 700 ILE A CA 1
ATOM 5352 C C . ILE A 1 700 ? 12.404 -18.364 -19.003 1.00 30.34 700 ILE A C 1
ATOM 5354 O O . ILE A 1 700 ? 11.196 -18.233 -18.802 1.00 30.34 700 ILE A O 1
ATOM 5358 N N . ILE A 1 701 ? 13.172 -19.123 -18.216 1.00 31.77 701 ILE A N 1
ATOM 5359 C CA . ILE A 1 701 ? 12.696 -19.777 -16.996 1.00 31.77 701 ILE A CA 1
ATOM 5360 C C . ILE A 1 701 ? 12.806 -18.787 -15.841 1.00 31.77 701 ILE A C 1
ATOM 5362 O O . ILE A 1 701 ? 13.907 -18.420 -15.438 1.00 31.77 701 ILE A O 1
ATOM 5366 N N . LEU A 1 702 ? 11.671 -18.434 -15.236 1.00 30.30 702 LEU A N 1
ATOM 5367 C CA . LEU A 1 702 ? 11.654 -17.710 -13.968 1.00 30.30 702 LEU A CA 1
ATOM 5368 C C . LEU A 1 702 ? 12.018 -18.663 -12.808 1.00 30.30 702 LEU A C 1
ATOM 5370 O O . LEU A 1 702 ? 11.156 -19.113 -12.055 1.00 30.30 702 LEU A O 1
ATOM 5374 N N . SER A 1 703 ? 13.296 -19.033 -12.698 1.00 27.92 703 SER A N 1
ATOM 5375 C CA . SER A 1 703 ? 13.802 -19.902 -11.631 1.00 27.92 703 SER A CA 1
ATOM 5376 C C . SER A 1 703 ? 14.352 -19.085 -10.462 1.00 27.92 703 SER A C 1
ATOM 5378 O O . SER A 1 703 ? 15.506 -18.655 -10.486 1.00 27.92 703 SER A O 1
ATOM 5380 N N . THR A 1 704 ? 13.558 -18.923 -9.403 1.00 24.11 704 THR A N 1
ATOM 5381 C CA . THR A 1 704 ? 14.060 -18.520 -8.083 1.00 24.11 704 THR A CA 1
ATOM 5382 C C . THR A 1 704 ? 14.916 -19.643 -7.494 1.00 24.11 704 THR A C 1
ATOM 5384 O O . THR A 1 704 ? 14.417 -20.570 -6.855 1.00 24.11 704 THR A O 1
ATOM 5387 N N . VAL A 1 705 ? 16.229 -19.574 -7.726 1.00 21.44 705 VAL A N 1
ATOM 5388 C CA . VAL A 1 705 ? 17.201 -20.481 -7.105 1.00 21.44 705 VAL A CA 1
ATOM 5389 C C . VAL A 1 705 ? 17.377 -20.081 -5.642 1.00 21.44 705 VAL A C 1
ATOM 5391 O O . VAL A 1 705 ? 18.132 -19.169 -5.319 1.00 21.44 705 VAL A O 1
ATOM 5394 N N . VAL A 1 706 ? 16.666 -20.771 -4.749 1.00 20.50 706 VAL A N 1
ATOM 5395 C CA . VAL A 1 706 ? 16.897 -20.673 -3.302 1.00 20.50 706 VAL A CA 1
ATOM 5396 C C . VAL A 1 706 ? 18.178 -21.434 -2.967 1.00 20.50 706 VAL A C 1
ATOM 5398 O O . VAL A 1 706 ? 18.179 -22.671 -2.987 1.00 20.50 706 VAL A O 1
ATOM 5401 N N . PHE A 1 707 ? 19.250 -20.705 -2.660 1.00 21.31 707 PHE A N 1
ATOM 5402 C CA . PHE A 1 707 ? 20.413 -21.251 -1.961 1.00 21.31 707 PHE A CA 1
ATOM 5403 C C . PHE A 1 707 ? 20.111 -21.372 -0.456 1.00 21.31 707 PHE A C 1
ATOM 5405 O O . PHE A 1 707 ? 19.368 -20.544 0.070 1.00 21.31 707 PHE A O 1
ATOM 5412 N N . PRO A 1 708 ? 20.649 -22.390 0.239 1.00 20.59 708 PRO A N 1
ATOM 5413 C CA . PRO A 1 708 ? 20.743 -22.375 1.695 1.00 20.59 708 PRO A CA 1
ATOM 5414 C C . PRO A 1 708 ? 21.853 -21.414 2.148 1.00 20.59 708 PRO A C 1
ATOM 5416 O O . PRO A 1 708 ? 22.793 -21.156 1.392 1.00 20.59 708 PRO A O 1
ATOM 5419 N N . ASP A 1 709 ? 21.758 -20.937 3.387 1.00 21.73 709 ASP A N 1
ATOM 5420 C CA . ASP A 1 709 ? 22.817 -20.163 4.039 1.00 21.73 709 ASP A CA 1
ATOM 5421 C C . ASP A 1 709 ? 24.109 -20.992 4.218 1.00 21.73 709 ASP A C 1
ATOM 5423 O O . ASP A 1 709 ? 24.063 -22.226 4.312 1.00 21.73 709 ASP A O 1
ATOM 5427 N N . ILE A 1 710 ? 25.250 -20.296 4.292 1.00 24.03 710 ILE A N 1
ATOM 5428 C CA . ILE A 1 710 ? 26.571 -20.803 4.714 1.00 24.03 710 ILE A CA 1
ATOM 5429 C C . ILE A 1 710 ? 27.038 -19.945 5.891 1.00 24.03 710 ILE A C 1
ATOM 5431 O O . ILE A 1 710 ? 27.006 -18.706 5.725 1.00 24.03 710 ILE A O 1
#

Sequence (710 aa):
MESRPISELSNSQIAELFNKSFEDYIGTLVNFTAESMSNYITLNYLSKAHSHAFYGSDNPDEPIGFALIAIRPDKPTETRLGAMGIVKASRGKGVGPKALKMVFDAEKARGMSTVGFECIQQNAPAVKMYTNAGCIITRELLGWQHTPRQGEFPADSEPKPCSFEEVDALVKTYAAGDLPWQAWGFDKTPETNRAFRLGDAYCVVTDPEDKEKDTVKLACLIVAPQSRRKGEATRLAKAMMGRFPEKKWMVPPIFPKEYGQGLAKKLGFQKTELTQYQLDNQCICVAHNFTSVLHPPADIHLHLNRHPLDGGLVQDRELIRRYDAVEKGQYANKPHQATQNTNGLSPTTNQIFPDPANIRRARVIFSTVLPGTSLKVVGMGDFNASYLDQRNVRGGFAKDTVTINGRSIRNQKLGLIRSQTPGTGLLGLGLSEGVAAAEKYHTVVDNLVTEGHIERAAFSLFLNRSSSSSNVTGIILFGGIDTEKYMGNLATLPLVPGFKPGAGVVAYAVHTSGLALDKDNGQDLTFLLNEYVKPVWDNLGVEIAQKRAFIDCKYTEDEGRDVTVDVAFPNKMNNVPLRKLVVDTGNPGLLKLLGLKLEPPCIFGLQGTSANNSTGNRFVIVGSNVLRSAHVVYNATNKQVGIIQANVGSTSCNIVGLKAGTDSPAVTGANANQTNNQPRSEGNSAGDMVTRRCVWTVAIILSTVVFPDI

Organism: NCBI:txid500148

Radius of gyration: 30.66 Å; chains: 1; bounding box: 77×92×79 Å

InterPro domains:
  IPR000182 GNAT domain [PF00583] (33-133)
  IPR000182 GNAT domain [PS51186] (1-163)
  IPR001461 Aspartic peptidase A1 [PTHR47966] (382-644)
  IPR016181 Acyl-CoA N-acyltransferase [SSF55729] (4-146)
  IPR016181 Acyl-CoA N-acyltransferase [SSF55729] (202-276)
  IPR021109 Aspartic peptidase domain superfamily [G3DSA:2.40.70.10] (355-483)
  IPR021109 Aspartic peptidase domain superfamily [G3DSA:2.40.70.10] (484-654)
  IPR021109 Aspartic peptidase domain superfamily [SSF50630] (381-657)
  IPR033121 Peptidase family A1 domain [PF00026] (382-645)
  IPR033121 Peptidase family A1 domain [PS51767] (337-644)